Protein AF-0000000086522609 (afdb_homodimer)

Solvent-accessible surface area (backbone atoms only — not comparable to full-atom values): 27792 Å² total; per-residue (Å²): 128,57,36,57,27,40,41,45,50,43,60,48,49,86,50,37,49,62,49,53,52,47,25,54,75,68,48,18,28,37,32,40,28,60,39,90,42,47,69,64,34,52,53,48,51,51,50,52,58,69,66,40,91,60,82,56,58,31,34,28,27,54,30,44,91,66,40,24,46,73,47,37,89,82,22,53,68,57,45,51,52,49,53,52,55,34,54,73,66,56,31,62,34,32,35,39,33,54,47,83,59,63,59,41,68,32,74,91,41,45,67,61,46,48,53,51,47,50,55,30,50,54,51,49,44,49,53,20,59,74,67,70,36,34,37,20,43,38,54,49,66,52,35,66,67,55,52,53,52,53,50,49,49,42,56,74,66,64,58,85,39,69,30,38,25,47,29,58,38,34,40,51,20,31,16,79,60,31,48,68,60,52,50,53,51,50,50,55,39,43,75,72,68,38,53,56,34,34,38,40,39,33,50,84,51,46,46,87,65,37,28,35,66,58,54,29,52,74,70,67,51,40,63,50,41,84,40,50,48,91,25,27,54,64,54,44,50,46,48,50,45,68,75,41,65,86,34,46,35,26,37,51,31,56,48,87,47,40,64,62,29,51,52,52,52,54,60,69,64,100,129,57,38,58,28,40,40,44,52,45,58,49,48,85,50,36,49,63,49,55,52,48,24,54,76,67,46,17,27,37,33,41,27,58,39,89,44,46,69,64,33,51,52,49,51,48,50,52,58,68,66,40,91,60,81,54,58,32,32,27,28,52,32,43,91,65,42,24,46,74,48,37,90,82,22,52,70,58,45,51,50,49,52,52,54,34,53,73,66,55,32,63,34,33,35,38,33,54,46,82,59,65,58,41,68,32,74,91,41,45,66,62,46,48,54,52,46,50,54,29,49,53,50,48,44,49,54,20,61,74,66,70,38,35,38,20,43,38,54,49,67,52,36,68,67,54,52,54,52,52,51,49,50,41,56,74,66,64,58,85,38,67,32,38,23,48,29,57,38,35,40,49,21,32,18,79,59,30,48,67,58,53,51,53,52,50,48,56,40,42,75,70,68,39,53,59,36,35,39,41,38,33,51,83,50,45,48,88,65,39,29,36,65,57,52,28,53,76,69,67,51,40,62,50,41,86,40,51,47,91,25,28,54,65,54,44,52,46,48,51,45,68,76,40,65,86,35,46,35,27,38,52,30,55,49,87,47,40,64,62,27,51,53,52,52,53,60,69,65,102

Organism: NCBI:txid111769

Sequence (540 aa):
MQKFGYKIMKKNLADEAPVVHAAIAQQRPLEVGLYSGDAEIWEFIVATLREAVQPIPINTHFNHYQATLFGLDRQEMELHQQFASAKAIGSAYSIMHAHKYSLSHRPAFRDALGEHLTRQLRLLERFCAEYDHPVHIENTFHSLAFYRWLFELVERLELRYVHCCFDIGHAKIWSPESLPQWLQWLHELEDKGVRLHFHLHANNGLTDQHLTFVESESLGLNSADDYTQAWDYFTALAQLHQQFPDSHKVFEVKPGLAVANMELVMARLAMQKFGYKIMKKNLADEAPVVHAAIAQQRPLEVGLYSGDAEIWEFIVATLREAVQPIPINTHFNHYQATLFGLDRQEMELHQQFASAKAIGSAYSIMHAHKYSLSHRPAFRDALGEHLTRQLRLLERFCAEYDHPVHIENTFHSLAFYRWLFELVERLELRYVHCCFDIGHAKIWSPESLPQWLQWLHELEDKGVRLHFHLHANNGLTDQHLTFVESESLGLNSADDYTQAWDYFTALAQLHQQFPDSHKVFEVKPGLAVANMELVMARLA

pLDDT: mean 96.65, std 3.37, range [71.56, 98.94]

Secondary structure (DSSP, 8-state):
---EEEEE-SS-HHHHHHHHHHHHHHT--EEEE--S--HHHHHHHHHHHHH-SS---EEEE--TTT--GGGGGG-HHHHHHHHHHHHHTT-S-EEEES-SSPPP--GGGHHHHHHHHHHHHHHHHHHHHHHT--EEEEP-SS-HHHHHHHHHHHHHTT-SSEEEEEEHHHHHHH-SS-HHHHHHHHHHHHHTT--EEEEE-B--SSS---B-HHHHHHTT--S--TTTTT--HHHHHHHHHHH-TTSEEEE-S-HHHHHHHHHHHHHHH-/---EEEEE-SS-HHHHHHHHHHHHHHT--EEEE--S--HHHHHHHHHHHHH-SS---EEEE--TTT--STTGGG-HHHHHHHHHHHHHTT-S-EEEES-SSPPP--GGGHHHHHHHHHHHHHHHHHHHHHHT--EEEEP-SS-HHHHHHHHHHHHHTT-SSEEEEEEHHHHHHH-SS-HHHHHHHHHHHHHTT--EEEEE-B--SSS---B-HHHHHHTT--S--TTTTT--HHHHHHHHHHH-TTSEEEE-S-HHHHHHHHHHHHHHH-

Nearest PDB structures (foldseek):
  3kws-assembly1_B  TM=6.298E-01  e=3.267E-07  Parabacteroides distasonis ATCC 8503
  5m7t-assembly1_B  TM=6.037E-01  e=8.904E-04  Homo sapiens
  8tnf-assembly1_D  TM=5.001E-01  e=2.452E-02  Paracoccus onubensis
  8tnf-assembly1_F  TM=4.971E-01  e=4.138E-02  Paracoccus onubensis
  1sfj-assembly1_B  TM=4.576E-01  e=3.684E-02  Staphylococcus aureus subsp. aureus MRSA252

Structure (mmCIF, N/CA/C/O backbone):
data_AF-0000000086522609-model_v1
#
loop_
_entity.id
_entity.type
_entity.pdbx_description
1 polymer 'Xylose isomerase-like TIM barrel domain-containing protein'
#
loop_
_atom_site.group_PDB
_atom_site.id
_atom_site.type_symbol
_atom_site.label_atom_id
_atom_site.label_alt_id
_atom_site.label_comp_id
_atom_site.label_asym_id
_atom_site.label_entity_id
_atom_site.label_seq_id
_atom_site.pdbx_PDB_ins_code
_atom_site.Cartn_x
_atom_site.Cartn_y
_atom_site.Cartn_z
_atom_site.occupancy
_atom_site.B_iso_or_equiv
_atom_site.auth_seq_id
_atom_site.auth_comp_id
_atom_site.auth_asym_id
_atom_site.auth_atom_id
_atom_site.pdbx_PDB_model_num
ATOM 1 N N . MET A 1 1 ? 4.055 32.562 15.078 1 80.06 1 MET A N 1
ATOM 2 C CA . MET A 1 1 ? 4.195 31.172 15.477 1 80.06 1 MET A CA 1
ATOM 3 C C . MET A 1 1 ? 4.73 30.328 14.32 1 80.06 1 MET A C 1
ATOM 5 O O . MET A 1 1 ? 4.391 30.562 13.156 1 80.06 1 MET A O 1
ATOM 9 N N . GLN A 1 2 ? 5.621 29.484 14.633 1 93.81 2 GLN A N 1
ATOM 10 C CA . GLN A 1 2 ? 6.234 28.656 13.602 1 93.81 2 GLN A CA 1
ATOM 11 C C . GLN A 1 2 ? 5.203 27.75 12.938 1 93.81 2 GLN A C 1
ATOM 13 O O . GLN A 1 2 ? 4.32 27.219 13.609 1 93.81 2 GLN A O 1
ATOM 18 N N . LYS A 1 3 ? 5.336 27.703 11.617 1 97.19 3 LYS A N 1
ATOM 19 C CA . LYS A 1 3 ? 4.355 26.906 10.898 1 97.19 3 LYS A CA 1
ATOM 20 C C . LYS A 1 3 ? 4.988 25.625 10.359 1 97.19 3 LYS A C 1
ATOM 22 O O . LYS A 1 3 ? 4.281 24.688 9.984 1 97.19 3 LYS A O 1
ATOM 27 N N . PHE A 1 4 ? 6.273 25.625 10.289 1 98.69 4 PHE A N 1
ATOM 28 C CA . PHE A 1 4 ? 6.973 24.375 9.969 1 98.69 4 PHE A CA 1
ATOM 29 C C . PHE A 1 4 ? 7.227 23.562 11.219 1 98.69 4 PHE A C 1
ATOM 31 O O . PHE A 1 4 ? 7.602 24.094 12.266 1 98.69 4 PHE A O 1
ATOM 38 N N . GLY A 1 5 ? 6.988 22.266 11.148 1 98.81 5 GLY A N 1
ATOM 39 C CA . GLY A 1 5 ? 7.117 21.438 12.336 1 98.81 5 GLY A CA 1
ATOM 40 C C . GLY A 1 5 ? 7.703 20.062 12.039 1 98.81 5 GLY A C 1
ATOM 41 O O . GLY A 1 5 ? 8.258 19.844 10.961 1 98.81 5 GLY A O 1
ATOM 42 N N . TYR A 1 6 ? 7.688 19.203 13.078 1 98.81 6 TYR A N 1
ATOM 43 C CA . TYR A 1 6 ? 8.289 17.875 13.047 1 98.81 6 TYR A CA 1
ATOM 44 C C . TYR A 1 6 ? 7.223 16.797 13.125 1 98.81 6 TYR A C 1
ATOM 46 O O . TYR A 1 6 ? 6.117 17.031 13.617 1 98.81 6 TYR A O 1
ATOM 54 N N . LYS A 1 7 ? 7.598 15.633 12.633 1 98.5 7 LYS A N 1
ATOM 55 C CA . LYS A 1 7 ? 6.785 14.438 12.859 1 98.5 7 LYS A CA 1
ATOM 56 C C . LYS A 1 7 ? 7.613 13.312 13.469 1 98.5 7 LYS A C 1
ATOM 58 O O . LYS A 1 7 ? 8.758 13.086 13.07 1 98.5 7 LYS A O 1
ATOM 63 N N . ILE A 1 8 ? 7.039 12.711 14.445 1 97.19 8 ILE A N 1
ATOM 64 C CA . ILE A 1 8 ? 7.594 11.469 14.977 1 97.19 8 ILE A CA 1
ATOM 65 C C . ILE A 1 8 ? 6.551 10.359 14.883 1 97.19 8 ILE A C 1
ATOM 67 O O . ILE A 1 8 ? 5.355 10.633 14.727 1 97.19 8 ILE A O 1
ATOM 71 N N . MET A 1 9 ? 6.973 9.102 14.938 1 93.06 9 MET A N 1
ATOM 72 C CA . MET A 1 9 ? 6.086 7.969 14.688 1 93.06 9 MET A CA 1
ATOM 73 C C . MET A 1 9 ? 5.809 7.199 15.969 1 93.06 9 MET A C 1
ATOM 75 O O . MET A 1 9 ? 5.027 6.242 15.969 1 93.06 9 MET A O 1
ATOM 79 N N . LYS A 1 10 ? 6.465 7.637 17.109 1 89.06 10 LYS A N 1
ATOM 80 C CA . LYS A 1 10 ? 6.32 6.957 18.391 1 89.06 10 LYS A CA 1
ATOM 81 C C . LYS A 1 10 ? 6.809 5.512 18.297 1 89.06 10 LYS A C 1
ATOM 83 O O . LYS A 1 10 ? 6.117 4.59 18.734 1 89.06 10 LYS A O 1
ATOM 88 N N . LYS A 1 11 ? 7.906 5.316 17.672 1 87.12 11 LYS A N 1
ATOM 89 C CA . LYS A 1 11 ? 8.414 3.963 17.469 1 87.12 11 LYS A CA 1
ATOM 90 C C . LYS A 1 11 ? 9.648 3.701 18.328 1 87.12 11 LYS A C 1
ATOM 92 O O . LYS A 1 11 ? 9.797 2.615 18.891 1 87.12 11 LYS A O 1
ATOM 97 N N . ASN A 1 12 ? 10.516 4.727 18.328 1 88.56 12 ASN A N 1
ATOM 98 C CA . ASN A 1 12 ? 11.812 4.527 18.953 1 88.56 12 ASN A CA 1
ATOM 99 C C . ASN A 1 12 ? 12.219 5.75 19.781 1 88.56 12 ASN A C 1
ATOM 101 O O . ASN A 1 12 ? 12.484 6.816 19.219 1 88.56 12 ASN A O 1
ATOM 105 N N . LEU A 1 13 ? 12.414 5.539 21.031 1 92.94 13 LEU A N 1
ATOM 106 C CA . LEU A 1 13 ? 12.711 6.641 21.953 1 92.94 13 LEU A CA 1
ATOM 107 C C . LEU A 1 13 ? 14.047 7.289 21.594 1 92.94 13 LEU A C 1
ATOM 109 O O . LEU A 1 13 ? 14.141 8.516 21.5 1 92.94 13 LEU A O 1
ATOM 113 N N . ALA A 1 14 ? 15.047 6.52 21.406 1 93.25 14 ALA A N 1
ATOM 114 C CA . ALA A 1 14 ? 16.391 7.039 21.188 1 93.25 14 ALA A CA 1
ATOM 115 C C . ALA A 1 14 ? 16.438 7.941 19.953 1 93.25 14 ALA A C 1
ATOM 117 O O . ALA A 1 14 ? 17.094 8.992 19.969 1 93.25 14 ALA A O 1
ATOM 118 N N . ASP A 1 15 ? 15.711 7.652 18.938 1 93.56 15 ASP A N 1
ATOM 119 C CA . ASP A 1 15 ? 15.734 8.391 17.688 1 93.56 15 ASP A CA 1
ATOM 120 C C . ASP A 1 15 ? 14.812 9.602 17.734 1 93.56 15 ASP A C 1
ATOM 122 O O . ASP A 1 15 ? 15.078 10.617 17.094 1 93.56 15 ASP A O 1
ATOM 126 N N . GLU A 1 16 ? 13.75 9.492 18.531 1 96.56 16 GLU A N 1
ATOM 127 C CA . GLU A 1 16 ? 12.68 10.484 18.391 1 96.56 16 GLU A CA 1
ATOM 128 C C . GLU A 1 16 ? 12.719 11.492 19.531 1 96.56 16 GLU A C 1
ATOM 130 O O . GLU A 1 16 ? 12.195 12.602 19.406 1 96.56 16 GLU A O 1
ATOM 135 N N . ALA A 1 17 ? 13.398 11.18 20.656 1 97 17 ALA A N 1
ATOM 136 C CA . ALA A 1 17 ? 13.469 12.086 21.797 1 97 17 ALA A CA 1
ATOM 137 C C . ALA A 1 17 ? 14.117 13.414 21.406 1 97 17 ALA A C 1
ATOM 139 O O . ALA A 1 17 ? 13.594 14.484 21.719 1 97 17 ALA A O 1
ATOM 140 N N . PRO A 1 18 ? 15.219 13.375 20.641 1 97.88 18 PRO A N 1
ATOM 141 C CA . PRO A 1 18 ? 15.82 14.656 20.25 1 97.88 18 PRO A CA 1
ATOM 142 C C . PRO A 1 18 ? 14.883 15.516 19.406 1 97.88 18 PRO A C 1
ATOM 144 O O . PRO A 1 18 ? 14.945 16.75 19.469 1 97.88 18 PRO A O 1
ATOM 147 N N . VAL A 1 19 ? 14.047 14.891 18.641 1 98.56 19 VAL A N 1
ATOM 148 C CA . VAL A 1 19 ? 13.109 15.609 17.781 1 98.56 19 VAL A CA 1
ATOM 149 C C . VAL A 1 19 ? 12.047 16.297 18.625 1 98.56 19 VAL A C 1
ATOM 151 O O . VAL A 1 19 ? 11.703 17.453 18.375 1 98.56 19 VAL A O 1
ATOM 154 N N . VAL A 1 20 ? 11.57 15.609 19.641 1 98.31 20 VAL A N 1
ATOM 155 C CA . VAL A 1 20 ? 10.586 16.172 20.547 1 98.31 20 VAL A CA 1
ATOM 156 C C . VAL A 1 20 ? 11.18 17.391 21.281 1 98.31 20 VAL A C 1
ATOM 158 O O . VAL A 1 20 ? 10.555 18.438 21.344 1 98.31 20 VAL A O 1
ATOM 161 N N . HIS A 1 21 ? 12.359 17.219 21.734 1 98.25 21 HIS A N 1
ATOM 162 C CA . HIS A 1 21 ? 13.031 18.312 22.422 1 98.25 21 HIS A CA 1
ATOM 163 C C . HIS A 1 21 ? 13.242 19.5 21.5 1 98.25 21 HIS A C 1
ATOM 165 O O . HIS A 1 21 ? 13.07 20.656 21.906 1 98.25 21 HIS A O 1
ATOM 171 N N . ALA A 1 22 ? 13.602 19.219 20.297 1 98.5 22 ALA A N 1
ATOM 172 C CA . ALA A 1 22 ? 13.812 20.281 19.312 1 98.5 22 ALA A CA 1
ATOM 173 C C . ALA A 1 22 ? 12.508 21.031 19.047 1 98.5 22 ALA A C 1
ATOM 175 O O . ALA A 1 22 ? 12.508 22.266 18.953 1 98.5 22 ALA A O 1
ATOM 176 N N . ALA A 1 23 ? 11.43 20.297 18.891 1 98.69 23 ALA A N 1
ATOM 177 C CA . ALA A 1 23 ? 10.133 20.922 18.641 1 98.69 23 ALA A CA 1
ATOM 178 C C . ALA A 1 23 ? 9.773 21.891 19.75 1 98.69 23 ALA A C 1
ATOM 180 O O . ALA A 1 23 ? 9.359 23.031 19.484 1 98.69 23 ALA A O 1
ATOM 181 N N . ILE A 1 24 ? 10 21.484 20.953 1 98.31 24 ILE A N 1
ATOM 182 C CA . ILE A 1 24 ? 9.672 22.297 22.125 1 98.31 24 ILE A CA 1
ATOM 183 C C . ILE A 1 24 ? 10.617 23.484 22.203 1 98.31 24 ILE A C 1
ATOM 185 O O . ILE A 1 24 ? 10.172 24.641 22.344 1 98.31 24 ILE A O 1
ATOM 189 N N . ALA A 1 25 ? 11.891 23.219 22.078 1 97.94 25 ALA A N 1
ATOM 190 C CA . ALA A 1 25 ? 12.891 24.281 22.203 1 97.94 25 ALA A CA 1
ATOM 191 C C . ALA A 1 25 ? 12.695 25.344 21.125 1 97.94 25 ALA A C 1
ATOM 193 O O . ALA A 1 25 ? 12.891 26.531 21.375 1 97.94 25 ALA A O 1
ATOM 194 N N . GLN A 1 26 ? 12.281 24.969 19.984 1 98.06 26 GLN A N 1
ATOM 195 C CA . GLN A 1 26 ? 12.148 25.875 18.844 1 98.06 26 GLN A CA 1
ATOM 196 C C . GLN A 1 26 ? 10.719 26.406 18.734 1 98.06 26 GLN A C 1
ATOM 198 O O . GLN A 1 26 ? 10.422 27.219 17.859 1 98.06 26 GLN A O 1
ATOM 203 N N . GLN A 1 27 ? 9.867 25.906 19.531 1 98 27 GLN A N 1
ATOM 204 C CA . GLN A 1 27 ? 8.453 26.281 19.531 1 98 27 GLN A CA 1
ATOM 205 C C . GLN A 1 27 ? 7.816 26 18.172 1 98 27 GLN A C 1
ATOM 207 O O . GLN A 1 27 ? 7.18 26.875 17.578 1 98 27 GLN A O 1
ATOM 212 N N . ARG A 1 28 ? 7.988 24.781 17.734 1 98.56 28 ARG A N 1
ATOM 213 C CA . ARG A 1 28 ? 7.461 24.328 16.453 1 98.56 28 ARG A CA 1
ATOM 214 C C . ARG A 1 28 ? 6.383 23.266 16.656 1 98.56 28 ARG A C 1
ATOM 216 O O . ARG A 1 28 ? 6.418 22.516 17.625 1 98.56 28 ARG A O 1
ATOM 223 N N . PRO A 1 29 ? 5.445 23.188 15.672 1 98.69 29 PRO A N 1
ATOM 224 C CA . PRO A 1 29 ? 4.434 22.125 15.758 1 98.69 29 PRO A CA 1
ATOM 225 C C . PRO A 1 29 ? 5.047 20.734 15.75 1 98.69 29 PRO A C 1
ATOM 227 O O . PRO A 1 29 ? 6.109 20.516 15.164 1 98.69 29 PRO A O 1
ATOM 230 N N . LEU A 1 30 ? 4.359 19.828 16.438 1 98.69 30 LEU A N 1
ATOM 231 C CA . LEU A 1 30 ? 4.77 18.422 16.5 1 98.69 30 LEU A CA 1
ATOM 232 C C . LEU A 1 30 ? 3.602 17.5 16.156 1 98.69 30 LEU A C 1
ATOM 234 O O . LEU A 1 30 ? 2.535 17.594 16.766 1 98.69 30 LEU A O 1
ATOM 238 N N . GLU A 1 31 ? 3.797 16.719 15.148 1 98.81 31 GLU A N 1
ATOM 239 C CA . GLU A 1 31 ? 2.852 15.641 14.852 1 98.81 31 GLU A CA 1
ATOM 240 C C . GLU A 1 31 ? 3.33 14.312 15.422 1 98.81 31 GLU A C 1
ATOM 242 O O . GLU A 1 31 ? 4.477 13.914 15.211 1 98.81 31 GLU A O 1
ATOM 247 N N . VAL A 1 32 ? 2.436 13.648 16.125 1 97.88 32 VAL A N 1
ATOM 248 C CA . VAL A 1 32 ? 2.77 12.359 16.719 1 97.88 32 VAL A CA 1
ATOM 249 C C . VAL A 1 32 ? 1.959 11.25 16.047 1 97.88 32 VAL A C 1
ATOM 251 O O . VAL A 1 32 ? 0.727 11.266 16.094 1 97.88 32 VAL A O 1
ATOM 254 N N . GLY A 1 33 ? 2.666 10.305 15.414 1 97.25 33 GLY A N 1
ATOM 255 C CA . GLY A 1 33 ? 1.986 9.117 14.922 1 97.25 33 GLY A CA 1
ATOM 256 C C . GLY A 1 33 ? 1.567 8.172 16.031 1 97.25 33 GLY A C 1
ATOM 257 O O . GLY A 1 33 ? 2.369 7.832 16.906 1 97.25 33 GLY A O 1
ATOM 258 N N . LEU A 1 34 ? 0.344 7.723 15.961 1 95.81 34 LEU A N 1
ATOM 259 C CA . LEU A 1 34 ? -0.168 6.84 17 1 95.81 34 LEU A CA 1
ATOM 260 C C . LEU A 1 34 ? 0.048 5.375 16.625 1 95.81 34 LEU A C 1
ATOM 262 O O . LEU A 1 34 ? -0.852 4.547 16.781 1 95.81 34 LEU A O 1
ATOM 266 N N . TYR A 1 35 ? 1.14 5.082 16.062 1 91.88 35 TYR A N 1
ATOM 267 C CA . TYR A 1 35 ? 1.491 3.725 15.672 1 91.88 35 TYR A CA 1
ATOM 268 C C . TYR A 1 35 ? 1.901 2.893 16.875 1 91.88 35 TYR A C 1
ATOM 270 O O . TYR A 1 35 ? 1.967 3.402 18 1 91.88 35 TYR A O 1
ATOM 278 N N . SER A 1 36 ? 1.962 1.616 16.578 1 81.12 36 SER A N 1
ATOM 279 C CA . SER A 1 36 ? 2.324 0.718 17.672 1 81.12 36 SER A CA 1
ATOM 280 C C . SER A 1 36 ? 3.799 0.86 18.031 1 81.12 36 SER A C 1
ATOM 282 O O . SER A 1 36 ? 4.668 0.788 17.172 1 81.12 36 SER A O 1
ATOM 284 N N . GLY A 1 37 ? 4.012 1.488 19.109 1 71.56 37 GLY A N 1
ATOM 285 C CA . GLY A 1 37 ? 5.375 1.631 19.594 1 71.56 37 GLY A CA 1
ATOM 286 C C . GLY A 1 37 ? 5.547 1.206 21.031 1 71.56 37 GLY A C 1
ATOM 287 O O . GLY A 1 37 ? 4.656 0.581 21.625 1 71.56 37 GLY A O 1
ATOM 288 N N . ASP A 1 38 ? 6.672 1.502 21.453 1 75.06 38 ASP A N 1
ATOM 289 C CA . ASP A 1 38 ? 7.043 1.159 22.812 1 75.06 38 ASP A CA 1
ATOM 290 C C . ASP A 1 38 ? 6.293 2.031 23.828 1 75.06 38 ASP A C 1
ATOM 292 O O . ASP A 1 38 ? 6.062 3.217 23.578 1 75.06 38 ASP A O 1
ATOM 296 N N . ALA A 1 39 ? 5.824 1.431 24.797 1 84.31 39 ALA A N 1
ATOM 297 C CA . ALA A 1 39 ? 5.168 2.162 25.875 1 84.31 39 ALA A CA 1
ATOM 298 C C . ALA A 1 39 ? 6.07 3.268 26.422 1 84.31 39 ALA A C 1
ATOM 300 O O . ALA A 1 39 ? 5.59 4.34 26.781 1 84.31 39 ALA A O 1
ATOM 301 N N . GLU A 1 40 ? 7.293 3.051 26.312 1 91.62 40 GLU A N 1
ATOM 302 C CA . GLU A 1 40 ? 8.266 3.99 26.859 1 91.62 40 GLU A CA 1
ATOM 303 C C . GLU A 1 40 ? 8.258 5.309 26.094 1 91.62 40 GLU A C 1
ATOM 305 O O . GLU A 1 40 ? 8.32 6.383 26.703 1 91.62 40 GLU A O 1
ATOM 310 N N . ILE A 1 41 ? 8.164 5.246 24.859 1 92.88 41 ILE A N 1
ATOM 311 C CA . ILE A 1 41 ? 8.203 6.465 24.062 1 92.88 41 ILE A CA 1
ATOM 312 C C . ILE A 1 41 ? 6.918 7.262 24.266 1 92.88 41 ILE A C 1
ATOM 314 O O . ILE A 1 41 ? 6.941 8.492 24.312 1 92.88 41 ILE A O 1
ATOM 318 N N . TRP A 1 42 ? 5.844 6.609 24.422 1 94.19 42 TRP A N 1
ATOM 319 C CA . TRP A 1 42 ? 4.586 7.305 24.688 1 94.19 42 TRP A CA 1
ATOM 320 C C . TRP A 1 42 ? 4.637 8.062 26 1 94.19 42 TRP A C 1
ATOM 322 O O . TRP A 1 42 ? 4.277 9.234 26.078 1 94.19 42 TRP A O 1
ATOM 332 N N . GLU A 1 43 ? 5.078 7.387 26.984 1 94.94 43 GLU A N 1
ATOM 333 C CA . GLU A 1 43 ? 5.207 8.016 28.297 1 94.94 43 GLU A CA 1
ATOM 334 C C . GLU A 1 43 ? 6.148 9.219 28.234 1 94.94 43 GLU A C 1
ATOM 336 O O . GLU A 1 43 ? 5.875 10.258 28.844 1 94.94 43 GLU A O 1
ATOM 341 N N . PHE A 1 44 ? 7.215 9.016 27.516 1 96.69 44 PHE A N 1
ATOM 342 C CA . PHE A 1 44 ? 8.18 10.102 27.344 1 96.69 44 PHE A CA 1
ATOM 343 C C . PHE A 1 44 ? 7.523 11.305 26.672 1 96.69 44 PHE A C 1
ATOM 345 O O . PHE A 1 44 ? 7.695 12.438 27.125 1 96.69 44 PHE A O 1
ATOM 352 N N . ILE A 1 45 ? 6.762 11.062 25.641 1 95.94 45 ILE A N 1
ATOM 353 C CA . ILE A 1 45 ? 6.117 12.125 24.891 1 95.94 45 ILE A CA 1
ATOM 354 C C . ILE A 1 45 ? 5.125 12.867 25.781 1 95.94 45 ILE A C 1
ATOM 356 O O . ILE A 1 45 ? 5.16 14.102 25.875 1 95.94 45 ILE A O 1
ATOM 360 N N . VAL A 1 46 ? 4.305 12.156 26.469 1 95.56 46 VAL A N 1
ATOM 361 C CA . VAL A 1 46 ? 3.279 12.734 27.328 1 95.56 46 VAL A CA 1
ATOM 362 C C . VAL A 1 46 ? 3.938 13.578 28.422 1 95.56 46 VAL A C 1
ATOM 364 O O . VAL A 1 46 ? 3.568 14.742 28.625 1 95.56 46 VAL A O 1
ATOM 367 N N . ALA A 1 47 ? 4.906 13.055 29.031 1 96.62 47 ALA A N 1
ATOM 368 C CA . ALA A 1 47 ? 5.582 13.742 30.141 1 96.62 47 ALA A CA 1
ATOM 369 C C . ALA A 1 47 ? 6.301 14.992 29.641 1 96.62 47 ALA A C 1
ATOM 371 O O . ALA A 1 47 ? 6.215 16.062 30.25 1 96.62 47 ALA A O 1
ATOM 372 N N . THR A 1 48 ? 7.02 14.812 28.562 1 97.19 48 THR A N 1
ATOM 373 C CA . THR A 1 48 ? 7.82 15.906 28.047 1 97.19 48 THR A CA 1
ATOM 374 C C . THR A 1 48 ? 6.93 17.062 27.609 1 97.19 48 THR A C 1
ATOM 376 O O . THR A 1 48 ? 7.25 18.234 27.859 1 97.19 48 THR A O 1
ATOM 379 N N . LEU A 1 49 ? 5.84 16.75 26.969 1 96.81 49 LEU A N 1
ATOM 380 C CA . LEU A 1 49 ? 4.91 17.797 26.531 1 96.81 49 LEU A CA 1
ATOM 381 C C . LEU A 1 49 ? 4.262 18.469 27.734 1 96.81 49 LEU A C 1
ATOM 383 O O . LEU A 1 49 ? 4.062 19.688 27.734 1 96.81 49 LEU A O 1
ATOM 387 N N . ARG A 1 50 ? 3.967 17.75 28.734 1 95.25 50 ARG A N 1
ATOM 388 C CA . ARG A 1 50 ? 3.355 18.281 29.938 1 95.25 50 ARG A CA 1
ATOM 389 C C . ARG A 1 50 ? 4.32 19.203 30.688 1 95.25 50 ARG A C 1
ATOM 391 O O . ARG A 1 50 ? 3.906 20.203 31.266 1 95.25 50 ARG A O 1
ATOM 398 N N . GLU A 1 51 ? 5.523 18.875 30.625 1 95.69 51 GLU A N 1
ATOM 399 C CA . GLU A 1 51 ? 6.535 19.578 31.406 1 95.69 51 GLU A CA 1
ATOM 400 C C . GLU A 1 51 ? 7.078 20.781 30.641 1 95.69 51 GLU A C 1
ATOM 402 O O . GLU A 1 51 ? 7.801 21.609 31.203 1 95.69 51 GLU A O 1
ATOM 407 N N . ALA A 1 52 ? 6.723 20.781 29.391 1 95.88 52 ALA A N 1
ATOM 408 C CA . ALA A 1 52 ? 7.215 21.906 28.594 1 95.88 52 ALA A CA 1
ATOM 409 C C . ALA A 1 52 ? 6.77 23.234 29.188 1 95.88 52 ALA A C 1
ATOM 411 O O . ALA A 1 52 ? 5.602 23.406 29.547 1 95.88 52 ALA A O 1
ATOM 412 N N . VAL A 1 53 ? 7.645 24.156 29.297 1 94.5 53 VAL A N 1
ATOM 413 C CA . VAL A 1 53 ? 7.359 25.469 29.875 1 94.5 53 VAL A CA 1
ATOM 414 C C . VAL A 1 53 ? 6.309 26.188 29.031 1 94.5 53 VAL A C 1
ATOM 416 O O . VAL A 1 53 ? 5.359 26.75 29.562 1 94.5 53 VAL A O 1
ATOM 419 N N . GLN A 1 54 ? 6.496 26.141 27.781 1 95.38 54 GLN A N 1
ATOM 420 C CA . GLN A 1 54 ? 5.543 26.688 26.828 1 95.38 54 GLN A CA 1
ATOM 421 C C . GLN A 1 54 ? 4.977 25.594 25.922 1 95.38 54 GLN A C 1
ATOM 423 O O . GLN A 1 54 ? 5.73 24.844 25.297 1 95.38 54 GLN A O 1
ATOM 428 N N . PRO A 1 55 ? 3.68 25.609 25.859 1 95.69 55 PRO A N 1
ATOM 429 C CA . PRO A 1 55 ? 3.086 24.594 25 1 95.69 55 PRO A CA 1
ATOM 430 C C . PRO A 1 55 ? 3.354 24.828 23.516 1 95.69 55 PRO A C 1
ATOM 432 O O . PRO A 1 55 ? 3.543 25.969 23.094 1 95.69 55 PRO A O 1
ATOM 435 N N . ILE A 1 56 ? 3.379 23.766 22.781 1 97.94 56 ILE A N 1
ATOM 436 C CA . ILE A 1 56 ? 3.512 23.828 21.328 1 97.94 56 ILE A CA 1
ATOM 437 C C . ILE A 1 56 ? 2.277 23.219 20.672 1 97.94 56 ILE A C 1
ATOM 439 O O . ILE A 1 56 ? 1.55 22.438 21.297 1 97.94 56 ILE A O 1
ATOM 443 N N . PRO A 1 57 ? 1.984 23.594 19.375 1 98.19 57 PRO A N 1
ATOM 444 C CA . PRO A 1 57 ? 0.875 22.938 18.688 1 98.19 57 PRO A CA 1
ATOM 445 C C . PRO A 1 57 ? 1.119 21.453 18.469 1 98.19 57 PRO A C 1
ATOM 447 O O . PRO A 1 57 ? 2.213 21.047 18.047 1 98.19 57 PRO A O 1
ATOM 450 N N . ILE A 1 58 ? 0.096 20.672 18.781 1 98.56 58 ILE A N 1
ATOM 451 C CA . ILE A 1 58 ? 0.208 19.219 18.641 1 98.56 58 ILE A CA 1
ATOM 452 C C . ILE A 1 58 ? -0.912 18.703 17.75 1 98.56 58 ILE A C 1
ATOM 454 O O . ILE A 1 58 ? -2.068 19.109 17.875 1 98.56 58 ILE A O 1
ATOM 458 N N . ASN A 1 59 ? -0.577 17.906 16.781 1 98.75 59 ASN A N 1
ATOM 459 C CA . ASN A 1 59 ? -1.546 17.047 16.094 1 98.75 59 ASN A CA 1
ATOM 460 C C . ASN A 1 59 ? -1.083 15.602 16.047 1 98.75 59 ASN A C 1
ATOM 462 O O . ASN A 1 59 ? 0.059 15.297 16.391 1 98.75 59 ASN A O 1
ATOM 466 N N . THR A 1 60 ? -1.994 14.695 15.688 1 98.5 60 THR A N 1
ATOM 467 C CA . THR A 1 60 ? -1.635 13.281 15.641 1 98.5 60 THR A CA 1
ATOM 468 C C . THR A 1 60 ? -1.926 12.695 14.266 1 98.5 60 THR A C 1
ATOM 470 O O . THR A 1 60 ? -2.686 13.273 13.484 1 98.5 60 THR A O 1
ATOM 473 N N . HIS A 1 61 ? -1.274 11.688 13.938 1 98.62 61 HIS A N 1
ATOM 474 C CA . HIS A 1 61 ? -1.563 10.828 12.797 1 98.62 61 HIS A CA 1
ATOM 475 C C . HIS A 1 61 ? -2.072 9.461 13.258 1 98.62 61 HIS A C 1
ATOM 477 O O . HIS A 1 61 ? -1.354 8.719 13.922 1 98.62 61 HIS A O 1
ATOM 483 N N . PHE A 1 62 ? -3.291 9.195 12.914 1 97.62 62 PHE A N 1
ATOM 484 C CA . PHE A 1 62 ? -3.842 7.898 13.297 1 97.62 62 PHE A CA 1
ATOM 485 C C . PHE A 1 62 ? -3.043 6.766 12.672 1 97.62 62 PHE A C 1
ATOM 487 O O . PHE A 1 62 ? -2.396 6.953 11.641 1 97.62 62 PHE A O 1
ATOM 494 N N . ASN A 1 63 ? -3.049 5.648 13.375 1 96.19 63 ASN A N 1
ATOM 495 C CA . ASN A 1 63 ? -2.447 4.438 12.828 1 96.19 63 ASN A CA 1
ATOM 496 C C . ASN A 1 63 ? -3.271 3.873 11.672 1 96.19 63 ASN A C 1
ATOM 498 O O . ASN A 1 63 ? -4.277 3.201 11.898 1 96.19 63 ASN A O 1
ATOM 502 N N . HIS A 1 64 ? -2.777 4.031 10.438 1 93.75 64 HIS A N 1
ATOM 503 C CA . HIS A 1 64 ? -3.572 3.66 9.273 1 93.75 64 HIS A CA 1
ATOM 504 C C . HIS A 1 64 ? -3.553 2.15 9.047 1 93.75 64 HIS A C 1
ATOM 506 O O . HIS A 1 64 ? -4.289 1.633 8.211 1 93.75 64 HIS A O 1
ATOM 512 N N . TYR A 1 65 ? -2.783 1.43 9.852 1 90.81 65 TYR A N 1
ATOM 513 C CA . TYR A 1 65 ? -2.822 -0.027 9.789 1 90.81 65 TYR A CA 1
ATOM 514 C C . TYR A 1 65 ? -3.967 -0.579 10.625 1 90.81 65 TYR A C 1
ATOM 516 O O . TYR A 1 65 ? -4.328 -1.751 10.5 1 90.81 65 TYR A O 1
ATOM 524 N N . GLN A 1 66 ? -4.523 0.313 11.398 1 90.5 66 GLN A N 1
ATOM 525 C CA . GLN A 1 66 ? -5.566 -0.139 12.312 1 90.5 66 GLN A CA 1
ATOM 526 C C . GLN A 1 66 ? -6.902 0.521 11.992 1 90.5 66 GLN A C 1
ATOM 528 O O . GLN A 1 66 ? -7.961 -0.075 12.195 1 90.5 66 GLN A O 1
ATOM 533 N N . ALA A 1 67 ? -6.785 1.724 11.523 1 91.94 67 ALA A N 1
ATOM 534 C CA . ALA A 1 67 ? -8.023 2.457 11.281 1 91.94 67 ALA A CA 1
ATOM 535 C C . ALA A 1 67 ? -7.879 3.408 10.094 1 91.94 67 ALA A C 1
ATOM 537 O O . ALA A 1 67 ? -6.961 4.234 10.062 1 91.94 67 ALA A O 1
ATOM 538 N N . THR A 1 68 ? -8.766 3.221 9.148 1 96.75 68 THR A N 1
ATOM 539 C CA . THR A 1 68 ? -8.859 4.094 7.984 1 96.75 68 THR A CA 1
ATOM 540 C C . THR A 1 68 ? -10.312 4.48 7.715 1 96.75 68 THR A C 1
ATOM 542 O O . THR A 1 68 ? -11.227 3.893 8.289 1 96.75 68 THR A O 1
ATOM 545 N N . LEU A 1 69 ? -10.484 5.426 6.918 1 97.88 69 LEU A N 1
ATOM 546 C CA . LEU A 1 69 ? -11.828 5.898 6.586 1 97.88 69 LEU A CA 1
ATOM 547 C C . LEU A 1 69 ? -12.68 4.766 6.02 1 97.88 69 LEU A C 1
ATOM 549 O O . LEU A 1 69 ? -13.82 4.57 6.441 1 97.88 69 LEU A O 1
ATOM 553 N N . PHE A 1 70 ? -12.148 3.992 5.141 1 97 70 PHE A N 1
ATOM 554 C CA . PHE A 1 70 ? -12.898 2.975 4.41 1 97 70 PHE A CA 1
ATOM 555 C C . PHE A 1 70 ? -13.398 1.889 5.355 1 97 70 PHE A C 1
ATOM 557 O O . PHE A 1 70 ? -14.438 1.276 5.109 1 97 70 PHE A O 1
ATOM 564 N N . GLY A 1 71 ? -12.703 1.683 6.457 1 95.12 71 GLY A N 1
ATOM 565 C CA . GLY A 1 71 ? -13.039 0.549 7.305 1 95.12 71 GLY A CA 1
ATOM 566 C C . GLY A 1 71 ? -13.586 0.957 8.656 1 95.12 71 GLY A C 1
ATOM 567 O O . GLY A 1 71 ? -13.539 0.176 9.609 1 95.12 71 GLY A O 1
ATOM 568 N N . LEU A 1 72 ? -14.094 2.107 8.852 1 95.44 72 LEU A N 1
ATOM 569 C CA . LEU A 1 72 ? -14.445 2.668 10.156 1 95.44 72 LEU A CA 1
ATOM 570 C C . LEU A 1 72 ? -15.531 1.838 10.828 1 95.44 72 LEU A C 1
ATOM 572 O O . LEU A 1 72 ? -15.5 1.648 12.047 1 95.44 72 LEU A O 1
ATOM 576 N N . ASP A 1 73 ? -16.438 1.329 10.07 1 93.81 73 ASP A N 1
ATOM 577 C CA . ASP A 1 73 ? -17.578 0.615 10.648 1 93.81 73 ASP A CA 1
ATOM 578 C C . ASP A 1 73 ? -17.125 -0.692 11.297 1 93.81 73 ASP A C 1
ATOM 580 O O . ASP A 1 73 ? -17.828 -1.234 12.156 1 93.81 73 ASP A O 1
ATOM 584 N N . ARG A 1 74 ? -15.977 -1.162 10.914 1 93.56 74 ARG A N 1
ATOM 585 C CA . ARG A 1 74 ? -15.477 -2.416 11.469 1 93.56 74 ARG A CA 1
ATOM 586 C C . ARG A 1 74 ? -14.328 -2.166 12.445 1 93.56 74 ARG A C 1
ATOM 588 O O . ARG A 1 74 ? -13.734 -3.111 12.969 1 93.56 74 ARG A O 1
ATOM 595 N N . GLN A 1 75 ? -13.992 -0.866 12.641 1 94.94 75 GLN A N 1
ATOM 596 C CA . GLN A 1 75 ? -12.82 -0.52 13.43 1 94.94 75 GLN A CA 1
ATOM 597 C C . GLN A 1 75 ? -13.164 0.475 14.531 1 94.94 75 GLN A C 1
ATOM 599 O O . GLN A 1 75 ? -12.367 1.362 14.852 1 94.94 75 GLN A O 1
ATOM 604 N N . GLU A 1 76 ? -14.305 0.451 15.102 1 94.19 76 GLU A N 1
ATOM 605 C CA . GLU A 1 76 ? -14.797 1.474 16.031 1 94.19 76 GLU A CA 1
ATOM 606 C C . GLU A 1 76 ? -13.984 1.482 17.312 1 94.19 76 GLU A C 1
ATOM 608 O O . GLU A 1 76 ? -13.656 2.547 17.844 1 94.19 76 GLU A O 1
ATOM 613 N N . MET A 1 77 ? -13.68 0.338 17.797 1 94.56 77 MET A N 1
ATOM 614 C CA . MET A 1 77 ? -12.906 0.255 19.031 1 94.56 77 MET A CA 1
ATOM 615 C C . MET A 1 77 ? -11.539 0.908 18.859 1 94.56 77 MET A C 1
ATOM 617 O O . MET A 1 77 ? -11.117 1.701 19.703 1 94.56 77 MET A O 1
ATOM 621 N N . GLU A 1 78 ? -10.906 0.565 17.75 1 94.56 78 GLU A N 1
ATOM 622 C CA . GLU A 1 78 ? -9.602 1.154 17.453 1 94.56 78 GLU A CA 1
ATOM 623 C C . GLU A 1 78 ? -9.711 2.668 17.297 1 94.56 78 GLU A C 1
ATOM 625 O O . GLU A 1 78 ? -8.812 3.406 17.703 1 94.56 78 GLU A O 1
ATOM 630 N N . LEU A 1 79 ? -10.773 3.088 16.75 1 95 79 LEU A N 1
ATOM 631 C CA . LEU A 1 79 ? -10.984 4.516 16.531 1 95 79 LEU A CA 1
ATOM 632 C C . LEU A 1 79 ? -11.148 5.254 17.859 1 95 79 LEU A C 1
ATOM 634 O O . LEU A 1 79 ? -10.539 6.305 18.062 1 95 79 LEU A O 1
ATOM 638 N N . HIS A 1 80 ? -11.906 4.668 18.766 1 96.31 80 HIS A N 1
ATOM 639 C CA . HIS A 1 80 ? -12.07 5.273 20.078 1 96.31 80 HIS A CA 1
ATOM 640 C C . HIS A 1 80 ? -10.734 5.41 20.797 1 96.31 80 HIS A C 1
ATOM 642 O O . HIS A 1 80 ? -10.438 6.453 21.375 1 96.31 80 HIS A O 1
ATOM 648 N N . GLN A 1 81 ? -9.992 4.422 20.656 1 95.62 81 GLN A N 1
ATOM 649 C CA . GLN A 1 81 ? -8.695 4.434 21.312 1 95.62 81 GLN A CA 1
ATOM 650 C C . GLN A 1 81 ? -7.793 5.52 20.719 1 95.62 81 GLN A C 1
ATOM 652 O O . GLN A 1 81 ? -7.098 6.219 21.469 1 95.62 81 GLN A O 1
ATOM 657 N N . GLN A 1 82 ? -7.828 5.68 19.484 1 96.5 82 GLN A N 1
ATOM 658 C CA . GLN A 1 82 ? -6.957 6.656 18.828 1 96.5 82 GLN A CA 1
ATOM 659 C C . GLN A 1 82 ? -7.43 8.078 19.109 1 96.5 82 GLN A C 1
ATOM 661 O O . GLN A 1 82 ? -6.613 8.969 19.344 1 96.5 82 GLN A O 1
ATOM 666 N N . PHE A 1 83 ? -8.719 8.273 19.156 1 97.81 83 PHE A N 1
ATOM 667 C CA . PHE A 1 83 ? -9.242 9.578 19.531 1 97.81 83 PHE A CA 1
ATOM 668 C C . PHE A 1 83 ? -8.875 9.914 20.969 1 97.81 83 PHE A C 1
ATOM 670 O O . PHE A 1 83 ? -8.461 11.039 21.266 1 97.81 83 PHE A O 1
ATOM 677 N N . ALA A 1 84 ? -9.008 8.945 21.797 1 96.94 84 ALA A N 1
ATOM 678 C CA . ALA A 1 84 ? -8.672 9.156 23.203 1 96.94 84 ALA A CA 1
ATOM 679 C C . ALA A 1 84 ? -7.195 9.492 23.375 1 96.94 84 ALA A C 1
ATOM 681 O O . ALA A 1 84 ? -6.84 10.391 24.141 1 96.94 84 ALA A O 1
ATOM 682 N N . SER A 1 85 ? -6.355 8.773 22.672 1 95.88 85 SER A N 1
ATOM 683 C CA . SER A 1 85 ? -4.918 9.039 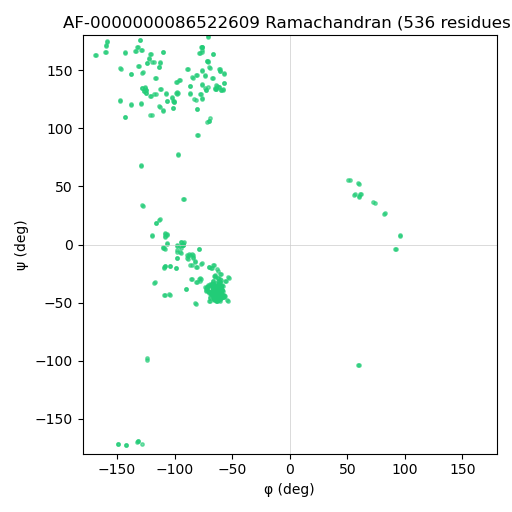22.734 1 95.88 85 SER A CA 1
ATOM 684 C C . SER A 1 85 ? -4.594 10.438 22.219 1 95.88 85 SER A C 1
ATOM 686 O O . SER A 1 85 ? -3.75 11.133 22.797 1 95.88 85 SER A O 1
ATOM 688 N N . ALA A 1 86 ? -5.25 10.812 21.141 1 97.81 86 ALA A N 1
ATOM 689 C CA . ALA A 1 86 ? -5.051 12.156 20.594 1 97.81 86 ALA A CA 1
ATOM 690 C C . ALA A 1 86 ? -5.418 13.227 21.609 1 97.81 86 ALA A C 1
ATOM 692 O O . ALA A 1 86 ? -4.648 14.164 21.844 1 97.81 86 ALA A O 1
ATOM 693 N N . LYS A 1 87 ? -6.504 13.047 22.266 1 97 87 LYS A N 1
ATOM 694 C CA . LYS A 1 87 ? -6.969 14 23.25 1 97 87 LYS A CA 1
ATOM 695 C C . LYS A 1 87 ? -6.031 14.039 24.453 1 97 87 LYS A C 1
ATOM 697 O O . LYS A 1 87 ? -5.785 15.109 25.031 1 97 87 LYS A O 1
ATOM 702 N N . ALA A 1 88 ? -5.496 12.969 24.766 1 94.62 88 ALA A N 1
ATOM 703 C CA . ALA A 1 88 ? -4.652 12.844 25.953 1 94.62 88 ALA A CA 1
ATOM 704 C C . ALA A 1 88 ? -3.395 13.695 25.812 1 94.62 88 ALA A C 1
ATOM 706 O O . ALA A 1 88 ? -2.854 14.172 26.828 1 94.62 88 ALA A O 1
ATOM 707 N N . ILE A 1 89 ? -2.975 13.938 24.594 1 96.31 89 ILE A N 1
ATOM 708 C CA . ILE A 1 89 ? -1.728 14.688 24.453 1 96.31 89 ILE A CA 1
ATOM 709 C C . ILE A 1 89 ? -2.025 16.094 23.953 1 96.31 89 ILE A C 1
ATOM 711 O O . ILE A 1 89 ? -1.115 16.812 23.531 1 96.31 89 ILE A O 1
ATOM 715 N N . GLY A 1 90 ? -3.287 16.375 23.891 1 96.94 90 GLY A N 1
ATOM 716 C CA . GLY A 1 90 ? -3.664 17.734 23.531 1 96.94 90 GLY A CA 1
ATOM 717 C C . GLY A 1 90 ? -3.652 18 22.047 1 96.94 90 GLY A C 1
ATOM 718 O O . GLY A 1 90 ? -3.473 19.125 21.609 1 96.94 90 GLY A O 1
ATOM 719 N N . SER A 1 91 ? -3.848 16.969 21.281 1 98.38 91 SER A N 1
ATOM 720 C CA . SER A 1 91 ? -3.893 17.109 19.828 1 98.38 91 SER A CA 1
ATOM 721 C C . SER A 1 91 ? -5.082 17.953 19.375 1 98.38 91 SER A C 1
ATOM 723 O O . SER A 1 91 ? -6.199 17.766 19.859 1 98.38 91 SER A O 1
ATOM 725 N N . ALA A 1 92 ? -4.832 18.844 18.5 1 98.62 92 ALA A N 1
ATOM 726 C CA . ALA A 1 92 ? -5.891 19.703 17.984 1 98.62 92 ALA A CA 1
ATOM 727 C C . ALA A 1 92 ? -6.699 19 16.906 1 98.62 92 ALA A C 1
ATOM 729 O O . ALA A 1 92 ? -7.891 19.266 16.734 1 98.62 92 ALA A O 1
ATOM 730 N N . TYR A 1 93 ? -6.133 18.172 16.156 1 98.88 93 TYR A N 1
ATOM 731 C CA . TYR A 1 93 ? -6.723 17.359 15.086 1 98.88 93 TYR A CA 1
ATOM 732 C C . TYR A 1 93 ? -5.852 16.156 14.773 1 98.88 93 TYR A C 1
ATOM 734 O O . TYR A 1 93 ? -4.758 16 15.32 1 98.88 93 TYR A O 1
ATOM 742 N N . SER A 1 94 ? -6.379 15.25 13.938 1 98.88 94 SER A N 1
ATOM 743 C CA . SER A 1 94 ? -5.629 14.062 13.555 1 98.88 94 SER A CA 1
ATOM 744 C C . SER A 1 94 ? -5.66 13.852 12.039 1 98.88 94 SER A C 1
ATOM 746 O O . SER A 1 94 ? -6.582 14.312 11.367 1 98.88 94 SER A O 1
ATOM 748 N N . ILE A 1 95 ? -4.621 13.188 11.57 1 98.88 95 ILE A N 1
ATOM 749 C CA . ILE A 1 95 ? -4.52 12.82 10.164 1 98.88 95 ILE A CA 1
ATOM 750 C C . ILE A 1 95 ? -4.965 11.367 9.977 1 98.88 95 ILE A C 1
ATOM 752 O O . ILE A 1 95 ? -4.625 10.5 10.781 1 98.88 95 ILE A O 1
ATOM 756 N N . MET A 1 96 ? -5.695 11.164 8.883 1 98.44 96 MET A N 1
ATOM 757 C CA . MET A 1 96 ? -6.176 9.82 8.57 1 98.44 96 MET A CA 1
ATOM 758 C C . MET A 1 96 ? -6.035 9.523 7.086 1 98.44 96 MET A C 1
ATOM 760 O O . MET A 1 96 ? -6.18 10.414 6.25 1 98.44 96 MET A O 1
ATOM 764 N N . HIS A 1 97 ? -5.766 8.242 6.762 1 98.38 97 HIS A N 1
ATOM 765 C CA . HIS A 1 97 ? -5.785 7.797 5.371 1 98.38 97 HIS A CA 1
ATOM 766 C C . HIS A 1 97 ? -7.18 7.34 4.957 1 98.38 97 HIS A C 1
ATOM 768 O O . HIS A 1 97 ? -7.941 6.832 5.781 1 98.38 97 HIS A O 1
ATOM 774 N N . ALA A 1 98 ? -7.438 7.492 3.684 1 97.56 98 ALA A N 1
ATOM 775 C CA . ALA A 1 98 ? -8.688 6.938 3.166 1 97.56 98 ALA A CA 1
ATOM 776 C C . ALA A 1 98 ? -8.711 5.418 3.305 1 97.56 98 ALA A C 1
ATOM 778 O O . ALA A 1 98 ? -9.75 4.836 3.633 1 97.56 98 ALA A O 1
ATOM 779 N N . HIS A 1 99 ? -7.598 4.848 2.994 1 96.38 99 HIS A N 1
ATOM 780 C CA . HIS A 1 99 ? -7.445 3.402 3.105 1 96.38 99 HIS A CA 1
ATOM 781 C C . HIS A 1 99 ? -5.973 3.008 3.17 1 96.38 99 HIS A C 1
ATOM 783 O O . HIS A 1 99 ? -5.09 3.84 2.939 1 96.38 99 HIS A O 1
ATOM 789 N N . LYS A 1 100 ? -5.746 1.763 3.562 1 93.25 100 LYS A N 1
ATOM 790 C CA . LYS A 1 100 ? -4.387 1.258 3.721 1 93.25 100 LYS A CA 1
ATOM 791 C C . LYS A 1 100 ? -3.689 1.119 2.371 1 93.25 100 LYS A C 1
ATOM 793 O O . LYS A 1 100 ? -2.469 1.27 2.275 1 93.25 100 LYS A O 1
ATOM 798 N N . TYR A 1 101 ? -4.465 0.765 1.35 1 94.12 101 TYR A N 1
ATOM 799 C CA . TYR A 1 101 ? -3.996 0.652 -0.027 1 94.12 101 TYR A CA 1
ATOM 800 C C . TYR A 1 101 ? -4.918 1.402 -0.98 1 94.12 101 TYR A C 1
ATOM 802 O O . TYR A 1 101 ? -5.898 2.016 -0.552 1 94.12 101 TYR A O 1
ATOM 810 N N . SER A 1 102 ? -4.512 1.392 -2.17 1 94.69 102 SER A N 1
ATOM 811 C CA . SER A 1 102 ? -5.324 2.059 -3.182 1 94.69 102 SER A CA 1
ATOM 812 C C . SER A 1 102 ? -6.723 1.45 -3.26 1 94.69 102 SER A C 1
ATOM 814 O O . SER A 1 102 ? -6.871 0.226 -3.268 1 94.69 102 SER A O 1
ATOM 816 N N . LEU A 1 103 ? -7.707 2.32 -3.277 1 95.81 103 LEU A N 1
ATOM 817 C CA . LEU A 1 103 ? -9.078 1.924 -3.584 1 95.81 103 LEU A CA 1
ATOM 818 C C . LEU A 1 103 ? -9.258 1.699 -5.082 1 95.81 103 LEU A C 1
ATOM 820 O O . LEU A 1 103 ? -8.375 2.043 -5.875 1 95.81 103 LEU A O 1
ATOM 824 N N . SER A 1 104 ? -10.391 1.151 -5.395 1 93.88 104 SER A N 1
ATOM 825 C CA . SER A 1 104 ? -10.656 0.773 -6.777 1 93.88 104 SER A CA 1
ATOM 826 C C . SER A 1 104 ? -10.516 1.971 -7.715 1 93.88 104 SER A C 1
ATOM 828 O O . SER A 1 104 ? -11 3.062 -7.406 1 93.88 104 SER A O 1
ATOM 830 N N . HIS A 1 105 ? -9.922 1.676 -8.82 1 85.56 105 HIS A N 1
ATOM 831 C CA . HIS A 1 105 ? -9.758 2.668 -9.875 1 85.56 105 HIS A CA 1
ATOM 832 C C . HIS A 1 105 ? -10.836 2.52 -10.945 1 85.56 105 HIS A C 1
ATOM 834 O O . HIS A 1 105 ? -10.883 3.303 -11.891 1 85.56 105 HIS A O 1
ATOM 840 N N . ARG A 1 106 ? -11.641 1.558 -10.734 1 91.94 106 ARG A N 1
ATOM 841 C CA . ARG A 1 106 ? -12.586 1.226 -11.797 1 91.94 106 ARG A CA 1
ATOM 842 C C . ARG A 1 106 ? -13.797 2.152 -11.766 1 91.94 106 ARG A C 1
ATOM 844 O O . ARG A 1 106 ? -14.523 2.195 -10.773 1 91.94 106 ARG A O 1
ATOM 851 N N . PRO A 1 107 ? -14.047 2.797 -12.914 1 91.56 107 PRO A N 1
ATOM 852 C CA . PRO A 1 107 ? -15.195 3.707 -12.953 1 91.56 107 PRO A CA 1
ATOM 853 C C . PRO A 1 107 ? -16.516 3.002 -12.664 1 91.56 107 PRO A C 1
ATOM 855 O O . PRO A 1 107 ? -17.406 3.586 -12.039 1 91.56 107 PRO A O 1
ATOM 858 N N . ALA A 1 108 ? -16.609 1.756 -13.008 1 94.69 108 ALA A N 1
ATOM 859 C CA . ALA A 1 108 ? -17.859 1.005 -12.859 1 94.69 108 ALA A CA 1
ATOM 860 C C . ALA A 1 108 ? -18.219 0.821 -11.391 1 94.69 108 ALA A C 1
ATOM 862 O O . ALA A 1 108 ? -19.359 0.54 -11.055 1 94.69 108 ALA A O 1
ATOM 863 N N . PHE A 1 109 ? -17.234 1.018 -10.523 1 95.19 109 PHE A N 1
ATOM 864 C CA . PHE A 1 109 ? -17.484 0.782 -9.102 1 95.19 109 PHE A CA 1
ATOM 865 C C . PHE A 1 109 ? -17.578 2.1 -8.344 1 95.19 109 PHE A C 1
ATOM 867 O O . PHE A 1 109 ? -17.672 2.109 -7.117 1 95.19 109 PHE A O 1
ATOM 874 N N . ARG A 1 110 ? -17.609 3.201 -9.031 1 94.38 110 ARG A N 1
ATOM 875 C CA . ARG A 1 110 ? -17.578 4.52 -8.414 1 94.38 110 ARG A CA 1
ATOM 876 C C . ARG A 1 110 ? -18.828 4.762 -7.574 1 94.38 110 ARG A C 1
ATOM 878 O O . ARG A 1 110 ? -18.75 5.336 -6.484 1 94.38 110 ARG A O 1
ATOM 885 N N . ASP A 1 111 ? -19.969 4.344 -8.094 1 96.19 111 ASP A N 1
ATOM 886 C CA . ASP A 1 111 ? -21.203 4.547 -7.352 1 96.19 111 ASP A CA 1
ATOM 887 C C . ASP A 1 111 ? -21.203 3.758 -6.043 1 96.19 111 ASP A C 1
ATOM 889 O O . ASP A 1 111 ? -21.547 4.293 -4.988 1 96.19 111 ASP A O 1
ATOM 893 N N . ALA A 1 112 ? -20.781 2.496 -6.148 1 96.69 112 ALA A N 1
ATOM 894 C CA . ALA A 1 112 ? -20.703 1.663 -4.949 1 96.69 112 ALA A CA 1
ATOM 895 C C . ALA A 1 112 ? -19.688 2.213 -3.963 1 96.69 112 ALA A C 1
ATOM 897 O O . ALA A 1 112 ? -19.906 2.207 -2.75 1 96.69 112 ALA A O 1
ATOM 898 N N . LEU A 1 113 ? -18.609 2.688 -4.477 1 97.31 113 LEU A N 1
ATOM 899 C CA . LEU A 1 113 ? -17.578 3.295 -3.643 1 97.31 113 LEU A CA 1
ATOM 900 C C . LEU A 1 113 ? -18.094 4.551 -2.955 1 97.31 113 LEU A C 1
ATOM 902 O O . LEU A 1 113 ? -17.859 4.754 -1.761 1 97.31 113 LEU A O 1
ATOM 906 N N . GLY A 1 114 ? -18.812 5.348 -3.752 1 97.75 114 GLY A N 1
ATOM 907 C CA . GLY A 1 114 ? -19.406 6.559 -3.203 1 97.75 114 GLY A CA 1
ATOM 908 C C . GLY A 1 114 ? -20.391 6.281 -2.086 1 97.75 114 GLY A C 1
ATOM 909 O O . GLY A 1 114 ? -20.391 6.973 -1.066 1 97.75 114 GLY A O 1
ATOM 910 N N . GLU A 1 115 ? -21.188 5.285 -2.254 1 98.19 115 GLU A N 1
ATOM 911 C CA . GLU A 1 115 ? -22.141 4.906 -1.225 1 98.19 115 GLU A CA 1
ATOM 912 C C . GLU A 1 115 ? -21.438 4.457 0.052 1 98.19 115 GLU A C 1
ATOM 914 O O . GLU A 1 115 ? -21.812 4.871 1.152 1 98.19 115 GLU A O 1
ATOM 919 N N . HIS A 1 116 ? -20.469 3.672 -0.138 1 98.06 116 HIS A N 1
ATOM 920 C CA . HIS A 1 116 ? -19.719 3.182 1.019 1 98.06 116 HIS A CA 1
ATOM 921 C C . HIS A 1 116 ? -19.031 4.32 1.748 1 98.06 116 HIS A C 1
ATOM 923 O O . HIS A 1 116 ? -19.141 4.449 2.969 1 98.06 116 HIS A O 1
ATOM 929 N N . LEU A 1 117 ? -18.359 5.176 1.011 1 98.25 117 LEU A N 1
ATOM 930 C CA . LEU A 1 117 ? -17.609 6.273 1.618 1 98.25 117 LEU A CA 1
ATOM 931 C C . LEU A 1 117 ? -18.562 7.273 2.273 1 98.25 117 LEU A C 1
ATOM 933 O O . LEU A 1 117 ? -18.219 7.879 3.293 1 98.25 117 LEU A O 1
ATOM 937 N N . THR A 1 118 ? -19.734 7.414 1.717 1 98.69 118 THR A N 1
ATOM 938 C CA . THR A 1 118 ? -20.734 8.266 2.346 1 98.69 118 THR A CA 1
ATOM 939 C C . THR A 1 118 ? -21.062 7.77 3.75 1 98.69 118 THR A C 1
ATOM 941 O O . THR A 1 118 ? -21.078 8.547 4.703 1 98.69 118 THR A O 1
ATOM 944 N N . ARG A 1 119 ? -21.25 6.496 3.861 1 98.44 119 ARG A N 1
ATOM 945 C CA . ARG A 1 119 ? -21.547 5.91 5.164 1 98.44 119 ARG A CA 1
ATOM 946 C C . ARG A 1 119 ? -20.375 6.082 6.125 1 98.44 119 ARG A C 1
ATOM 948 O O . ARG A 1 119 ? -20.578 6.438 7.289 1 98.44 119 ARG A O 1
ATOM 955 N N . GLN A 1 120 ? -19.219 5.855 5.641 1 98.44 120 GLN A N 1
ATOM 956 C CA . GLN A 1 120 ? -18.016 5.957 6.473 1 98.44 120 GLN A CA 1
ATOM 957 C C . GLN A 1 120 ? -17.766 7.398 6.902 1 98.44 120 GLN A C 1
ATOM 959 O O . GLN A 1 120 ? -17.391 7.656 8.047 1 98.44 120 GLN A O 1
ATOM 964 N N . LEU A 1 121 ? -17.984 8.336 6.004 1 98.75 121 LEU A N 1
ATOM 965 C CA . LEU A 1 121 ? -17.797 9.75 6.305 1 98.75 121 LEU A CA 1
ATOM 966 C C . LEU A 1 121 ? -18.781 10.211 7.379 1 98.75 121 LEU A C 1
ATOM 968 O O . LEU A 1 121 ? -18.406 10.969 8.273 1 98.75 121 LEU A O 1
ATOM 972 N N . ARG A 1 122 ? -19.969 9.75 7.332 1 98.62 122 ARG A N 1
ATOM 973 C CA . ARG A 1 122 ? -20.953 10.094 8.359 1 98.62 122 ARG A CA 1
ATOM 974 C C . ARG A 1 122 ? -20.547 9.539 9.719 1 98.62 122 ARG A C 1
ATOM 976 O O . ARG A 1 122 ? -20.688 10.211 10.734 1 98.62 122 ARG A O 1
ATOM 983 N N . LEU A 1 123 ? -20.078 8.344 9.641 1 98.19 123 LEU A N 1
ATOM 984 C CA . LEU A 1 123 ? -19.594 7.738 10.875 1 98.19 123 LEU A CA 1
ATOM 985 C C . LEU A 1 123 ? -18.406 8.516 11.438 1 98.19 123 LEU A C 1
ATOM 987 O O . LEU A 1 123 ? -18.328 8.773 12.641 1 98.19 123 LEU A O 1
ATOM 991 N N . LEU A 1 124 ? -17.5 8.898 10.57 1 98.5 124 LEU A N 1
ATOM 992 C CA . LEU A 1 124 ? -16.344 9.688 10.992 1 98.5 124 LEU A CA 1
ATOM 993 C C . LEU A 1 124 ? -16.781 11.008 11.617 1 98.5 124 LEU A C 1
ATOM 995 O O . LEU A 1 124 ? -16.266 11.398 12.664 1 98.5 124 LEU A O 1
ATOM 999 N N . GLU A 1 125 ? -17.719 11.625 11 1 98.56 125 GLU A N 1
ATOM 1000 C CA . GLU A 1 125 ? -18.25 12.883 11.516 1 98.56 125 GLU A CA 1
ATOM 1001 C C . GLU A 1 125 ? -18.812 12.711 12.93 1 98.56 125 GLU A C 1
ATOM 1003 O O . GLU A 1 125 ? -18.594 13.57 13.789 1 98.56 125 GLU A O 1
ATOM 1008 N N . ARG A 1 126 ? -19.438 11.656 13.164 1 98.19 126 ARG A N 1
ATOM 1009 C CA . ARG A 1 126 ? -20 11.383 14.484 1 98.19 126 ARG A CA 1
ATOM 1010 C C . ARG A 1 126 ? -18.891 11.227 15.531 1 98.19 126 ARG A C 1
ATOM 1012 O O . ARG A 1 126 ? -19 11.773 16.625 1 98.19 126 ARG A O 1
ATOM 1019 N N . PHE A 1 127 ? -17.906 10.461 15.172 1 97.94 127 PHE A N 1
ATOM 1020 C CA . PHE A 1 127 ? -16.781 10.289 16.078 1 97.94 127 PHE A CA 1
ATOM 1021 C C . PHE A 1 127 ? -16.109 11.633 16.375 1 97.94 127 PHE A C 1
ATOM 1023 O O . PHE A 1 127 ? -15.836 11.953 17.531 1 97.94 127 PHE A O 1
ATOM 1030 N N . CYS A 1 128 ? -15.93 12.375 15.328 1 98.69 128 CYS A N 1
ATOM 1031 C CA . CYS A 1 128 ? -15.289 13.68 15.477 1 98.69 128 CYS A CA 1
ATOM 1032 C C . CYS A 1 128 ? -16.109 14.586 16.391 1 98.69 128 CYS A C 1
ATOM 1034 O O . CYS A 1 128 ? -15.562 15.281 17.234 1 98.69 128 CYS A O 1
ATOM 1036 N N . ALA A 1 129 ? -17.375 14.594 16.203 1 98.5 129 ALA A N 1
ATOM 1037 C CA . ALA A 1 129 ? -18.266 15.406 17.031 1 98.5 129 ALA A CA 1
ATOM 1038 C C . ALA A 1 129 ? -18.234 14.961 18.484 1 98.5 129 ALA A C 1
ATOM 1040 O O . ALA A 1 129 ? -18.156 15.789 19.406 1 98.5 129 ALA A O 1
ATOM 1041 N N . GLU A 1 130 ? -18.266 13.688 18.672 1 98.12 130 GLU A N 1
ATOM 1042 C CA . GLU A 1 130 ? -18.25 13.133 20.016 1 98.12 130 GLU A CA 1
ATOM 1043 C C . GLU A 1 130 ? -17 13.57 20.781 1 98.12 130 GLU A C 1
ATOM 1045 O O . GLU A 1 130 ? -17.078 13.914 21.953 1 98.12 130 GLU A O 1
ATOM 1050 N N . TYR A 1 131 ? -15.906 13.609 20.109 1 98.31 131 TYR A N 1
ATOM 1051 C CA . TYR A 1 131 ? -14.641 13.938 20.766 1 98.31 131 TYR A CA 1
ATOM 1052 C C . TYR A 1 131 ? -14.289 15.406 20.562 1 98.31 131 TYR A C 1
ATOM 1054 O O . TYR A 1 131 ? -13.289 15.891 21.094 1 98.31 131 TYR A O 1
ATOM 1062 N N . ASP A 1 132 ? -15.102 16.109 19.766 1 98.5 132 ASP A N 1
ATOM 1063 C CA . ASP A 1 132 ? -14.781 17.469 19.344 1 98.5 132 ASP A CA 1
ATOM 1064 C C . ASP A 1 132 ? -13.359 17.547 18.781 1 98.5 132 ASP A C 1
ATOM 1066 O O . ASP A 1 132 ? -12.555 18.359 19.25 1 98.5 132 ASP A O 1
ATOM 1070 N N . HIS A 1 133 ? -13.148 16.734 17.828 1 98.81 133 HIS A N 1
ATOM 1071 C CA . HIS A 1 133 ? -11.805 16.547 17.297 1 98.81 133 HIS A CA 1
ATOM 1072 C C . HIS A 1 133 ? -11.828 16.344 15.789 1 98.81 133 HIS A C 1
ATOM 1074 O O . HIS A 1 133 ? -12.227 15.281 15.297 1 98.81 133 HIS A O 1
ATOM 1080 N N . PRO A 1 134 ? -11.336 17.328 15.016 1 98.88 134 PRO A N 1
ATOM 1081 C CA . PRO A 1 134 ? -11.344 17.203 13.555 1 98.88 134 PRO A CA 1
ATOM 1082 C C . PRO A 1 134 ? -10.328 16.188 13.039 1 98.88 134 PRO A C 1
ATOM 1084 O O . PRO A 1 134 ? -9.352 15.875 13.727 1 98.88 134 PRO A O 1
ATOM 1087 N N . VAL A 1 135 ? -10.625 15.734 11.844 1 98.88 135 VAL A N 1
ATOM 1088 C CA . VAL A 1 135 ? -9.727 14.812 11.164 1 98.88 135 VAL A CA 1
ATOM 1089 C C . VAL A 1 135 ? -9.422 15.32 9.758 1 98.88 135 VAL A C 1
ATOM 1091 O O . VAL A 1 135 ? -10.312 15.812 9.062 1 98.88 135 VAL A O 1
ATOM 1094 N N . HIS A 1 136 ? -8.18 15.273 9.383 1 98.94 136 HIS A N 1
ATOM 1095 C CA . HIS A 1 136 ? -7.723 15.617 8.039 1 98.94 136 HIS A CA 1
ATOM 1096 C C . HIS A 1 136 ? -7.426 14.359 7.223 1 98.94 136 HIS A C 1
ATOM 1098 O O . HIS A 1 136 ? -6.645 13.508 7.652 1 98.94 136 HIS A O 1
ATOM 1104 N N . ILE A 1 137 ? -8.023 14.242 6.027 1 98.88 137 ILE A N 1
ATOM 1105 C CA . ILE A 1 137 ? -7.758 13.117 5.141 1 98.88 137 ILE A CA 1
ATOM 1106 C C . ILE A 1 137 ? -6.539 13.414 4.27 1 98.88 137 ILE A C 1
ATOM 1108 O O . ILE A 1 137 ? -6.492 14.453 3.602 1 98.88 137 ILE A O 1
ATOM 1112 N N . GLU A 1 138 ? -5.629 12.516 4.242 1 98.88 138 GLU A N 1
ATOM 1113 C CA . GLU A 1 138 ? -4.363 12.672 3.537 1 98.88 138 GLU A CA 1
ATOM 1114 C C . GLU A 1 138 ? -4.422 12.055 2.145 1 98.88 138 GLU A C 1
ATOM 1116 O O . GLU A 1 138 ? -4.949 10.953 1.974 1 98.88 138 GLU A O 1
ATOM 1121 N N . ASN A 1 139 ? -3.771 12.758 1.159 1 98.69 139 ASN A N 1
ATOM 1122 C CA . ASN A 1 139 ? -3.633 12.117 -0.146 1 98.69 139 ASN A CA 1
ATOM 1123 C C . ASN A 1 139 ? -2.551 11.039 -0.132 1 98.69 139 ASN A C 1
ATOM 1125 O O . ASN A 1 139 ? -1.41 11.305 0.25 1 98.69 139 ASN A O 1
ATOM 1129 N N . THR A 1 140 ? -2.916 9.93 -0.525 1 97.12 140 THR A N 1
ATOM 1130 C CA . THR A 1 140 ? -1.994 8.812 -0.666 1 97.12 140 THR A CA 1
ATOM 1131 C C . THR A 1 140 ? -2.033 8.258 -2.086 1 97.12 140 THR A C 1
ATOM 1133 O O . THR A 1 140 ? -1.559 8.898 -3.025 1 97.12 140 THR A O 1
ATOM 1136 N N . PHE A 1 141 ? -2.641 7.293 -2.545 1 95.88 141 PHE A N 1
ATOM 1137 C CA . PHE A 1 141 ? -2.496 6.398 -3.688 1 95.88 141 PHE A CA 1
ATOM 1138 C C . PHE A 1 141 ? -3.314 6.898 -4.871 1 95.88 141 PHE A C 1
ATOM 1140 O O . PHE A 1 141 ? -3.33 6.266 -5.93 1 95.88 141 PHE A O 1
ATOM 1147 N N . HIS A 1 142 ? -4 7.973 -4.738 1 95.62 142 HIS A N 1
ATOM 1148 C CA . HIS A 1 142 ? -4.973 8.344 -5.762 1 95.62 142 HIS A CA 1
ATOM 1149 C C . HIS A 1 142 ? -4.645 9.711 -6.363 1 95.62 142 HIS A C 1
ATOM 1151 O O . HIS A 1 142 ? -3.916 10.5 -5.762 1 95.62 142 HIS A O 1
ATOM 1157 N N . SER A 1 143 ? -5.246 9.922 -7.453 1 95.81 143 SER A N 1
ATOM 1158 C CA . SER A 1 143 ? -5.051 11.164 -8.203 1 95.81 143 SER A CA 1
ATOM 1159 C C . SER A 1 143 ? -5.805 12.32 -7.559 1 95.81 143 SER A C 1
ATOM 1161 O O . SER A 1 143 ? -6.621 12.117 -6.656 1 95.81 143 SER A O 1
ATOM 1163 N N . LEU A 1 144 ? -5.484 13.492 -8.078 1 98.06 144 LEU A N 1
ATOM 1164 C CA . LEU A 1 144 ? -6.199 14.695 -7.668 1 98.06 144 LEU A CA 1
ATOM 1165 C C . LEU A 1 144 ? -7.695 14.562 -7.93 1 98.06 144 LEU A C 1
ATOM 1167 O O . LEU A 1 144 ? -8.516 15.008 -7.129 1 98.06 144 LEU A O 1
ATOM 1171 N N . ALA A 1 145 ? -8.086 13.898 -9.023 1 96.44 145 ALA A N 1
ATOM 1172 C CA . ALA A 1 145 ? -9.492 13.734 -9.383 1 96.44 145 ALA A CA 1
ATOM 1173 C C . ALA A 1 145 ? -10.242 12.945 -8.305 1 96.44 145 ALA A C 1
ATOM 1175 O O . ALA A 1 145 ? -11.391 13.258 -7.992 1 96.44 145 ALA A O 1
ATOM 1176 N N . PHE A 1 146 ? -9.594 11.969 -7.809 1 96.88 146 PHE A N 1
ATOM 1177 C CA . PHE A 1 146 ? -10.211 11.18 -6.742 1 96.88 146 PHE A CA 1
ATOM 1178 C C . PHE A 1 146 ? -10.477 12.047 -5.52 1 96.88 146 PHE A C 1
ATOM 1180 O O . PHE A 1 146 ? -11.578 12.016 -4.961 1 96.88 146 PHE A O 1
ATOM 1187 N N . TYR A 1 147 ? -9.547 12.828 -5.082 1 98.25 147 TYR A N 1
ATOM 1188 C CA . TYR A 1 147 ? -9.695 13.625 -3.873 1 98.25 147 TYR A CA 1
ATOM 1189 C C . TYR A 1 147 ? -10.672 14.773 -4.098 1 98.25 147 TYR A C 1
ATOM 1191 O O . TYR A 1 147 ? -11.406 15.156 -3.186 1 98.25 147 TYR A O 1
ATOM 1199 N N . ARG A 1 148 ? -10.641 15.367 -5.316 1 98.31 148 ARG A N 1
ATOM 1200 C CA . ARG A 1 148 ? -11.68 16.328 -5.645 1 98.31 148 ARG A CA 1
ATOM 1201 C C . ARG A 1 148 ? -13.07 15.734 -5.445 1 98.31 148 ARG A C 1
ATOM 1203 O O . ARG A 1 148 ? -13.93 16.344 -4.805 1 98.31 148 ARG A O 1
ATOM 1210 N N . TRP A 1 149 ? -13.211 14.555 -5.988 1 97.81 149 TRP A N 1
ATOM 1211 C CA . TRP A 1 149 ? -14.477 13.844 -5.879 1 97.81 149 TRP A CA 1
ATOM 1212 C C . TRP A 1 149 ? -14.812 13.547 -4.422 1 97.81 149 TRP A C 1
ATOM 1214 O O . TRP A 1 149 ? -15.953 13.75 -3.984 1 97.81 149 TRP A O 1
ATOM 1224 N N . LEU A 1 150 ? -13.898 13.086 -3.643 1 98.12 150 LEU A N 1
ATOM 1225 C CA . LEU A 1 150 ? -14.086 12.758 -2.234 1 98.12 150 LEU A CA 1
ATOM 1226 C C . LEU A 1 150 ? -14.523 13.992 -1.445 1 98.12 150 LEU A C 1
ATOM 1228 O O . LEU A 1 150 ? -15.445 13.914 -0.631 1 98.12 150 LEU A O 1
ATOM 1232 N N . PHE A 1 151 ? -13.906 15.125 -1.702 1 98.75 151 PHE A N 1
ATOM 1233 C CA . PHE A 1 151 ? -14.227 16.312 -0.923 1 98.75 151 PHE A CA 1
ATOM 1234 C C . PHE A 1 151 ? -15.5 16.969 -1.435 1 98.75 151 PHE A C 1
ATOM 1236 O O . PHE A 1 151 ? -16.125 17.766 -0.73 1 98.75 151 PHE A O 1
ATOM 1243 N N . GLU A 1 152 ? -15.883 16.656 -2.648 1 98.25 152 GLU A N 1
ATOM 1244 C CA . GLU A 1 152 ? -17.234 17 -3.064 1 98.25 152 GLU A CA 1
ATOM 1245 C C . GLU A 1 152 ? -18.281 16.25 -2.24 1 98.25 152 GLU A C 1
ATOM 1247 O O . GLU A 1 152 ? -19.328 16.812 -1.914 1 98.25 152 GLU A O 1
ATOM 1252 N N . LEU A 1 153 ? -17.969 15.031 -1.959 1 98.19 153 LEU A N 1
ATOM 1253 C CA . LEU A 1 153 ? -18.844 14.273 -1.073 1 98.19 153 LEU A CA 1
ATOM 1254 C C . LEU A 1 153 ? -18.906 14.906 0.312 1 98.19 153 LEU A C 1
ATOM 1256 O O . LEU A 1 153 ? -19.984 15.047 0.896 1 98.19 153 LEU A O 1
ATOM 1260 N N . VAL A 1 154 ? -17.75 15.297 0.823 1 98.75 154 VAL A N 1
ATOM 1261 C CA . VAL A 1 154 ? -17.672 15.938 2.131 1 98.75 154 VAL A CA 1
ATOM 1262 C C . VAL A 1 154 ? -18.531 17.188 2.156 1 98.75 154 VAL A C 1
ATOM 1264 O O . VAL A 1 154 ? -19.281 17.422 3.113 1 98.75 154 VAL A O 1
ATOM 1267 N N . GLU A 1 155 ? -18.438 17.953 1.103 1 98.5 155 GLU A N 1
ATOM 1268 C CA . GLU A 1 155 ? -19.219 19.172 0.972 1 98.5 155 GLU A CA 1
ATOM 1269 C C . GLU A 1 155 ? -20.719 18.891 0.904 1 98.5 155 GLU A C 1
ATOM 1271 O O . GLU A 1 155 ? -21.516 19.516 1.609 1 98.5 155 GLU A O 1
ATOM 1276 N N . ARG A 1 156 ? -21.062 17.922 0.119 1 98.25 156 ARG A N 1
ATOM 1277 C CA . ARG A 1 156 ? -22.469 17.578 -0.068 1 98.25 156 ARG A CA 1
ATOM 1278 C C . ARG A 1 156 ? -23.094 17.094 1.239 1 98.25 156 ARG A C 1
ATOM 1280 O O . ARG A 1 156 ? -24.266 17.344 1.502 1 98.25 156 ARG A O 1
ATOM 1287 N N . LEU A 1 157 ? -22.297 16.469 1.989 1 98.56 157 LEU A N 1
ATOM 1288 C CA . LEU A 1 157 ? -22.766 15.914 3.254 1 98.56 157 LEU A CA 1
ATOM 1289 C C . LEU A 1 157 ? -22.734 16.969 4.355 1 98.56 157 LEU A C 1
ATOM 1291 O O . LEU A 1 157 ? -23.141 16.703 5.488 1 98.56 157 LEU A O 1
ATOM 1295 N N . GLU A 1 158 ? -22.156 18.125 4.102 1 98.31 158 GLU A N 1
ATOM 1296 C CA . GLU A 1 158 ? -22.062 19.25 5.023 1 98.31 158 GLU A CA 1
ATOM 1297 C C . GLU A 1 158 ? -21.312 18.859 6.297 1 98.31 158 GLU A C 1
ATOM 1299 O O . GLU A 1 158 ? -21.75 19.188 7.402 1 98.31 158 GLU A O 1
ATOM 1304 N N . LEU A 1 159 ? -20.312 18.156 6.074 1 98.69 159 LEU A N 1
ATOM 1305 C CA . LEU A 1 159 ? -19.516 17.734 7.219 1 98.69 159 LEU A CA 1
ATOM 1306 C C . LEU A 1 159 ? -18.703 18.891 7.766 1 98.69 159 LEU A C 1
ATOM 1308 O O . LEU A 1 159 ? -18.188 19.719 7 1 98.69 159 LEU A O 1
ATOM 1312 N N . ARG A 1 160 ? -18.547 18.875 9.094 1 98 160 ARG A N 1
ATOM 1313 C CA . ARG A 1 160 ? -17.938 20.031 9.734 1 98 160 ARG A CA 1
ATOM 1314 C C . ARG A 1 160 ? -16.531 19.703 10.242 1 98 160 ARG A C 1
ATOM 1316 O O . ARG A 1 160 ? -15.688 20.578 10.383 1 98 160 ARG A O 1
ATOM 1323 N N . TYR A 1 161 ? -16.281 18.406 10.398 1 98.75 161 TYR A N 1
ATOM 1324 C CA . TYR A 1 161 ? -15.078 18.047 11.125 1 98.75 161 TYR A CA 1
ATOM 1325 C C . TYR A 1 161 ? -14.039 17.438 10.188 1 98.75 161 TYR A C 1
ATOM 1327 O O . TYR A 1 161 ? -12.922 17.141 10.602 1 98.75 161 TYR A O 1
ATOM 1335 N N . VAL A 1 162 ? -14.367 17.266 8.914 1 98.81 162 VAL A N 1
ATOM 1336 C CA . VAL A 1 162 ? -13.477 16.578 7.977 1 98.81 162 VAL A CA 1
ATOM 1337 C C . VAL A 1 162 ? -12.734 17.609 7.129 1 98.81 162 VAL A C 1
ATOM 1339 O O . VAL A 1 162 ? -13.352 18.438 6.469 1 98.81 162 VAL A O 1
ATOM 1342 N N . HIS A 1 163 ? -11.43 17.5 7.188 1 98.88 163 HIS A N 1
ATOM 1343 C CA . HIS A 1 163 ? -10.562 18.453 6.508 1 98.88 163 HIS A CA 1
ATOM 1344 C C . HIS A 1 163 ? -9.477 17.734 5.707 1 98.88 163 HIS A C 1
ATOM 1346 O O . HIS A 1 163 ? -9.602 16.547 5.406 1 98.88 163 HIS A O 1
ATOM 1352 N N . CYS A 1 164 ? -8.422 18.5 5.188 1 98.94 164 CYS A N 1
ATOM 1353 C CA . CYS A 1 164 ? -7.527 17.906 4.195 1 98.94 164 CYS A CA 1
ATOM 1354 C C . CYS A 1 164 ? -6.07 18.031 4.633 1 98.94 164 CYS A C 1
ATOM 1356 O O . CYS A 1 164 ? -5.641 19.094 5.086 1 98.94 164 CYS A O 1
ATOM 1358 N N . CYS A 1 165 ? -5.34 16.969 4.551 1 98.94 165 CYS A N 1
ATOM 1359 C CA . CYS A 1 165 ? -3.883 16.953 4.629 1 98.94 165 CYS A CA 1
ATOM 1360 C C . CYS A 1 165 ? -3.264 16.688 3.26 1 98.94 165 CYS A C 1
ATOM 1362 O O . CYS A 1 165 ? -3.592 15.688 2.607 1 98.94 165 CYS A O 1
ATOM 1364 N N . PHE A 1 166 ? -2.439 17.562 2.832 1 98.94 166 PHE A N 1
ATOM 1365 C CA . PHE A 1 166 ? -1.738 17.375 1.568 1 98.94 166 PHE A CA 1
ATOM 1366 C C . PHE A 1 166 ? -0.314 16.891 1.808 1 98.94 166 PHE A C 1
ATOM 1368 O O . PHE A 1 166 ? 0.466 17.547 2.496 1 98.94 166 PHE A O 1
ATOM 1375 N N . ASP A 1 167 ? 0.02 15.789 1.265 1 98.94 167 ASP A N 1
ATOM 1376 C CA . ASP A 1 167 ? 1.37 15.234 1.273 1 98.94 167 ASP A CA 1
ATOM 1377 C C . ASP A 1 167 ? 2.068 15.469 -0.066 1 98.94 167 ASP A C 1
ATOM 1379 O O . ASP A 1 167 ? 1.707 14.859 -1.073 1 98.94 167 ASP A O 1
ATOM 1383 N N . ILE A 1 168 ? 3.074 16.172 -0.022 1 98.81 168 ILE A N 1
ATOM 1384 C CA . ILE A 1 168 ? 3.721 16.672 -1.23 1 98.81 168 ILE A CA 1
ATOM 1385 C C . ILE A 1 168 ? 4.406 15.516 -1.964 1 98.81 168 ILE A C 1
ATOM 1387 O O . ILE A 1 168 ? 4.426 15.484 -3.197 1 98.81 168 ILE A O 1
ATOM 1391 N N . GLY A 1 169 ? 5.039 14.609 -1.279 1 98.38 169 GLY A N 1
ATOM 1392 C CA . GLY A 1 169 ? 5.73 13.492 -1.898 1 98.38 169 GLY A CA 1
ATOM 1393 C C . GLY A 1 169 ? 4.785 12.461 -2.484 1 98.38 169 GLY A C 1
ATOM 1394 O O . GLY A 1 169 ? 5.051 11.906 -3.553 1 98.38 169 GLY A O 1
ATOM 1395 N N . HIS A 1 170 ? 3.66 12.203 -1.786 1 98.44 170 HIS A N 1
ATOM 1396 C CA . HIS A 1 170 ? 2.646 11.289 -2.293 1 98.44 170 HIS A CA 1
ATOM 1397 C C . HIS A 1 170 ? 2.088 11.766 -3.629 1 98.44 170 HIS A C 1
ATOM 1399 O O . HIS A 1 170 ? 1.951 10.977 -4.566 1 98.44 170 HIS A O 1
ATOM 1405 N N . ALA A 1 171 ? 1.808 13.023 -3.682 1 98.31 171 ALA A N 1
ATOM 1406 C CA . ALA A 1 171 ? 1.245 13.602 -4.898 1 98.31 171 ALA A CA 1
ATOM 1407 C C . ALA A 1 171 ? 2.186 13.406 -6.086 1 98.31 171 ALA A C 1
ATOM 1409 O O . ALA A 1 171 ? 1.738 13.164 -7.207 1 98.31 171 ALA A O 1
ATOM 1410 N N . LYS A 1 172 ? 3.479 13.484 -5.832 1 97.75 172 LYS A N 1
ATOM 1411 C CA . LYS A 1 172 ? 4.477 13.336 -6.887 1 97.75 172 LYS A CA 1
ATOM 1412 C C . LYS A 1 172 ? 4.488 11.914 -7.438 1 97.75 172 LYS A C 1
ATOM 1414 O O . LYS A 1 172 ? 4.625 11.711 -8.648 1 97.75 172 LYS A O 1
ATOM 1419 N N . ILE A 1 173 ? 4.293 10.969 -6.598 1 97.44 173 ILE A N 1
ATOM 1420 C CA . ILE A 1 173 ? 4.445 9.57 -6.965 1 97.44 173 ILE A CA 1
ATOM 1421 C C . ILE A 1 173 ? 3.113 9.023 -7.473 1 97.44 173 ILE A C 1
ATOM 1423 O O . ILE A 1 173 ? 3.072 8.297 -8.469 1 97.44 173 ILE A O 1
ATOM 1427 N N . TRP A 1 174 ? 1.98 9.43 -6.848 1 96.56 174 TRP A N 1
ATOM 1428 C CA . TRP A 1 174 ? 0.759 8.648 -7.016 1 96.56 174 TRP A CA 1
ATOM 1429 C C . TRP A 1 174 ? -0.313 9.461 -7.734 1 96.56 174 TRP A C 1
ATOM 1431 O O . TRP A 1 174 ? -1.498 9.133 -7.672 1 96.56 174 TRP A O 1
ATOM 1441 N N . SER A 1 175 ? 0.125 10.555 -8.422 1 95.81 175 SER A N 1
ATOM 1442 C CA . SER A 1 175 ? -0.799 11.312 -9.266 1 95.81 175 SER A CA 1
ATOM 1443 C C . SER A 1 175 ? -0.091 11.891 -10.484 1 95.81 175 SER A C 1
ATOM 1445 O O . SER A 1 175 ? 1.115 12.141 -10.445 1 95.81 175 SER A O 1
ATOM 1447 N N . PRO A 1 176 ? -0.824 12.055 -11.539 1 94.69 176 PRO A N 1
ATOM 1448 C CA . PRO A 1 176 ? -0.215 12.648 -12.734 1 94.69 176 PRO A CA 1
ATOM 1449 C C . PRO A 1 176 ? -0.17 14.172 -12.68 1 94.69 176 PRO A C 1
ATOM 1451 O O . PRO A 1 176 ? 0.531 14.797 -13.477 1 94.69 176 PRO A O 1
ATOM 1454 N N . GLU A 1 177 ? -0.899 14.789 -11.781 1 97.44 177 GLU A N 1
ATOM 1455 C CA . GLU A 1 177 ? -1.04 16.234 -11.734 1 97.44 177 GLU A CA 1
ATOM 1456 C C . GLU A 1 177 ? 0.211 16.906 -11.156 1 97.44 177 GLU A C 1
ATOM 1458 O O . GLU A 1 177 ? 0.883 16.328 -10.305 1 97.44 177 GLU A O 1
ATOM 1463 N N . SER A 1 178 ? 0.452 18.078 -11.617 1 98 178 SER A N 1
ATOM 1464 C CA . SER A 1 178 ? 1.594 18.844 -11.148 1 98 178 SER A CA 1
ATOM 1465 C C . SER A 1 178 ? 1.309 19.484 -9.789 1 98 178 SER A C 1
ATOM 1467 O O . SER A 1 178 ? 0.155 19.547 -9.359 1 98 178 SER A O 1
ATOM 1469 N N . LEU A 1 179 ? 2.367 19.922 -9.141 1 98.62 179 LEU A N 1
ATOM 1470 C CA . LEU A 1 179 ? 2.221 20.562 -7.844 1 98.62 179 LEU A CA 1
ATOM 1471 C C . LEU A 1 179 ? 1.361 21.828 -7.957 1 98.62 179 LEU A C 1
ATOM 1473 O O . LEU A 1 179 ? 0.459 22.031 -7.148 1 98.62 179 LEU A O 1
ATOM 1477 N N . PRO A 1 180 ? 1.544 22.672 -8.977 1 98.5 180 PRO A N 1
ATOM 1478 C CA . PRO A 1 180 ? 0.668 23.844 -9.094 1 98.5 180 PRO A CA 1
ATOM 1479 C C . PRO A 1 180 ? -0.805 23.469 -9.234 1 98.5 180 PRO A C 1
ATOM 1481 O O . PRO A 1 180 ? -1.679 24.156 -8.711 1 98.5 180 PRO A O 1
ATOM 1484 N N . GLN A 1 181 ? -1.09 22.391 -9.93 1 98.62 181 GLN A N 1
ATOM 1485 C CA . GLN A 1 181 ? -2.471 21.938 -10.055 1 98.62 181 GLN A CA 1
ATOM 1486 C C . GLN A 1 181 ? -3.035 21.516 -8.703 1 98.62 181 GLN A C 1
ATOM 1488 O O . GLN A 1 181 ? -4.184 21.828 -8.375 1 98.62 181 GLN A O 1
ATOM 1493 N N . TRP A 1 182 ? -2.275 20.812 -7.91 1 98.75 182 TRP A N 1
ATOM 1494 C CA . TRP A 1 182 ? -2.682 20.438 -6.562 1 98.75 182 TRP A CA 1
ATOM 1495 C C . TRP A 1 182 ? -2.922 21.672 -5.699 1 98.75 182 TRP A C 1
ATOM 1497 O O . TRP A 1 182 ? -3.926 21.766 -4.992 1 98.75 182 TRP A O 1
ATOM 1507 N N . LEU A 1 183 ? -1.994 22.656 -5.797 1 98.75 183 LEU A N 1
ATOM 1508 C CA . LEU A 1 183 ? -2.105 23.859 -4.977 1 98.75 183 LEU A CA 1
ATOM 1509 C C . LEU A 1 183 ? -3.352 24.656 -5.348 1 98.75 183 LEU A C 1
ATOM 1511 O O . LEU A 1 183 ? -3.994 25.25 -4.477 1 98.75 183 LEU A O 1
ATOM 1515 N N . GLN A 1 184 ? -3.656 24.672 -6.598 1 98.75 184 GLN A N 1
ATOM 1516 C CA . GLN A 1 184 ? -4.887 25.344 -7.02 1 98.75 184 GLN A CA 1
ATOM 1517 C C . GLN A 1 184 ? -6.105 24.703 -6.352 1 98.75 184 GLN A C 1
ATOM 1519 O O . GLN A 1 184 ? -6.988 25.422 -5.863 1 98.75 184 GLN A O 1
ATOM 1524 N N . TRP A 1 185 ? -6.137 23.406 -6.32 1 98.88 185 TRP A N 1
ATOM 1525 C CA . TRP A 1 185 ? -7.25 22.719 -5.684 1 98.88 185 TRP A CA 1
ATOM 1526 C C . TRP A 1 185 ? -7.277 22.984 -4.184 1 98.88 185 TRP A C 1
ATOM 1528 O O . TRP A 1 185 ? -8.352 23.156 -3.598 1 98.88 185 TRP A O 1
ATOM 1538 N N . LEU A 1 186 ? -6.129 23.062 -3.564 1 98.88 186 LEU A N 1
ATOM 1539 C CA . LEU A 1 186 ? -6.055 23.328 -2.133 1 98.88 186 LEU A CA 1
ATOM 1540 C C . LEU A 1 186 ? -6.578 24.734 -1.817 1 98.88 186 LEU A C 1
ATOM 1542 O O . LEU A 1 186 ? -7.199 24.953 -0.775 1 98.88 186 LEU A O 1
ATOM 1546 N N . HIS A 1 187 ? -6.344 25.672 -2.713 1 98.81 187 HIS A N 1
ATOM 1547 C CA . HIS A 1 187 ? -6.934 27 -2.564 1 98.81 187 HIS A CA 1
ATOM 1548 C C . HIS A 1 187 ? -8.453 26.922 -2.609 1 98.81 187 HIS A C 1
ATOM 1550 O O . HIS A 1 187 ? -9.133 27.594 -1.823 1 98.81 187 HIS A O 1
ATOM 1556 N N . GLU A 1 188 ? -8.93 26.125 -3.504 1 98.75 188 GLU A N 1
ATOM 1557 C CA . GLU A 1 188 ? -10.375 25.953 -3.602 1 98.75 188 GLU A CA 1
ATOM 1558 C C . GLU A 1 188 ? -10.953 25.391 -2.309 1 98.75 188 GLU A C 1
ATOM 1560 O O . GLU A 1 188 ? -12.023 25.812 -1.862 1 98.75 188 GLU A O 1
ATOM 1565 N N . LEU A 1 189 ? -10.258 24.469 -1.721 1 98.75 189 LEU A N 1
ATOM 1566 C CA . LEU A 1 189 ? -10.703 23.875 -0.463 1 98.75 189 LEU A CA 1
ATOM 1567 C C . LEU A 1 189 ? -10.695 24.922 0.656 1 98.75 189 LEU A C 1
ATOM 1569 O O . LEU A 1 189 ? -11.656 25.016 1.427 1 98.75 189 LEU A O 1
ATOM 1573 N N . GLU A 1 190 ? -9.633 25.641 0.683 1 98.31 190 GLU A N 1
ATOM 1574 C CA . GLU A 1 190 ? -9.523 26.672 1.717 1 98.31 190 GLU A CA 1
ATOM 1575 C C . GLU A 1 190 ? -10.648 27.703 1.591 1 98.31 190 GLU A C 1
ATOM 1577 O O . GLU A 1 190 ? -11.211 28.141 2.598 1 98.31 190 GLU A O 1
ATOM 1582 N N . ASP A 1 191 ? -10.938 28.078 0.411 1 97.81 191 ASP A N 1
ATOM 1583 C CA . ASP A 1 191 ? -12 29.047 0.144 1 97.81 191 ASP A CA 1
ATOM 1584 C C . ASP A 1 191 ? -13.344 28.531 0.644 1 97.81 191 ASP A C 1
ATOM 1586 O O . ASP A 1 191 ? -14.234 29.312 0.963 1 97.81 191 ASP A O 1
ATOM 1590 N N . LYS A 1 192 ? -13.445 27.25 0.721 1 97.81 192 LYS A N 1
ATOM 1591 C CA . LYS A 1 192 ? -14.695 26.641 1.162 1 97.81 192 LYS A CA 1
ATOM 1592 C C . LYS A 1 192 ? -14.672 26.359 2.664 1 97.81 192 LYS A C 1
ATOM 1594 O O . LYS A 1 192 ? -15.57 25.703 3.189 1 97.81 192 LYS A O 1
ATOM 1599 N N . GLY A 1 193 ? -13.625 26.734 3.262 1 97.75 193 GLY A N 1
ATOM 1600 C CA . GLY A 1 193 ? -13.555 26.641 4.711 1 97.75 193 GLY A CA 1
ATOM 1601 C C . GLY A 1 193 ? -12.875 25.375 5.188 1 97.75 193 GLY A C 1
ATOM 1602 O O . GLY A 1 193 ? -12.867 25.078 6.387 1 97.75 193 GLY A O 1
ATOM 1603 N N . VAL A 1 194 ? -12.305 24.594 4.305 1 98.69 194 VAL A N 1
ATOM 1604 C CA . VAL A 1 194 ? -11.57 23.391 4.676 1 98.69 194 VAL A CA 1
ATOM 1605 C C . VAL A 1 194 ? -10.195 23.766 5.207 1 98.69 194 VAL A C 1
ATOM 1607 O O . VAL A 1 194 ? -9.469 24.531 4.574 1 98.69 194 VAL A O 1
ATOM 1610 N N . ARG A 1 195 ? -9.867 23.234 6.367 1 98.69 195 ARG A N 1
ATOM 1611 C CA . ARG A 1 195 ? -8.547 23.469 6.938 1 98.69 195 ARG A CA 1
ATOM 1612 C C . ARG A 1 195 ? -7.508 22.547 6.316 1 98.69 195 ARG A C 1
ATOM 1614 O O . ARG A 1 195 ? -7.797 21.391 6.016 1 98.69 195 ARG A O 1
ATOM 1621 N N . LEU A 1 196 ? -6.297 23.141 6.211 1 98.81 196 LEU A N 1
ATOM 1622 C CA . LEU A 1 196 ? -5.25 22.406 5.512 1 98.81 196 LEU A CA 1
ATOM 1623 C C . LEU A 1 196 ? -4.09 22.078 6.449 1 98.81 196 LEU A C 1
ATOM 1625 O O . LEU A 1 196 ? -3.758 22.875 7.328 1 98.81 196 LEU A O 1
ATOM 1629 N N . HIS A 1 197 ? -3.506 20.922 6.285 1 98.94 197 HIS A N 1
ATOM 1630 C CA . HIS A 1 197 ? -2.242 20.453 6.844 1 98.94 197 HIS A CA 1
ATOM 1631 C C . HIS A 1 197 ? -1.327 19.906 5.754 1 98.94 197 HIS A C 1
ATOM 1633 O O . HIS A 1 197 ? -1.801 19.344 4.77 1 98.94 197 HIS A O 1
ATOM 1639 N N . PHE A 1 198 ? -0.016 20.062 5.945 1 98.94 198 PHE A N 1
ATOM 1640 C CA . PHE A 1 198 ? 0.908 19.625 4.906 1 98.94 198 PHE A CA 1
ATOM 1641 C C . PHE A 1 198 ? 1.928 18.641 5.469 1 98.94 198 PHE A C 1
ATOM 1643 O O . PHE A 1 198 ? 2.498 18.875 6.535 1 98.94 198 PHE A O 1
ATOM 1650 N N . HIS A 1 199 ? 2.139 17.547 4.766 1 98.94 199 HIS A N 1
ATOM 1651 C CA . HIS A 1 199 ? 3.293 16.672 4.949 1 98.94 199 HIS A CA 1
ATOM 1652 C C . HIS A 1 199 ? 4.371 16.953 3.908 1 98.94 199 HIS A C 1
ATOM 1654 O O . HIS A 1 199 ? 4.098 16.922 2.707 1 98.94 199 HIS A O 1
ATOM 1660 N N . LEU A 1 200 ? 5.578 17.109 4.418 1 98.88 200 LEU A N 1
ATOM 1661 C CA . LEU A 1 200 ? 6.672 17.5 3.535 1 98.88 200 LEU A CA 1
ATOM 1662 C C . LEU A 1 200 ? 7.789 16.469 3.553 1 98.88 200 LEU A C 1
ATOM 1664 O O . LEU A 1 200 ? 8.25 16.062 4.625 1 98.88 200 LEU A O 1
ATOM 1668 N N . HIS A 1 201 ? 8.203 16 2.428 1 98.75 201 HIS A N 1
ATOM 1669 C CA . HIS A 1 201 ? 9.344 15.125 2.193 1 98.75 201 HIS A CA 1
ATOM 1670 C C . HIS A 1 201 ? 9.672 15.031 0.706 1 98.75 201 HIS A C 1
ATOM 1672 O O . HIS A 1 201 ? 8.883 15.469 -0.135 1 98.75 201 HIS A O 1
ATOM 1678 N N . ALA A 1 202 ? 10.812 14.578 0.42 1 98.31 202 ALA A N 1
ATOM 1679 C CA . ALA A 1 202 ? 11.258 14.484 -0.969 1 98.31 202 ALA A CA 1
ATOM 1680 C C . ALA A 1 202 ? 11.336 13.031 -1.421 1 98.31 202 ALA A C 1
ATOM 1682 O O . ALA A 1 202 ? 11.18 12.109 -0.613 1 98.31 202 ALA A O 1
ATOM 1683 N N . ASN A 1 203 ? 11.445 12.836 -2.729 1 97.38 203 ASN A N 1
ATOM 1684 C CA . ASN A 1 203 ? 11.711 11.539 -3.342 1 97.38 203 ASN A CA 1
ATOM 1685 C C . ASN A 1 203 ? 12.281 11.695 -4.75 1 97.38 203 ASN A C 1
ATOM 1687 O O . ASN A 1 203 ? 12.383 12.805 -5.266 1 97.38 203 ASN A O 1
ATOM 1691 N N . ASN A 1 204 ? 12.641 10.664 -5.363 1 95.44 204 ASN A N 1
ATOM 1692 C CA . ASN A 1 204 ? 13.32 10.711 -6.656 1 95.44 204 ASN A CA 1
ATOM 1693 C C . ASN A 1 204 ? 12.328 10.617 -7.812 1 95.44 204 ASN A C 1
ATOM 1695 O O . ASN A 1 204 ? 12.727 10.508 -8.969 1 95.44 204 ASN A O 1
ATOM 1699 N N . GLY A 1 205 ? 11.039 10.539 -7.461 1 96.81 205 GLY A N 1
ATOM 1700 C CA . GLY A 1 205 ? 10.016 10.469 -8.492 1 96.81 205 GLY A CA 1
ATOM 1701 C C . GLY A 1 205 ? 9.648 9.047 -8.867 1 96.81 205 GLY A C 1
ATOM 1702 O O . GLY A 1 205 ? 8.711 8.82 -9.641 1 96.81 205 GLY A O 1
ATOM 1703 N N . LEU A 1 206 ? 10.297 8.062 -8.328 1 97.25 206 LEU A N 1
ATOM 1704 C CA . LEU A 1 206 ? 10.055 6.672 -8.695 1 97.25 206 LEU A CA 1
ATOM 1705 C C . LEU A 1 206 ? 9.242 5.957 -7.617 1 97.25 206 LEU A C 1
ATOM 1707 O O . LEU A 1 206 ? 8.344 5.168 -7.926 1 97.25 206 LEU A O 1
ATOM 1711 N N . THR A 1 207 ? 9.562 6.164 -6.391 1 96.44 207 THR A N 1
ATOM 1712 C CA . THR A 1 207 ? 8.867 5.566 -5.254 1 96.44 207 THR A CA 1
ATOM 1713 C C . THR A 1 207 ? 8.789 6.551 -4.09 1 96.44 207 THR A C 1
ATOM 1715 O O . THR A 1 207 ? 9.445 7.594 -4.105 1 96.44 207 THR A O 1
ATOM 1718 N N . ASP A 1 208 ? 7.992 6.312 -3.148 1 96.62 208 ASP A N 1
ATOM 1719 C CA . ASP A 1 208 ? 7.809 7.133 -1.957 1 96.62 208 ASP A CA 1
ATOM 1720 C C . ASP A 1 208 ? 8.914 6.871 -0.934 1 96.62 208 ASP A C 1
ATOM 1722 O O . ASP A 1 208 ? 8.75 6.039 -0.038 1 96.62 208 ASP A O 1
ATOM 1726 N N . GLN A 1 209 ? 9.984 7.664 -0.929 1 96.31 209 GLN A N 1
ATOM 1727 C CA . GLN A 1 209 ? 11.18 7.379 -0.141 1 96.31 209 GLN A CA 1
ATOM 1728 C C . GLN A 1 209 ? 11.18 8.172 1.163 1 96.31 209 GLN A C 1
ATOM 1730 O O . GLN A 1 209 ? 11.961 7.875 2.072 1 96.31 209 GLN A O 1
ATOM 1735 N N . HIS A 1 210 ? 10.391 9.25 1.219 1 98.12 210 HIS A N 1
ATOM 1736 C CA . HIS A 1 210 ? 10.367 10.133 2.377 1 98.12 210 HIS A CA 1
ATOM 1737 C C . HIS A 1 210 ? 11.758 10.664 2.688 1 98.12 210 HIS A C 1
ATOM 1739 O O . HIS A 1 210 ? 12.148 10.75 3.855 1 98.12 210 HIS A O 1
ATOM 1745 N N . LEU A 1 211 ? 12.453 11.039 1.699 1 98.38 211 LEU A N 1
ATOM 1746 C CA . LEU A 1 211 ? 13.773 11.633 1.888 1 98.38 211 LEU A CA 1
ATOM 1747 C C . LEU A 1 211 ? 13.664 12.984 2.578 1 98.38 211 LEU A C 1
ATOM 1749 O O . LEU A 1 211 ? 12.75 13.758 2.301 1 98.38 211 LEU A O 1
ATOM 1753 N N . THR A 1 212 ? 14.664 13.219 3.449 1 98.56 212 THR A N 1
ATOM 1754 C CA . THR A 1 212 ? 14.852 14.594 3.904 1 98.56 212 THR A CA 1
ATOM 1755 C C . THR A 1 212 ? 15.312 15.484 2.756 1 98.56 212 THR A C 1
ATOM 1757 O O . THR A 1 212 ? 15.766 14.992 1.723 1 98.56 212 THR A O 1
ATOM 1760 N N . PHE A 1 213 ? 15.195 16.734 2.988 1 98.31 213 PHE A N 1
ATOM 1761 C CA . PHE A 1 213 ? 15.711 17.656 1.986 1 98.31 213 PHE A CA 1
ATOM 1762 C C . PHE A 1 213 ? 17.234 17.75 2.064 1 98.31 213 PHE A C 1
ATOM 1764 O O . PHE A 1 213 ? 17.875 18.203 1.117 1 98.31 213 PHE A O 1
ATOM 1771 N N . VAL A 1 214 ? 17.797 17.297 3.186 1 97.81 214 VAL A N 1
ATOM 1772 C CA . VAL A 1 214 ? 19.25 17.109 3.275 1 97.81 214 VAL A CA 1
ATOM 1773 C C . VAL A 1 214 ? 19.688 16 2.32 1 97.81 214 VAL A C 1
ATOM 1775 O O . VAL A 1 214 ? 20.594 16.203 1.511 1 97.81 214 VAL A O 1
ATOM 1778 N N . GLU A 1 215 ? 18.984 14.922 2.35 1 98.06 215 GLU A N 1
ATOM 1779 C CA . GLU A 1 215 ? 19.297 13.797 1.479 1 98.06 215 GLU A CA 1
ATOM 1780 C C . GLU A 1 215 ? 19.062 14.148 0.012 1 98.06 215 GLU A C 1
ATOM 1782 O O . GLU A 1 215 ? 19.891 13.82 -0.849 1 98.06 215 GLU A O 1
ATOM 1787 N N . SER A 1 216 ? 17.953 14.797 -0.24 1 97.12 216 SER A N 1
ATOM 1788 C CA . SER A 1 216 ? 17.625 15.125 -1.623 1 97.12 216 SER A CA 1
ATOM 1789 C C . SER A 1 216 ? 18.656 16.078 -2.225 1 97.12 216 SER A C 1
ATOM 1791 O O . SER A 1 216 ? 19 15.961 -3.404 1 97.12 216 SER A O 1
ATOM 1793 N N . GLU A 1 217 ? 19.109 16.953 -1.438 1 95.06 217 GLU A N 1
ATOM 1794 C CA . GLU A 1 217 ? 20.156 17.859 -1.91 1 95.06 217 GLU A CA 1
ATOM 1795 C C . GLU A 1 217 ? 21.453 17.109 -2.213 1 95.06 217 GLU A C 1
ATOM 1797 O O . GLU A 1 217 ? 22.062 17.297 -3.266 1 95.06 217 GLU A O 1
ATOM 1802 N N . SER A 1 218 ? 21.812 16.281 -1.336 1 96.12 218 SER A N 1
ATOM 1803 C CA . SER A 1 218 ? 23.047 15.5 -1.5 1 96.12 218 SER A CA 1
ATOM 1804 C C . SER A 1 218 ? 22.953 14.602 -2.727 1 96.12 218 SER A C 1
ATOM 1806 O O . SER A 1 218 ? 23.969 14.344 -3.383 1 96.12 218 SER A O 1
ATOM 1808 N N . LEU A 1 219 ? 21.766 14.195 -3.086 1 96.06 219 LEU A N 1
ATOM 1809 C CA . LEU A 1 219 ? 21.578 13.258 -4.18 1 96.06 219 LEU A CA 1
ATOM 1810 C C . LEU A 1 219 ? 21.281 13.992 -5.488 1 96.06 219 LEU A C 1
ATOM 1812 O O . LEU A 1 219 ? 21.109 13.359 -6.531 1 96.06 219 LEU A O 1
ATOM 1816 N N . GLY A 1 220 ? 21.219 15.305 -5.391 1 95.88 220 GLY A N 1
ATOM 1817 C CA . GLY A 1 220 ? 20.953 16.094 -6.582 1 95.88 220 GLY A CA 1
ATOM 1818 C C . GLY A 1 220 ? 19.531 15.992 -7.074 1 95.88 220 GLY A C 1
ATOM 1819 O O . GLY A 1 220 ? 19.266 16.047 -8.281 1 95.88 220 GLY A O 1
ATOM 1820 N N . LEU A 1 221 ? 18.562 15.914 -6.148 1 96.12 221 LEU A N 1
ATOM 1821 C CA . LEU A 1 221 ? 17.172 15.648 -6.504 1 96.12 221 LEU A CA 1
ATOM 1822 C C . LEU A 1 221 ? 16.312 16.906 -6.312 1 96.12 221 LEU A C 1
ATOM 1824 O O . LEU A 1 221 ? 15.086 16.844 -6.434 1 96.12 221 LEU A O 1
ATOM 1828 N N . ASN A 1 222 ? 16.859 18.031 -6.066 1 94.44 222 ASN A N 1
ATOM 1829 C CA . ASN A 1 222 ? 16.094 19.219 -5.676 1 94.44 222 ASN A CA 1
ATOM 1830 C C . ASN A 1 222 ? 15.641 20.016 -6.895 1 94.44 222 ASN A C 1
ATOM 1832 O O . ASN A 1 222 ? 14.781 20.891 -6.781 1 94.44 222 ASN A O 1
ATOM 1836 N N . SER A 1 223 ? 16.109 19.703 -8.055 1 94.88 223 SER A N 1
ATOM 1837 C CA . SER A 1 223 ? 15.852 20.5 -9.242 1 94.88 223 SER A CA 1
ATOM 1838 C C . SER A 1 223 ? 14.398 20.375 -9.688 1 94.88 223 SER A C 1
ATOM 1840 O O . SER A 1 223 ? 13.727 19.391 -9.367 1 94.88 223 SER A O 1
ATOM 1842 N N . ALA A 1 224 ? 14.008 21.406 -10.43 1 96.62 224 ALA A N 1
ATOM 1843 C CA . ALA A 1 224 ? 12.672 21.375 -11.023 1 96.62 224 ALA A CA 1
ATOM 1844 C C . ALA A 1 224 ? 12.477 20.141 -11.891 1 96.62 224 ALA A C 1
ATOM 1846 O O . ALA A 1 224 ? 13.43 19.656 -12.5 1 96.62 224 ALA A O 1
ATOM 1847 N N . ASP A 1 225 ? 11.211 19.625 -11.914 1 96.12 225 ASP A N 1
ATOM 1848 C CA . ASP A 1 225 ? 10.867 18.469 -12.734 1 96.12 225 ASP A CA 1
ATOM 1849 C C . ASP A 1 225 ? 9.414 18.516 -13.195 1 96.12 225 ASP A C 1
ATOM 1851 O O . ASP A 1 225 ? 8.766 19.562 -13.094 1 96.12 225 ASP A O 1
ATOM 1855 N N . ASP A 1 226 ? 8.961 17.469 -13.789 1 96.19 226 ASP A N 1
ATOM 1856 C CA . ASP A 1 226 ? 7.613 17.422 -14.352 1 96.19 226 ASP A CA 1
ATOM 1857 C C . ASP A 1 226 ? 6.566 17.75 -13.289 1 96.19 226 ASP A C 1
ATOM 1859 O O . ASP A 1 226 ? 5.512 18.297 -13.602 1 96.19 226 ASP A O 1
ATOM 1863 N N . TYR A 1 227 ? 6.844 17.406 -12.055 1 97.62 227 TYR A N 1
ATOM 1864 C CA . TYR A 1 227 ? 5.91 17.578 -10.953 1 97.62 227 TYR A CA 1
ATOM 1865 C C . TYR A 1 227 ? 5.945 19 -10.422 1 97.62 227 TYR A C 1
ATOM 1867 O O . TYR A 1 227 ? 4.91 19.672 -10.359 1 97.62 227 TYR A O 1
ATOM 1875 N N . THR A 1 228 ? 7.105 19.547 -10.125 1 97.88 228 THR A N 1
ATOM 1876 C CA . THR A 1 228 ? 7.223 20.859 -9.5 1 97.88 228 THR A CA 1
ATOM 1877 C C . THR A 1 228 ? 7.246 21.953 -10.555 1 97.88 228 THR A C 1
ATOM 1879 O O . THR A 1 228 ? 7.211 23.141 -10.227 1 97.88 228 THR A O 1
ATOM 1882 N N . GLN A 1 229 ? 7.336 21.547 -11.82 1 96.56 229 GLN A N 1
ATOM 1883 C CA . GLN A 1 229 ? 7.348 22.469 -12.953 1 96.56 229 GLN A CA 1
ATOM 1884 C C . GLN A 1 229 ? 8.523 23.438 -12.859 1 96.56 229 GLN A C 1
ATOM 1886 O O . GLN A 1 229 ? 9.688 23.016 -12.875 1 96.56 229 GLN A O 1
ATOM 1891 N N . ALA A 1 230 ? 8.305 24.672 -12.484 1 95.81 230 ALA A N 1
ATOM 1892 C CA . ALA A 1 230 ? 9.367 25.672 -12.523 1 95.81 230 ALA A CA 1
ATOM 1893 C C . ALA A 1 230 ? 10.094 25.75 -11.18 1 95.81 230 ALA A C 1
ATOM 1895 O O . ALA A 1 230 ? 11.109 26.438 -11.055 1 95.81 230 ALA A O 1
ATOM 1896 N N . TRP A 1 231 ? 9.656 24.953 -10.242 1 97.69 231 TRP A N 1
ATOM 1897 C CA . TRP A 1 231 ? 10.164 25.125 -8.883 1 97.69 231 TRP A CA 1
ATOM 1898 C C . TRP A 1 231 ? 11.109 24 -8.508 1 97.69 231 TRP A C 1
ATOM 1900 O O . TRP A 1 231 ? 10.789 22.812 -8.711 1 97.69 231 TRP A O 1
ATOM 1910 N N . ASP A 1 232 ? 12.234 24.328 -8.016 1 96.88 232 ASP A N 1
ATOM 1911 C CA . ASP A 1 232 ? 12.914 23.312 -7.223 1 96.88 232 ASP A CA 1
ATOM 1912 C C . ASP A 1 232 ? 12.195 23.094 -5.895 1 96.88 232 ASP A C 1
ATOM 1914 O O . ASP A 1 232 ? 11.195 23.75 -5.602 1 96.88 232 ASP A O 1
ATOM 1918 N N . TYR A 1 233 ? 12.664 22.188 -5.062 1 97.12 233 TYR A N 1
ATOM 1919 C CA . TYR A 1 233 ? 11.953 21.844 -3.838 1 97.12 233 TYR A CA 1
ATOM 1920 C C . TYR A 1 233 ? 11.883 23.031 -2.893 1 97.12 233 TYR A C 1
ATOM 1922 O O . TYR A 1 233 ? 10.859 23.25 -2.23 1 97.12 233 TYR A O 1
ATOM 1930 N N . PHE A 1 234 ? 12.938 23.797 -2.842 1 97.69 234 PHE A N 1
ATOM 1931 C CA . PHE A 1 234 ? 12.953 24.891 -1.886 1 97.69 234 PHE A CA 1
ATOM 1932 C C . PHE A 1 234 ? 12.023 26.016 -2.338 1 97.69 234 PHE A C 1
ATOM 1934 O O . PHE A 1 234 ? 11.328 26.609 -1.521 1 97.69 234 PHE A O 1
ATOM 1941 N N . THR A 1 235 ? 12.039 26.266 -3.6 1 97.88 235 THR A N 1
ATOM 1942 C CA . THR A 1 235 ? 11.062 27.219 -4.129 1 97.88 235 THR A CA 1
ATOM 1943 C C . THR A 1 235 ? 9.641 26.719 -3.912 1 97.88 235 THR A C 1
ATOM 1945 O O . THR A 1 235 ? 8.75 27.5 -3.568 1 97.88 235 THR A O 1
ATOM 1948 N N . ALA A 1 236 ? 9.43 25.438 -4.113 1 98.19 236 ALA A N 1
ATOM 1949 C CA . ALA A 1 236 ? 8.117 24.844 -3.885 1 98.19 236 ALA A CA 1
ATOM 1950 C C . ALA A 1 236 ? 7.676 25.016 -2.436 1 98.19 236 ALA A C 1
ATOM 1952 O O . ALA A 1 236 ? 6.531 25.391 -2.17 1 98.19 236 ALA A O 1
ATOM 1953 N N . LEU A 1 237 ? 8.57 24.766 -1.508 1 98.19 237 LEU A N 1
ATOM 1954 C CA . LEU A 1 237 ? 8.266 24.922 -0.091 1 98.19 237 LEU A CA 1
ATOM 1955 C C . LEU A 1 237 ? 7.953 26.375 0.241 1 98.19 237 LEU A C 1
ATOM 1957 O O . LEU A 1 237 ? 7.051 26.656 1.03 1 98.19 237 LEU A O 1
ATOM 1961 N N . ALA A 1 238 ? 8.719 27.25 -0.35 1 97.81 238 ALA A N 1
ATOM 1962 C CA . ALA A 1 238 ? 8.461 28.672 -0.161 1 97.81 238 ALA A CA 1
ATOM 1963 C C . ALA A 1 238 ? 7.07 29.062 -0.67 1 97.81 238 ALA A C 1
ATOM 1965 O O . ALA A 1 238 ? 6.352 29.828 -0.023 1 97.81 238 ALA A O 1
ATOM 1966 N N . GLN A 1 239 ? 6.734 28.5 -1.792 1 97.56 239 GLN A N 1
ATOM 1967 C CA . GLN A 1 239 ? 5.422 28.766 -2.371 1 97.56 239 GLN A CA 1
ATOM 1968 C C . GLN A 1 239 ? 4.309 28.234 -1.476 1 97.56 239 GLN A C 1
ATOM 1970 O O . GLN A 1 239 ? 3.293 28.891 -1.271 1 97.56 239 GLN A O 1
ATOM 1975 N N . LEU A 1 240 ? 4.465 27.062 -0.939 1 97.69 240 LEU A N 1
ATOM 1976 C CA . LEU A 1 240 ? 3.486 26.484 -0.022 1 97.69 240 LEU A CA 1
ATOM 1977 C C . LEU A 1 240 ? 3.287 27.375 1.193 1 97.69 240 LEU A C 1
ATOM 1979 O O . LEU A 1 240 ? 2.152 27.625 1.607 1 97.69 240 LEU A O 1
ATOM 1983 N N . HIS A 1 241 ? 4.387 27.844 1.691 1 97.25 241 HIS A N 1
ATOM 1984 C CA . HIS A 1 241 ? 4.332 28.688 2.881 1 97.25 241 HIS A CA 1
ATOM 1985 C C . HIS A 1 241 ? 3.67 30.031 2.576 1 97.25 241 HIS A C 1
ATOM 1987 O O . HIS A 1 241 ? 2.881 30.531 3.381 1 97.25 241 HIS A O 1
ATOM 1993 N N . GLN A 1 242 ? 3.998 30.578 1.479 1 97.44 242 GLN A N 1
ATOM 1994 C CA . GLN A 1 242 ? 3.438 31.875 1.085 1 97.44 242 GLN A CA 1
ATOM 1995 C C . GLN A 1 242 ? 1.945 31.75 0.79 1 97.44 242 GLN A C 1
ATOM 1997 O O . GLN A 1 242 ? 1.16 32.625 1.181 1 97.44 242 GLN A O 1
ATOM 2002 N N . GLN A 1 243 ? 1.569 30.734 0.151 1 98.12 243 GLN A N 1
ATOM 2003 C CA . GLN A 1 243 ? 0.192 30.578 -0.304 1 98.12 243 GLN A CA 1
ATOM 2004 C C . GLN A 1 243 ? -0.717 30.125 0.84 1 98.12 243 GLN A C 1
ATOM 2006 O O . GLN A 1 243 ? -1.911 30.438 0.844 1 98.12 243 GLN A O 1
ATOM 2011 N N . PHE A 1 244 ? -0.141 29.406 1.752 1 98.38 244 PHE A N 1
ATOM 2012 C CA . PHE A 1 244 ? -0.922 28.875 2.869 1 98.38 244 PHE A CA 1
ATOM 2013 C C . PHE A 1 244 ? -0.248 29.203 4.195 1 98.38 244 PHE A C 1
ATOM 2015 O O . PHE A 1 244 ? 0.114 28.297 4.953 1 98.38 244 PHE A O 1
ATOM 2022 N N . PRO A 1 245 ? -0.18 30.422 4.605 1 97.12 245 PRO A N 1
ATOM 2023 C CA . PRO A 1 245 ? 0.64 30.859 5.738 1 97.12 245 PRO A CA 1
ATOM 2024 C C . PRO A 1 245 ? 0.109 30.359 7.078 1 97.12 245 PRO A C 1
ATOM 2026 O O . PRO A 1 245 ? 0.871 30.25 8.039 1 97.12 245 PRO A O 1
ATOM 2029 N N . ASP A 1 246 ? -1.127 29.984 7.129 1 96.62 246 ASP A N 1
ATOM 2030 C CA . ASP A 1 246 ? -1.714 29.672 8.422 1 96.62 246 ASP A CA 1
ATOM 2031 C C . ASP A 1 246 ? -1.693 28.156 8.672 1 96.62 246 ASP A C 1
ATOM 2033 O O . ASP A 1 246 ? -1.949 27.703 9.789 1 96.62 246 ASP A O 1
ATOM 2037 N N . SER A 1 247 ? -1.402 27.391 7.668 1 98.31 247 SER A N 1
ATOM 2038 C CA . SER A 1 247 ? -1.421 25.938 7.789 1 98.31 247 SER A CA 1
ATOM 2039 C C . SER A 1 247 ? -0.101 25.422 8.344 1 98.31 247 SER A C 1
ATOM 2041 O O . SER A 1 247 ? 0.962 25.969 8.055 1 98.31 247 SER A O 1
ATOM 2043 N N . HIS A 1 248 ? -0.225 24.406 9.125 1 98.69 248 HIS A N 1
ATOM 2044 C CA . HIS A 1 248 ? 0.987 23.734 9.594 1 98.69 248 HIS A CA 1
ATOM 2045 C C . HIS A 1 248 ? 1.593 22.859 8.5 1 98.69 248 HIS A C 1
ATOM 2047 O O . HIS A 1 248 ? 0.867 22.203 7.766 1 98.69 248 HIS A O 1
ATOM 2053 N N . LYS A 1 249 ? 2.877 22.938 8.406 1 98.69 249 LYS A N 1
ATOM 2054 C CA . LYS A 1 249 ? 3.674 22.141 7.477 1 98.69 249 LYS A CA 1
ATOM 2055 C C . LYS A 1 249 ? 4.68 21.266 8.219 1 98.69 249 LYS A C 1
ATOM 2057 O O . LYS A 1 249 ? 5.688 21.766 8.727 1 98.69 249 LYS A O 1
ATOM 2062 N N . VAL A 1 250 ? 4.453 19.969 8.172 1 98.75 250 VAL A N 1
ATOM 2063 C CA . VAL A 1 250 ? 5.254 19.078 9.008 1 98.75 250 VAL A CA 1
ATOM 2064 C C . VAL A 1 250 ? 6.145 18.203 8.125 1 98.75 250 VAL A C 1
ATOM 2066 O O . VAL A 1 250 ? 5.68 17.641 7.141 1 98.75 250 VAL A O 1
ATOM 2069 N N . PHE A 1 251 ? 7.445 18.125 8.547 1 98.88 251 PHE A N 1
ATOM 2070 C CA . PHE A 1 251 ? 8.391 17.281 7.832 1 98.88 251 PHE A CA 1
ATOM 2071 C C . PHE A 1 251 ? 8.234 15.828 8.266 1 98.88 251 PHE A C 1
ATOM 2073 O O . PHE A 1 251 ? 8.5 15.484 9.422 1 98.88 251 PHE A O 1
ATOM 2080 N N . GLU A 1 252 ? 7.836 14.984 7.281 1 98.56 252 GLU A N 1
ATOM 2081 C CA . GLU A 1 252 ? 7.727 13.547 7.5 1 98.56 252 GLU A CA 1
ATOM 2082 C C . GLU A 1 252 ? 8.977 12.82 7.016 1 98.56 252 GLU A C 1
ATOM 2084 O O . GLU A 1 252 ? 8.953 12.148 5.98 1 98.56 252 GLU A O 1
ATOM 2089 N N . VAL A 1 253 ? 9.961 12.945 7.848 1 98.44 253 VAL A N 1
ATOM 2090 C CA . VAL A 1 253 ? 11.273 12.445 7.473 1 98.44 253 VAL A CA 1
ATOM 2091 C C . VAL A 1 253 ? 11.852 11.609 8.609 1 98.44 253 VAL A C 1
ATOM 2093 O O . VAL A 1 253 ? 11.305 11.594 9.719 1 98.44 253 VAL A O 1
ATOM 2096 N N . LYS A 1 254 ? 12.945 10.922 8.367 1 95.75 254 LYS A N 1
ATOM 2097 C CA . LYS A 1 254 ? 13.602 10.109 9.391 1 95.75 254 LYS A CA 1
ATOM 2098 C C . LYS A 1 254 ? 14.07 10.961 10.562 1 95.75 254 LYS A C 1
ATOM 2100 O O . LYS A 1 254 ? 14.68 12.016 10.359 1 95.75 254 LYS A O 1
ATOM 2105 N N . PRO A 1 255 ? 13.805 10.438 11.719 1 96.62 255 PRO A N 1
ATOM 2106 C CA . PRO A 1 255 ? 14.102 11.258 12.898 1 96.62 255 PRO A CA 1
ATOM 2107 C C . PRO A 1 255 ? 15.578 11.617 13.008 1 96.62 255 PRO A C 1
ATOM 2109 O O . PRO A 1 255 ? 15.914 12.711 13.477 1 96.62 255 PRO A O 1
ATOM 2112 N N . GLY A 1 256 ? 16.438 10.789 12.57 1 96 256 GLY A N 1
ATOM 2113 C CA . GLY A 1 256 ? 17.875 11.023 12.703 1 96 256 GLY A CA 1
ATOM 2114 C C . GLY A 1 256 ? 18.344 12.266 11.977 1 96 256 GLY A C 1
ATOM 2115 O O . GLY A 1 256 ? 19.359 12.859 12.352 1 96 256 GLY A O 1
ATOM 2116 N N . LEU A 1 257 ? 17.562 12.695 10.977 1 97.5 257 LEU A N 1
ATOM 2117 C CA . LEU A 1 257 ? 17.984 13.859 10.195 1 97.5 257 LEU A CA 1
ATOM 2118 C C . LEU A 1 257 ? 16.953 14.977 10.297 1 97.5 257 LEU A C 1
ATOM 2120 O O . LEU A 1 257 ? 17.047 15.992 9.602 1 97.5 257 LEU A O 1
ATOM 2124 N N . ALA A 1 258 ? 16 14.781 11.156 1 98.5 258 ALA A N 1
ATOM 2125 C CA . ALA A 1 258 ? 14.867 15.695 11.203 1 98.5 258 ALA A CA 1
ATOM 2126 C C . ALA A 1 258 ? 15.305 17.094 11.594 1 98.5 258 ALA A C 1
ATOM 2128 O O . ALA A 1 258 ? 14.867 18.078 10.992 1 98.5 258 ALA A O 1
ATOM 2129 N N . VAL A 1 259 ? 16.141 17.203 12.562 1 98.62 259 VAL A N 1
ATOM 2130 C CA . VAL A 1 259 ? 16.578 18.5 13.047 1 98.62 259 VAL A CA 1
ATOM 2131 C C . VAL A 1 259 ? 17.453 19.188 12 1 98.62 259 VAL A C 1
ATOM 2133 O O . VAL A 1 259 ? 17.25 20.359 11.68 1 98.62 259 VAL A O 1
ATOM 2136 N N . ALA A 1 260 ? 18.391 18.422 11.438 1 98.44 260 ALA A N 1
ATOM 2137 C CA . ALA A 1 260 ? 19.234 18.953 10.375 1 98.44 260 ALA A CA 1
ATOM 2138 C C . ALA A 1 260 ? 18.406 19.375 9.172 1 98.44 260 ALA A C 1
ATOM 2140 O O . ALA A 1 260 ? 18.719 20.375 8.516 1 98.44 260 ALA A O 1
ATOM 2141 N N . ASN A 1 261 ? 17.422 18.625 8.891 1 98.75 261 ASN A N 1
ATOM 2142 C CA . ASN A 1 261 ? 16.5 18.938 7.801 1 98.75 261 ASN A CA 1
ATOM 2143 C C . ASN A 1 261 ? 15.797 20.281 8.031 1 98.75 261 ASN A C 1
ATOM 2145 O O . ASN A 1 261 ? 15.719 21.109 7.121 1 98.75 261 ASN A O 1
ATOM 2149 N N . MET A 1 262 ? 15.289 20.484 9.227 1 98.69 262 MET A N 1
ATOM 2150 C CA . MET A 1 262 ? 14.633 21.734 9.602 1 98.69 262 MET A CA 1
ATOM 2151 C C . MET A 1 262 ? 15.586 22.922 9.43 1 98.69 262 MET A C 1
ATOM 2153 O O . MET A 1 262 ? 15.227 23.922 8.812 1 98.69 262 MET A O 1
ATOM 2157 N N . GLU A 1 263 ? 16.75 22.734 9.875 1 98.31 263 GLU A N 1
ATOM 2158 C CA . GLU A 1 263 ? 17.75 23.797 9.797 1 98.31 263 GLU A CA 1
ATOM 2159 C C . GLU A 1 263 ? 18.047 24.172 8.344 1 98.31 263 GLU A C 1
ATOM 2161 O O . GLU A 1 263 ? 18.078 25.344 7.992 1 98.31 263 GLU A O 1
ATOM 2166 N N . LEU A 1 264 ? 18.25 23.172 7.578 1 98.19 264 LEU A N 1
ATOM 2167 C CA . LEU A 1 264 ? 18.562 23.406 6.172 1 98.19 264 LEU A CA 1
ATOM 2168 C C . LEU A 1 264 ? 17.422 24.141 5.484 1 98.19 264 LEU A C 1
ATOM 2170 O O . LEU A 1 264 ? 17.641 25.141 4.789 1 98.19 264 LEU A O 1
ATOM 2174 N N . VAL A 1 265 ? 16.203 23.656 5.668 1 98.25 265 VAL A N 1
ATOM 2175 C CA . VAL A 1 265 ? 15.062 24.234 4.965 1 98.25 265 VAL A CA 1
ATOM 2176 C C . VAL A 1 265 ? 14.836 25.672 5.414 1 98.25 265 VAL A C 1
ATOM 2178 O O . VAL A 1 265 ? 14.609 26.562 4.59 1 98.25 265 VAL A O 1
ATOM 2181 N N . MET A 1 266 ? 14.977 25.922 6.711 1 97.81 266 MET A N 1
ATOM 2182 C CA . MET A 1 266 ? 14.781 27.281 7.199 1 97.81 266 MET A CA 1
ATOM 2183 C C . MET A 1 266 ? 15.844 28.219 6.629 1 97.81 266 MET A C 1
ATOM 2185 O O . MET A 1 266 ? 15.547 29.375 6.289 1 97.81 266 MET A O 1
ATOM 2189 N N . ALA A 1 267 ? 16.984 27.703 6.508 1 97.44 267 ALA A N 1
ATOM 2190 C CA . ALA A 1 267 ? 18.062 28.516 5.957 1 97.44 267 ALA A CA 1
ATOM 2191 C C . ALA A 1 267 ? 17.812 28.844 4.488 1 97.44 267 ALA A C 1
ATOM 2193 O O . ALA A 1 267 ? 18.156 29.938 4.023 1 97.44 267 ALA A O 1
ATOM 2194 N N . ARG A 1 268 ? 17.219 27.938 3.775 1 95.25 268 ARG A N 1
ATOM 2195 C CA . ARG A 1 268 ? 16.969 28.109 2.35 1 95.25 268 ARG A CA 1
ATOM 2196 C C . ARG A 1 268 ? 15.773 29.016 2.111 1 95.25 268 ARG A C 1
ATOM 2198 O O . ARG A 1 268 ? 15.664 29.656 1.06 1 95.25 268 ARG A O 1
ATOM 2205 N N . LEU A 1 269 ? 14.867 29.016 3.049 1 94.81 269 LEU A N 1
ATOM 2206 C CA . LEU A 1 269 ? 13.656 29.797 2.891 1 94.81 269 LEU A CA 1
ATOM 2207 C C . LEU A 1 269 ? 13.875 31.234 3.371 1 94.81 269 LEU A C 1
ATOM 2209 O O . LEU A 1 269 ? 13.047 32.125 3.107 1 94.81 269 LEU A O 1
ATOM 2213 N N . ALA A 1 270 ? 14.852 31.641 4.137 1 86.25 270 ALA A N 1
ATOM 2214 C CA . ALA A 1 270 ? 15.188 32.969 4.609 1 86.25 270 ALA A CA 1
ATOM 2215 C C . ALA A 1 270 ? 15.695 33.844 3.467 1 86.25 270 ALA A C 1
ATOM 2217 O O . ALA A 1 270 ? 16.297 33.344 2.516 1 86.25 270 ALA A O 1
ATOM 2218 N N . MET B 1 1 ? -2.301 -34.438 -12.133 1 79.88 1 MET B N 1
ATOM 2219 C CA . MET B 1 1 ? -1.868 -33.75 -10.922 1 79.88 1 MET B CA 1
ATOM 2220 C C . MET B 1 1 ? -2.715 -32.5 -10.664 1 79.88 1 MET B C 1
ATOM 2222 O O . MET B 1 1 ? -3.125 -31.828 -11.609 1 79.88 1 MET B O 1
ATOM 2226 N N . GLN B 1 2 ? -3.068 -32.312 -9.461 1 93.81 2 GLN B N 1
ATOM 2227 C CA . GLN B 1 2 ? -3.928 -31.188 -9.117 1 93.81 2 GLN B CA 1
ATOM 2228 C C . GLN B 1 2 ? -3.236 -29.859 -9.406 1 93.81 2 GLN B C 1
ATOM 2230 O O . GLN B 1 2 ? -2.031 -29.719 -9.188 1 93.81 2 GLN B O 1
ATOM 2235 N N . LYS B 1 3 ? -4.055 -28.984 -9.984 1 97.19 3 LYS B N 1
ATOM 2236 C CA . LYS B 1 3 ? -3.463 -27.703 -10.352 1 97.19 3 LYS B CA 1
ATOM 2237 C C . LYS B 1 3 ? -3.953 -26.594 -9.438 1 97.19 3 LYS B C 1
ATOM 2239 O O . LYS B 1 3 ? -3.355 -25.516 -9.383 1 97.19 3 LYS B O 1
ATOM 2244 N N . PHE B 1 4 ? -5.031 -26.859 -8.773 1 98.69 4 PHE B N 1
ATOM 2245 C CA . PHE B 1 4 ? -5.473 -25.922 -7.738 1 98.69 4 PHE B CA 1
ATOM 2246 C C . PHE B 1 4 ? -4.805 -26.234 -6.402 1 98.69 4 PHE B C 1
ATOM 2248 O O . PHE B 1 4 ? -4.668 -27.406 -6.031 1 98.69 4 PHE B O 1
ATOM 2255 N N . GLY B 1 5 ? -4.352 -25.234 -5.715 1 98.81 5 GLY B N 1
ATOM 2256 C CA . GLY B 1 5 ? -3.619 -25.453 -4.48 1 98.81 5 GLY B CA 1
ATOM 2257 C C . GLY B 1 5 ? -3.92 -24.438 -3.406 1 98.81 5 GLY B C 1
ATOM 2258 O O . GLY B 1 5 ? -4.898 -23.688 -3.508 1 98.81 5 GLY B O 1
ATOM 2259 N N . TYR B 1 6 ? -3.137 -24.516 -2.309 1 98.81 6 TYR B N 1
ATOM 2260 C CA . TYR B 1 6 ? -3.322 -23.703 -1.113 1 98.81 6 TYR B CA 1
ATOM 2261 C C . TYR B 1 6 ? -2.16 -22.734 -0.929 1 98.81 6 TYR B C 1
ATOM 2263 O O . TYR B 1 6 ? -1.061 -22.969 -1.434 1 98.81 6 TYR B O 1
ATOM 2271 N N . LYS B 1 7 ? -2.445 -21.672 -0.212 1 98.5 7 LYS B N 1
ATOM 2272 C CA . LYS B 1 7 ? -1.385 -20.781 0.256 1 98.5 7 LYS B CA 1
ATOM 2273 C C . LYS B 1 7 ? -1.453 -20.594 1.77 1 98.5 7 LYS B C 1
ATOM 2275 O O . LYS B 1 7 ? -2.539 -20.438 2.332 1 98.5 7 LYS B O 1
ATOM 2280 N N . ILE B 1 8 ? -0.318 -20.672 2.369 1 97.19 8 ILE B N 1
ATOM 2281 C CA . ILE B 1 8 ? -0.184 -20.281 3.768 1 97.19 8 ILE B CA 1
ATOM 2282 C C . ILE B 1 8 ? 0.872 -19.188 3.895 1 97.19 8 ILE B C 1
ATOM 2284 O O . ILE B 1 8 ? 1.695 -19 2.996 1 97.19 8 ILE B O 1
ATOM 2288 N N . MET B 1 9 ? 0.855 -18.422 4.984 1 93.06 9 MET B N 1
ATOM 2289 C CA . MET B 1 9 ? 1.707 -17.25 5.129 1 93.06 9 MET B CA 1
ATOM 2290 C C . MET B 1 9 ? 2.812 -17.5 6.148 1 93.06 9 MET B C 1
ATOM 2292 O O . MET B 1 9 ? 3.674 -16.656 6.359 1 93.06 9 MET B O 1
ATOM 2296 N N . LYS B 1 10 ? 2.779 -18.734 6.812 1 89 10 LYS B N 1
ATOM 2297 C CA . LYS B 1 10 ? 3.754 -19.094 7.844 1 89 10 LYS B CA 1
ATOM 2298 C C . LYS B 1 10 ? 3.66 -18.125 9.031 1 89 10 LYS B C 1
ATOM 2300 O O . LYS B 1 10 ? 4.676 -17.609 9.5 1 89 10 LYS B O 1
ATOM 2305 N N . LYS B 1 11 ? 2.475 -17.828 9.43 1 87.31 11 LYS B N 1
ATOM 2306 C CA . LYS B 1 11 ? 2.281 -16.859 10.5 1 87.31 11 LYS B CA 1
ATOM 2307 C C . LYS B 1 11 ? 1.814 -17.531 11.789 1 87.31 11 LYS B C 1
ATOM 2309 O O . LYS B 1 11 ? 2.258 -17.188 12.883 1 87.31 11 LYS B O 1
ATOM 2314 N N . ASN B 1 12 ? 0.872 -18.453 11.578 1 88.56 12 ASN B N 1
ATOM 2315 C CA . ASN B 1 12 ? 0.217 -19.047 12.742 1 88.56 12 ASN B CA 1
ATOM 2316 C C . ASN B 1 12 ? 0.04 -20.562 12.57 1 88.56 12 ASN B C 1
ATOM 2318 O O . ASN B 1 12 ? -0.726 -21 11.719 1 88.56 12 ASN B O 1
ATOM 2322 N N . LEU B 1 13 ? 0.606 -21.297 13.461 1 92.81 13 LEU B N 1
ATOM 2323 C CA . LEU B 1 13 ? 0.6 -22.75 13.359 1 92.81 13 LEU B CA 1
ATOM 2324 C C . LEU B 1 13 ? -0.82 -23.297 13.461 1 92.81 13 LEU B C 1
ATOM 2326 O O . LEU B 1 13 ? -1.237 -24.109 12.641 1 92.81 13 LEU B O 1
ATOM 2330 N N . ALA B 1 14 ? -1.556 -22.859 14.406 1 93.19 14 ALA B N 1
ATOM 2331 C CA . ALA B 1 14 ? -2.885 -23.391 14.672 1 93.19 14 ALA B CA 1
ATOM 2332 C C . ALA B 1 14 ? -3.799 -23.219 13.461 1 93.19 14 ALA B C 1
ATOM 2334 O O . ALA B 1 14 ? -4.562 -24.125 13.125 1 93.19 14 ALA B O 1
ATOM 2335 N N . ASP B 1 15 ? -3.686 -22.172 12.742 1 93.44 15 ASP B N 1
ATOM 2336 C CA . ASP B 1 15 ? -4.562 -21.859 11.617 1 93.44 15 ASP B CA 1
ATOM 2337 C C . ASP B 1 15 ? -4.074 -22.531 10.336 1 93.44 15 ASP B C 1
ATOM 2339 O O . ASP B 1 15 ? -4.875 -22.875 9.461 1 93.44 15 ASP B O 1
ATOM 2343 N N . GLU B 1 16 ? -2.756 -22.734 10.242 1 96.5 16 GLU B N 1
ATOM 2344 C CA . GLU B 1 16 ? -2.201 -23.078 8.938 1 96.5 16 GLU B CA 1
ATOM 2345 C C . GLU B 1 16 ? -1.858 -24.578 8.867 1 96.5 16 GLU B C 1
ATOM 2347 O O . GLU B 1 16 ? -1.767 -25.141 7.777 1 96.5 16 GLU B O 1
ATOM 2352 N N . ALA B 1 17 ? -1.726 -25.25 10.016 1 97 17 ALA B N 1
ATOM 2353 C CA . ALA B 1 17 ? -1.382 -26.672 10.031 1 97 17 ALA B CA 1
ATOM 2354 C C . ALA B 1 17 ? -2.432 -27.5 9.289 1 97 17 ALA B C 1
ATOM 2356 O O . ALA B 1 17 ? -2.096 -28.344 8.461 1 97 17 ALA B O 1
ATOM 2357 N N . PRO B 1 18 ? -3.727 -27.234 9.539 1 97.81 18 PRO B N 1
ATOM 2358 C CA . PRO B 1 18 ? -4.727 -28.016 8.805 1 97.81 18 PRO B CA 1
ATOM 2359 C C . PRO B 1 18 ? -4.629 -27.844 7.293 1 97.81 18 PRO B C 1
ATOM 2361 O O . PRO B 1 18 ? -4.941 -28.766 6.539 1 97.81 18 PRO B O 1
ATOM 2364 N N . VAL B 1 19 ? -4.223 -26.688 6.859 1 98.56 19 VAL B N 1
ATOM 2365 C CA . VAL B 1 19 ? -4.109 -26.391 5.434 1 98.56 19 VAL B CA 1
ATOM 2366 C C . VAL B 1 19 ? -2.951 -27.188 4.836 1 98.56 19 VAL B C 1
ATOM 2368 O O . VAL B 1 19 ? -3.082 -27.766 3.754 1 98.56 19 VAL B O 1
ATOM 2371 N N . VAL B 1 20 ? -1.866 -27.281 5.547 1 98.31 20 VAL B N 1
ATOM 2372 C CA . VAL B 1 20 ? -0.712 -28.047 5.102 1 98.31 20 VAL B CA 1
ATOM 2373 C C . VAL B 1 20 ? -1.088 -29.531 4.996 1 98.31 20 VAL B C 1
ATOM 2375 O O . VAL B 1 20 ? -0.796 -30.172 3.99 1 98.31 20 VAL B O 1
ATOM 2378 N N . HIS B 1 21 ? -1.742 -30 5.984 1 98.25 21 HIS B N 1
ATOM 2379 C CA . HIS B 1 21 ? -2.174 -31.391 5.973 1 98.25 21 HIS B CA 1
ATOM 2380 C C . HIS B 1 21 ? -3.129 -31.656 4.816 1 98.25 21 HIS B C 1
ATOM 2382 O O . HIS B 1 21 ? -3.039 -32.688 4.164 1 98.25 21 HIS B O 1
ATOM 2388 N N . ALA B 1 22 ? -4.004 -30.734 4.59 1 98.5 22 ALA B N 1
ATOM 2389 C CA . ALA B 1 22 ? -4.953 -30.891 3.49 1 98.5 22 ALA B CA 1
ATOM 2390 C C . ALA B 1 22 ? -4.234 -30.938 2.145 1 98.5 22 ALA B C 1
ATOM 2392 O O . ALA B 1 22 ? -4.574 -31.734 1.274 1 98.5 22 ALA B O 1
ATOM 2393 N N . ALA B 1 23 ? -3.275 -30.047 1.968 1 98.69 23 ALA B N 1
ATOM 2394 C CA . ALA B 1 23 ? -2.512 -30.016 0.723 1 98.69 23 ALA B CA 1
ATOM 2395 C C . ALA B 1 23 ? -1.853 -31.375 0.45 1 98.69 23 ALA B C 1
ATOM 2397 O O . ALA B 1 23 ? -1.928 -31.891 -0.666 1 98.69 23 ALA B O 1
ATOM 2398 N N . ILE B 1 24 ? -1.279 -31.938 1.468 1 98.31 24 ILE B N 1
ATOM 2399 C CA . ILE B 1 24 ? -0.577 -33.219 1.339 1 98.31 24 ILE B CA 1
ATOM 2400 C C . ILE B 1 24 ? -1.583 -34.312 1.092 1 98.31 24 ILE B C 1
ATOM 2402 O O . ILE B 1 24 ? -1.42 -35.125 0.163 1 98.31 24 ILE B O 1
ATOM 2406 N N . ALA B 1 25 ? -2.613 -34.344 1.896 1 97.88 25 ALA B N 1
ATOM 2407 C CA . ALA B 1 25 ? -3.609 -35.406 1.798 1 97.88 25 ALA B CA 1
ATOM 2408 C C . ALA B 1 25 ? -4.285 -35.406 0.429 1 97.88 25 ALA B C 1
ATOM 2410 O O . ALA B 1 25 ? -4.59 -36.469 -0.123 1 97.88 25 ALA B O 1
ATOM 2411 N N . GLN B 1 26 ? -4.484 -34.281 -0.123 1 98 26 GLN B N 1
ATOM 2412 C CA . GLN B 1 26 ? -5.207 -34.125 -1.383 1 98 26 GLN B CA 1
ATOM 2413 C C . GLN B 1 26 ? -4.242 -34.094 -2.566 1 98 26 GLN B C 1
ATOM 2415 O O . GLN B 1 26 ? -4.672 -34 -3.719 1 98 26 GLN B O 1
ATOM 2420 N N . GLN B 1 27 ? -2.994 -34.062 -2.289 1 98 27 GLN B N 1
ATOM 2421 C CA . GLN B 1 27 ? -1.956 -34 -3.312 1 98 27 GLN B CA 1
ATOM 2422 C C . GLN B 1 27 ? -2.107 -32.75 -4.16 1 98 27 GLN B C 1
ATOM 2424 O O . GLN B 1 27 ? -2.127 -32.812 -5.391 1 98 27 GLN B O 1
ATOM 2429 N N . ARG B 1 28 ? -2.188 -31.625 -3.477 1 98.56 28 ARG B N 1
ATOM 2430 C CA . ARG B 1 28 ? -2.346 -30.328 -4.109 1 98.56 28 ARG B CA 1
ATOM 2431 C C . ARG B 1 28 ? -1.112 -29.453 -3.887 1 98.56 28 ARG B C 1
ATOM 2433 O O . ARG B 1 28 ? -0.432 -29.578 -2.867 1 98.56 28 ARG B O 1
ATOM 2440 N N . PRO B 1 29 ? -0.868 -28.516 -4.848 1 98.69 29 PRO B N 1
ATOM 2441 C CA . PRO B 1 29 ? 0.241 -27.594 -4.648 1 98.69 29 PRO B CA 1
ATOM 2442 C C . PRO B 1 29 ? 0.08 -26.734 -3.387 1 98.69 29 PRO B C 1
ATOM 2444 O O . PRO B 1 29 ? -1.046 -26.453 -2.971 1 98.69 29 PRO B O 1
ATOM 2447 N N . LEU B 1 30 ? 1.232 -26.391 -2.803 1 98.69 30 LEU B N 1
ATOM 2448 C CA . LEU B 1 30 ? 1.264 -25.547 -1.621 1 98.69 30 LEU B CA 1
ATOM 2449 C C . LEU B 1 30 ? 2.24 -24.391 -1.812 1 98.69 30 LEU B C 1
ATOM 2451 O O . LEU B 1 30 ? 3.408 -24.609 -2.143 1 98.69 30 LEU B O 1
ATOM 2455 N N . GLU B 1 31 ? 1.723 -23.203 -1.685 1 98.81 31 GLU B N 1
ATOM 2456 C CA . GLU B 1 31 ? 2.58 -22.031 -1.633 1 98.81 31 GLU B CA 1
ATOM 2457 C C . GLU B 1 31 ? 2.818 -21.578 -0.193 1 98.81 31 GLU B C 1
ATOM 2459 O O . GLU B 1 31 ? 1.87 -21.438 0.582 1 98.81 31 GLU B O 1
ATOM 2464 N N . VAL B 1 32 ? 4.074 -21.359 0.125 1 97.94 32 VAL B N 1
ATOM 2465 C CA . VAL B 1 32 ? 4.434 -20.922 1.471 1 97.94 32 VAL B CA 1
ATOM 2466 C C . VAL B 1 32 ? 4.988 -19.5 1.423 1 97.94 32 VAL B C 1
ATOM 2468 O O . VAL B 1 32 ? 5.996 -19.234 0.76 1 97.94 32 VAL B O 1
ATOM 2471 N N . GLY B 1 33 ? 4.312 -18.578 2.115 1 97.25 33 GLY B N 1
ATOM 2472 C CA . GLY B 1 33 ? 4.875 -17.25 2.285 1 97.25 33 GLY B CA 1
ATOM 2473 C C . GLY B 1 33 ? 6.039 -17.219 3.26 1 97.25 33 GLY B C 1
ATOM 2474 O O . GLY B 1 33 ? 5.941 -17.75 4.367 1 97.25 33 GLY B O 1
ATOM 2475 N N . LEU B 1 34 ? 7.09 -16.562 2.854 1 95.81 34 LEU B N 1
ATOM 2476 C CA . LEU B 1 34 ? 8.273 -16.516 3.697 1 95.81 34 LEU B CA 1
ATOM 2477 C C . LEU B 1 34 ? 8.25 -15.281 4.594 1 95.81 34 LEU B C 1
ATOM 2479 O O . LEU B 1 34 ? 9.258 -14.586 4.742 1 95.81 34 LEU B O 1
ATOM 2483 N N . TYR B 1 35 ? 7.137 -14.953 5.09 1 91.94 35 TYR B N 1
ATOM 2484 C CA . TYR B 1 35 ? 6.961 -13.805 5.98 1 91.94 35 TYR B CA 1
ATOM 2485 C C . TYR B 1 35 ? 7.484 -14.117 7.379 1 91.94 35 TYR B C 1
ATOM 2487 O O . TYR B 1 35 ? 7.891 -15.25 7.66 1 91.94 35 TYR B O 1
ATOM 2495 N N . SER B 1 36 ? 7.609 -13.016 8.102 1 81.75 36 SER B N 1
ATOM 2496 C CA . SER B 1 36 ? 8.102 -13.195 9.461 1 81.75 36 SER B CA 1
ATOM 2497 C C . SER B 1 36 ? 7.074 -13.906 10.328 1 81.75 36 SER B C 1
ATOM 2499 O O . SER B 1 36 ? 5.902 -13.531 10.344 1 81.75 36 SER B O 1
ATOM 2501 N N . GLY B 1 37 ? 7.367 -15.102 10.641 1 72.06 37 GLY B N 1
ATOM 2502 C CA . GLY B 1 37 ? 6.48 -15.867 11.508 1 72.06 37 GLY B CA 1
ATOM 2503 C C . GLY B 1 37 ? 7.207 -16.578 12.633 1 72.06 37 GLY B C 1
ATOM 2504 O O . GLY B 1 37 ? 8.367 -16.266 12.914 1 72.06 37 GLY B O 1
ATOM 2505 N N . ASP B 1 38 ? 6.441 -17.344 13.195 1 75.44 38 ASP B N 1
ATOM 2506 C CA . ASP B 1 38 ? 6.953 -18.109 14.336 1 75.44 38 ASP B CA 1
ATOM 2507 C C . ASP B 1 38 ? 7.895 -19.219 13.875 1 75.44 38 ASP B C 1
ATOM 2509 O O . ASP B 1 38 ? 7.668 -19.844 12.844 1 75.44 38 ASP B O 1
ATOM 2513 N N . ALA B 1 39 ? 8.93 -19.312 14.531 1 84.19 39 ALA B N 1
ATOM 2514 C CA . ALA B 1 39 ? 9.8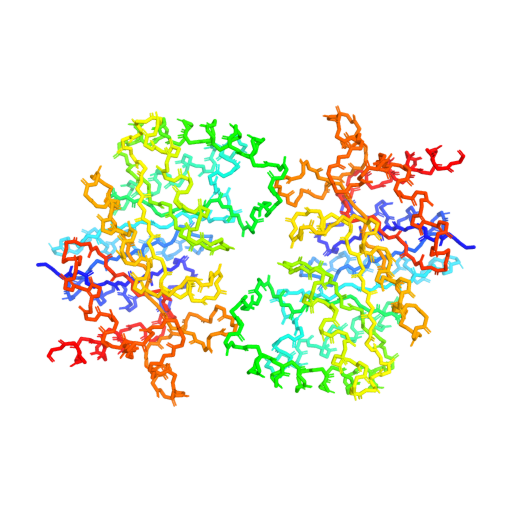75 -20.391 14.258 1 84.19 39 ALA B CA 1
ATOM 2515 C C . ALA B 1 39 ? 9.172 -21.75 14.289 1 84.19 39 ALA B C 1
ATOM 2517 O O . ALA B 1 39 ? 9.508 -22.641 13.508 1 84.19 39 ALA B O 1
ATOM 2518 N N . GLU B 1 40 ? 8.18 -21.828 15.039 1 91.56 40 GLU B N 1
ATOM 2519 C CA . GLU B 1 40 ? 7.473 -23.094 15.227 1 91.56 40 GLU B CA 1
ATOM 2520 C C . GLU B 1 40 ? 6.75 -23.516 13.945 1 91.56 40 GLU B C 1
ATOM 2522 O O . GLU B 1 40 ? 6.777 -24.688 13.57 1 91.56 40 GLU B O 1
ATOM 2527 N N . ILE B 1 41 ? 6.172 -22.609 13.305 1 92.81 41 ILE B N 1
ATOM 2528 C CA . ILE B 1 41 ? 5.418 -22.953 12.109 1 92.81 41 ILE B CA 1
ATOM 2529 C C . ILE B 1 41 ? 6.379 -23.344 10.984 1 92.81 41 ILE B C 1
ATOM 2531 O O . ILE B 1 41 ? 6.086 -24.25 10.195 1 92.81 41 ILE B O 1
ATOM 2535 N N . TRP B 1 42 ? 7.477 -22.734 10.93 1 94.12 42 TRP B N 1
ATOM 2536 C CA . TRP B 1 42 ? 8.461 -23.094 9.914 1 94.12 42 TRP B CA 1
ATOM 2537 C C . TRP B 1 42 ? 8.961 -24.516 10.117 1 94.12 42 TRP B C 1
ATOM 2539 O O . TRP B 1 42 ? 9.008 -25.312 9.172 1 94.12 42 TRP B O 1
ATOM 2549 N N . GLU B 1 43 ? 9.297 -24.797 11.312 1 94.94 43 GLU B N 1
ATOM 2550 C CA . GLU B 1 43 ? 9.75 -26.156 11.625 1 94.94 43 GLU B CA 1
ATOM 2551 C C . GLU B 1 43 ? 8.68 -27.188 11.305 1 94.94 43 GLU B C 1
ATOM 2553 O O . GLU B 1 43 ? 8.977 -28.266 10.773 1 94.94 43 GLU B O 1
ATOM 2558 N N . PHE B 1 44 ? 7.484 -26.828 11.641 1 96.69 44 PHE B N 1
ATOM 2559 C CA . PHE B 1 44 ? 6.359 -27.703 11.352 1 96.69 44 PHE B CA 1
ATOM 2560 C C . PHE B 1 44 ? 6.238 -27.953 9.852 1 96.69 44 PHE B C 1
ATOM 2562 O O . PHE B 1 44 ? 6.078 -29.094 9.414 1 96.69 44 PHE B O 1
ATOM 2569 N N . ILE B 1 45 ? 6.352 -26.906 9.07 1 96 45 ILE B N 1
ATOM 2570 C CA . ILE B 1 45 ? 6.211 -27 7.625 1 96 45 ILE B CA 1
ATOM 2571 C C . ILE B 1 45 ? 7.32 -27.891 7.051 1 96 45 ILE B C 1
ATOM 2573 O O . ILE B 1 45 ? 7.051 -28.828 6.297 1 96 45 ILE B O 1
ATOM 2577 N N . VAL B 1 46 ? 8.523 -27.656 7.441 1 95.62 46 VAL B N 1
ATOM 2578 C CA . VAL B 1 46 ? 9.68 -28.391 6.945 1 95.62 46 VAL B CA 1
ATOM 2579 C C . VAL B 1 46 ? 9.539 -29.859 7.297 1 95.62 46 VAL B C 1
ATOM 2581 O O . VAL B 1 46 ? 9.672 -30.734 6.426 1 95.62 46 VAL B O 1
ATOM 2584 N N . ALA B 1 47 ? 9.203 -30.141 8.484 1 96.62 47 ALA B N 1
ATOM 2585 C CA . ALA B 1 47 ? 9.086 -31.516 8.945 1 96.62 47 ALA B CA 1
ATOM 2586 C C . ALA B 1 47 ? 7.941 -32.25 8.242 1 96.62 47 ALA B C 1
ATOM 2588 O O . ALA B 1 47 ? 8.094 -33.375 7.805 1 96.62 47 ALA B O 1
ATOM 2589 N N . THR B 1 48 ? 6.832 -31.562 8.211 1 97.19 48 THR B N 1
ATOM 2590 C CA . THR B 1 48 ? 5.637 -32.188 7.641 1 97.19 48 THR B CA 1
ATOM 2591 C C . THR B 1 48 ? 5.844 -32.5 6.16 1 97.19 48 THR B C 1
ATOM 2593 O O . THR B 1 48 ? 5.445 -33.562 5.684 1 97.19 48 THR B O 1
ATOM 2596 N N . LEU B 1 49 ? 6.453 -31.594 5.453 1 96.81 49 LEU B N 1
ATOM 2597 C CA . LEU B 1 49 ? 6.723 -31.812 4.035 1 96.81 49 LEU B CA 1
ATOM 2598 C C . LEU B 1 49 ? 7.73 -32.938 3.846 1 96.81 49 LEU B C 1
ATOM 2600 O O . LEU B 1 49 ? 7.602 -33.75 2.922 1 96.81 49 LEU B O 1
ATOM 2604 N N . ARG B 1 50 ? 8.68 -33.031 4.68 1 95.19 50 ARG B N 1
ATOM 2605 C CA . ARG B 1 50 ? 9.703 -34.062 4.613 1 95.19 50 ARG B CA 1
ATOM 2606 C C . ARG B 1 50 ? 9.109 -35.438 4.902 1 95.19 50 ARG B C 1
ATOM 2608 O O . ARG B 1 50 ? 9.523 -36.438 4.309 1 95.19 50 ARG B O 1
ATOM 2615 N N . GLU B 1 51 ? 8.18 -35.438 5.73 1 95.69 51 GLU B N 1
ATOM 2616 C CA . GLU B 1 51 ? 7.621 -36.719 6.203 1 95.69 51 GLU B CA 1
ATOM 2617 C C . GLU B 1 51 ? 6.484 -37.188 5.301 1 95.69 51 GLU B C 1
ATOM 2619 O O . GLU B 1 51 ? 6.008 -38.312 5.434 1 95.69 51 GLU B O 1
ATOM 2624 N N . ALA B 1 52 ? 6.098 -36.281 4.48 1 95.88 52 ALA B N 1
ATOM 2625 C CA . ALA B 1 52 ? 5 -36.656 3.592 1 95.88 52 ALA B CA 1
ATOM 2626 C C . ALA B 1 52 ? 5.367 -37.875 2.766 1 95.88 52 ALA B C 1
ATOM 2628 O O . ALA B 1 52 ? 6.461 -37.969 2.199 1 95.88 52 ALA B O 1
ATOM 2629 N N . VAL B 1 53 ? 4.504 -38.812 2.691 1 94.5 53 VAL B N 1
ATOM 2630 C CA . VAL B 1 53 ? 4.73 -40.062 1.956 1 94.5 53 VAL B CA 1
ATOM 2631 C C . VAL B 1 53 ? 4.953 -39.75 0.477 1 94.5 53 VAL B C 1
ATOM 2633 O O . VAL B 1 53 ? 5.875 -40.281 -0.144 1 94.5 53 VAL B O 1
ATOM 2636 N N . GLN B 1 54 ? 4.133 -38.938 -0.045 1 95.38 54 GLN B N 1
ATOM 2637 C CA . GLN B 1 54 ? 4.254 -38.438 -1.417 1 95.38 54 GLN B CA 1
ATOM 2638 C C . GLN B 1 54 ? 4.484 -36.938 -1.453 1 95.38 54 GLN B C 1
A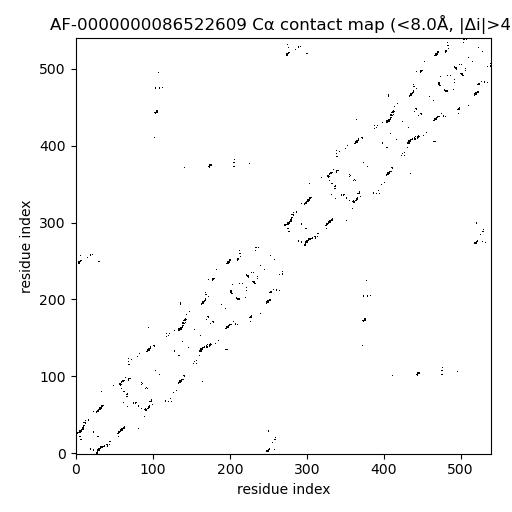TOM 2640 O O . GLN B 1 54 ? 3.719 -36.188 -0.859 1 95.38 54 GLN B O 1
ATOM 2645 N N . PRO B 1 55 ? 5.48 -36.594 -2.195 1 95.62 55 PRO B N 1
ATOM 2646 C CA . PRO B 1 55 ? 5.742 -35.156 -2.268 1 95.62 55 PRO B CA 1
ATOM 2647 C C . PRO B 1 55 ? 4.668 -34.406 -3.045 1 95.62 55 PRO B C 1
ATOM 2649 O O . PRO B 1 55 ? 4.02 -34.969 -3.924 1 95.62 55 PRO B O 1
ATOM 2652 N N . ILE B 1 56 ? 4.512 -33.156 -2.703 1 97.94 56 ILE B N 1
ATOM 2653 C CA . ILE B 1 56 ? 3.605 -32.281 -3.422 1 97.94 56 ILE B CA 1
ATOM 2654 C C . ILE B 1 56 ? 4.391 -31.109 -4.016 1 97.94 56 ILE B C 1
ATOM 2656 O O . ILE B 1 56 ? 5.5 -30.812 -3.57 1 97.94 56 ILE B O 1
ATOM 2660 N N . PRO B 1 57 ? 3.84 -30.453 -5.09 1 98.12 57 PRO B N 1
ATOM 2661 C CA . PRO B 1 57 ? 4.516 -29.266 -5.605 1 98.12 57 PRO B CA 1
ATOM 2662 C C . PRO B 1 57 ? 4.551 -28.125 -4.598 1 98.12 57 PRO B C 1
ATOM 2664 O O . PRO B 1 57 ? 3.541 -27.828 -3.951 1 98.12 57 PRO B O 1
ATOM 2667 N N . ILE B 1 58 ? 5.738 -27.531 -4.469 1 98.56 58 ILE B N 1
ATOM 2668 C CA . ILE B 1 58 ? 5.918 -26.453 -3.51 1 98.56 58 ILE B CA 1
ATOM 2669 C C . ILE B 1 58 ? 6.461 -25.219 -4.227 1 98.56 58 ILE B C 1
ATOM 2671 O O . ILE B 1 58 ? 7.371 -25.312 -5.055 1 98.56 58 ILE B O 1
ATOM 2675 N N . ASN B 1 59 ? 5.855 -24.094 -4.008 1 98.75 59 ASN B N 1
ATOM 2676 C CA . ASN B 1 59 ? 6.469 -22.812 -4.32 1 98.75 59 ASN B CA 1
ATOM 2677 C C . ASN B 1 59 ? 6.41 -21.859 -3.127 1 98.75 59 ASN B C 1
ATOM 2679 O O . ASN B 1 59 ? 5.75 -22.156 -2.129 1 98.75 59 ASN B O 1
ATOM 2683 N N . THR B 1 60 ? 7.16 -20.766 -3.191 1 98.5 60 THR B N 1
ATOM 2684 C CA . THR B 1 60 ? 7.184 -19.812 -2.078 1 98.5 60 THR B CA 1
ATOM 2685 C C . THR B 1 60 ? 6.816 -18.422 -2.551 1 98.5 60 THR B C 1
ATOM 2687 O O . THR B 1 60 ? 6.871 -18.125 -3.748 1 98.5 60 THR B O 1
ATOM 2690 N N . HIS B 1 61 ? 6.355 -17.641 -1.703 1 98.62 61 HIS B N 1
ATOM 2691 C CA . HIS B 1 61 ? 6.18 -16.203 -1.87 1 98.62 61 HIS B CA 1
ATOM 2692 C C . HIS B 1 61 ? 7.164 -15.422 -1.005 1 98.62 61 HIS B C 1
ATOM 2694 O O . HIS B 1 61 ? 7.121 -15.508 0.224 1 98.62 61 HIS B O 1
ATOM 2700 N N . PHE B 1 62 ? 8.031 -14.727 -1.661 1 97.69 62 PHE B N 1
ATOM 2701 C CA . PHE B 1 62 ? 8.992 -13.93 -0.901 1 97.69 62 PHE B CA 1
ATOM 2702 C C . PHE B 1 62 ? 8.281 -12.898 -0.035 1 97.69 62 PHE B C 1
ATOM 2704 O O . PHE B 1 62 ? 7.156 -12.5 -0.34 1 97.69 62 PHE B O 1
ATOM 2711 N N . ASN B 1 63 ? 8.93 -12.578 1.069 1 96.25 63 ASN B N 1
ATOM 2712 C CA . ASN B 1 63 ? 8.438 -11.508 1.924 1 96.25 63 ASN B CA 1
ATOM 2713 C C . ASN B 1 63 ? 8.609 -10.141 1.263 1 96.25 63 ASN B C 1
ATOM 2715 O O . ASN B 1 63 ? 9.703 -9.57 1.28 1 96.25 63 ASN B O 1
ATOM 2719 N N . HIS B 1 64 ? 7.5 -9.539 0.785 1 93.88 64 HIS B N 1
ATOM 2720 C CA . HIS B 1 64 ? 7.602 -8.312 0.004 1 93.88 64 HIS B CA 1
ATOM 2721 C C . HIS B 1 64 ? 7.816 -7.105 0.907 1 93.88 64 HIS B C 1
ATOM 2723 O O . HIS B 1 64 ? 8.078 -6 0.421 1 93.88 64 HIS B O 1
ATOM 2729 N N . TYR B 1 65 ? 7.801 -7.309 2.225 1 90.88 65 TYR B N 1
ATOM 2730 C CA . TYR B 1 65 ? 8.148 -6.23 3.145 1 90.88 65 TYR B CA 1
ATOM 2731 C C . TYR B 1 65 ? 9.656 -6.125 3.324 1 90.88 65 TYR B C 1
ATOM 2733 O O . TYR B 1 65 ? 10.156 -5.125 3.844 1 90.88 65 TYR B O 1
ATOM 2741 N N . GLN B 1 66 ? 10.312 -7.133 2.816 1 90.5 66 GLN B N 1
ATOM 2742 C CA . GLN B 1 66 ? 11.758 -7.176 3.023 1 90.5 66 GLN B CA 1
ATOM 2743 C C . GLN B 1 66 ? 12.508 -7.109 1.695 1 90.5 66 GLN B C 1
ATOM 2745 O O . GLN B 1 66 ? 13.609 -6.562 1.625 1 90.5 66 GLN B O 1
ATOM 2750 N N . ALA B 1 67 ? 11.875 -7.68 0.718 1 91.94 67 ALA B N 1
ATOM 2751 C CA . ALA B 1 67 ? 12.57 -7.738 -0.564 1 91.94 67 ALA B CA 1
ATOM 2752 C C . ALA B 1 67 ? 11.586 -7.66 -1.728 1 91.94 67 ALA B C 1
ATOM 2754 O O . ALA B 1 67 ? 10.633 -8.445 -1.801 1 91.94 67 ALA B O 1
ATOM 2755 N N . THR B 1 68 ? 11.836 -6.691 -2.57 1 96.81 68 THR B N 1
ATOM 2756 C CA . THR B 1 68 ? 11.07 -6.512 -3.801 1 96.81 68 THR B CA 1
ATOM 2757 C C . 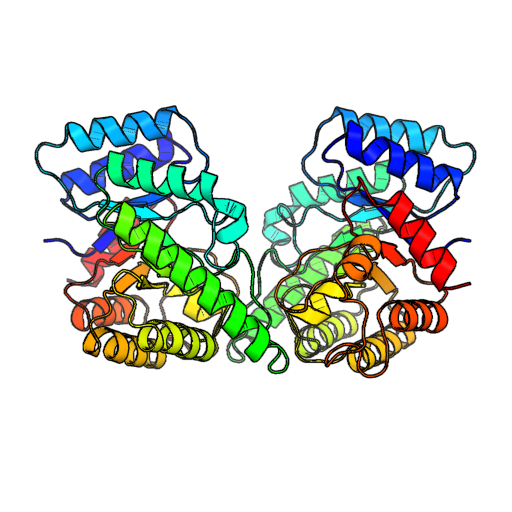THR B 1 68 ? 12.008 -6.258 -4.98 1 96.81 68 THR B C 1
ATOM 2759 O O . THR B 1 68 ? 13.195 -6.004 -4.793 1 96.81 68 THR B O 1
ATOM 2762 N N . LEU B 1 69 ? 11.492 -6.352 -6.121 1 97.94 69 LEU B N 1
ATOM 2763 C CA . LEU B 1 69 ? 12.281 -6.145 -7.332 1 97.94 69 LEU B CA 1
ATOM 2764 C C . LEU B 1 69 ? 12.93 -4.766 -7.332 1 97.94 69 LEU B C 1
ATOM 2766 O O . LEU B 1 69 ? 14.125 -4.641 -7.586 1 97.94 69 LEU B O 1
ATOM 2770 N N . PHE B 1 70 ? 12.211 -3.762 -6.984 1 97.06 70 PHE B N 1
ATOM 2771 C CA . PHE B 1 70 ? 12.664 -2.379 -7.086 1 97.06 70 PHE B CA 1
ATOM 2772 C C . PHE B 1 70 ? 13.836 -2.123 -6.145 1 97.06 70 PHE B C 1
ATOM 2774 O O . PHE B 1 70 ? 14.688 -1.286 -6.43 1 97.06 70 PHE B O 1
ATOM 2781 N N . GLY B 1 71 ? 13.906 -2.871 -5.059 1 95.19 71 GLY B N 1
ATOM 2782 C CA . GLY B 1 71 ? 14.906 -2.555 -4.051 1 95.19 71 GLY B CA 1
ATOM 2783 C C . GLY B 1 71 ? 15.984 -3.615 -3.92 1 95.19 71 GLY B C 1
ATOM 2784 O O . GLY B 1 71 ? 16.656 -3.711 -2.887 1 95.19 71 GLY B O 1
ATOM 2785 N N . LEU B 1 72 ? 16.234 -4.438 -4.863 1 95.56 72 LEU B N 1
ATOM 2786 C CA . LEU B 1 72 ? 17.078 -5.617 -4.758 1 95.56 72 LEU B CA 1
ATOM 2787 C C . LEU B 1 72 ? 18.516 -5.227 -4.445 1 95.56 72 LEU B C 1
ATOM 2789 O O . LEU B 1 72 ? 19.203 -5.91 -3.68 1 95.56 72 LEU B O 1
ATOM 2793 N N . ASP B 1 73 ? 18.969 -4.148 -4.996 1 93.88 73 ASP B N 1
ATOM 2794 C CA . ASP B 1 73 ? 20.359 -3.76 -4.836 1 93.88 73 ASP B CA 1
ATOM 2795 C C . ASP B 1 73 ? 20.656 -3.373 -3.391 1 93.88 73 ASP B C 1
ATOM 2797 O O . ASP B 1 73 ? 21.812 -3.395 -2.965 1 93.88 73 ASP B O 1
ATOM 2801 N N . ARG B 1 74 ? 19.641 -3.055 -2.645 1 93.75 74 ARG B N 1
ATOM 2802 C CA . ARG B 1 74 ? 19.828 -2.652 -1.254 1 93.75 74 ARG B CA 1
ATOM 2803 C C . ARG B 1 74 ? 19.375 -3.75 -0.299 1 93.75 74 ARG B C 1
ATOM 2805 O O . ARG B 1 74 ? 19.406 -3.572 0.92 1 93.75 74 ARG B O 1
ATOM 2812 N N . GLN B 1 75 ? 18.906 -4.887 -0.884 1 95.06 75 GLN B N 1
ATOM 2813 C CA . GLN B 1 75 ? 18.312 -5.938 -0.072 1 95.06 75 GLN B CA 1
ATOM 2814 C C . GLN B 1 75 ? 18.938 -7.293 -0.357 1 95.06 75 GLN B C 1
ATOM 2816 O O . GLN B 1 75 ? 18.266 -8.32 -0.343 1 95.06 75 GLN B O 1
ATOM 2821 N N . GLU B 1 76 ? 20.188 -7.398 -0.666 1 94.19 76 GLU B N 1
ATOM 2822 C CA . GLU B 1 76 ? 20.828 -8.617 -1.137 1 94.19 76 GLU B CA 1
ATOM 2823 C C . GLU B 1 76 ? 20.875 -9.68 -0.04 1 94.19 76 GLU B C 1
ATOM 2825 O O . GLU B 1 76 ? 20.625 -10.859 -0.301 1 94.19 76 GLU B O 1
ATOM 2830 N N . MET B 1 77 ? 21.156 -9.266 1.133 1 94.56 77 MET B N 1
ATOM 2831 C CA . MET B 1 77 ? 21.219 -10.211 2.242 1 94.56 77 MET B CA 1
ATOM 2832 C C . MET B 1 77 ? 19.875 -10.883 2.463 1 94.56 77 MET B C 1
ATOM 2834 O O . MET B 1 77 ? 19.797 -12.109 2.598 1 94.56 77 MET B O 1
ATOM 2838 N N . GLU B 1 78 ? 18.844 -10.047 2.455 1 94.62 78 GLU B N 1
ATOM 2839 C CA . GLU B 1 78 ? 17.484 -10.578 2.619 1 94.62 78 GLU B CA 1
ATOM 2840 C C . GLU B 1 78 ? 17.125 -11.516 1.471 1 94.62 78 GLU B C 1
ATOM 2842 O O . GLU B 1 78 ? 16.453 -12.531 1.68 1 94.62 78 GLU B O 1
ATOM 2847 N N . LEU B 1 79 ? 17.594 -11.203 0.338 1 95 79 LEU B N 1
ATOM 2848 C CA . LEU B 1 79 ? 17.297 -12.016 -0.837 1 95 79 LEU B CA 1
ATOM 2849 C C . LEU B 1 79 ? 17.969 -13.383 -0.737 1 95 79 LEU B C 1
ATOM 2851 O O . LEU B 1 79 ? 17.344 -14.406 -0.997 1 95 79 LEU B O 1
ATOM 2855 N N . HIS B 1 80 ? 19.203 -13.375 -0.295 1 96.38 80 HIS B N 1
ATOM 2856 C CA . HIS B 1 80 ? 19.906 -14.641 -0.107 1 96.38 80 HIS B CA 1
ATOM 2857 C C . HIS B 1 80 ? 19.188 -15.531 0.895 1 96.38 80 HIS B C 1
ATOM 2859 O O . HIS B 1 80 ? 19.016 -16.734 0.659 1 96.38 80 HIS B O 1
ATOM 2865 N N . GLN B 1 81 ? 18.75 -14.914 1.886 1 95.69 81 GLN B N 1
ATOM 2866 C CA . GLN B 1 81 ? 18.047 -15.672 2.92 1 95.69 81 GLN B CA 1
ATOM 2867 C C . GLN B 1 81 ? 16.75 -16.266 2.381 1 95.69 81 GLN B C 1
ATOM 2869 O O . GLN B 1 81 ? 16.422 -17.422 2.67 1 95.69 81 GLN B O 1
ATOM 2874 N N . GLN B 1 82 ? 16.078 -15.539 1.61 1 96.5 82 GLN B N 1
ATOM 2875 C CA . GLN B 1 82 ? 14.789 -16 1.1 1 96.5 82 GLN B CA 1
ATOM 2876 C C . GLN B 1 82 ? 14.977 -17.078 0.037 1 96.5 82 GLN B C 1
ATOM 2878 O O . GLN B 1 82 ? 14.242 -18.078 0.009 1 96.5 82 GLN B O 1
ATOM 2883 N N . PHE B 1 83 ? 15.992 -16.938 -0.769 1 97.81 83 PHE B N 1
ATOM 2884 C CA . PHE B 1 83 ? 16.312 -18 -1.73 1 97.81 83 PHE B CA 1
ATOM 2885 C C . PHE B 1 83 ? 16.719 -19.281 -1.016 1 97.81 83 PHE B C 1
ATOM 2887 O O . PHE B 1 83 ? 16.266 -20.359 -1.388 1 97.81 83 PHE B O 1
ATOM 2894 N N . ALA B 1 84 ? 17.5 -19.109 -0.002 1 97 84 ALA B N 1
ATOM 2895 C CA . ALA B 1 84 ? 17.938 -20.281 0.757 1 97 84 ALA B CA 1
ATOM 2896 C C . ALA B 1 84 ? 16.75 -20.984 1.419 1 97 84 ALA B C 1
ATOM 2898 O O . ALA B 1 84 ? 16.672 -22.219 1.407 1 97 84 ALA B O 1
ATOM 2899 N N . SER B 1 85 ? 15.875 -20.203 1.994 1 95.94 85 SER B N 1
ATOM 2900 C CA . SER B 1 85 ? 14.68 -20.766 2.623 1 95.94 85 SER B CA 1
ATOM 2901 C C . SER B 1 85 ? 13.812 -21.484 1.604 1 95.94 85 SER B C 1
ATOM 2903 O O . SER B 1 85 ? 13.273 -22.562 1.891 1 95.94 85 SER B O 1
ATOM 2905 N N . ALA B 1 86 ? 13.664 -20.891 0.438 1 97.75 86 ALA B N 1
ATOM 2906 C CA . ALA B 1 86 ? 12.883 -21.516 -0.629 1 97.75 86 ALA B CA 1
ATOM 2907 C C . ALA B 1 86 ? 13.477 -22.859 -1.018 1 97.75 86 ALA B C 1
ATOM 2909 O O . ALA B 1 86 ? 12.75 -23.859 -1.102 1 97.75 86 ALA B O 1
ATOM 2910 N N . LYS B 1 87 ? 14.742 -22.906 -1.152 1 97 87 LYS B N 1
ATOM 2911 C CA . LYS B 1 87 ? 15.422 -24.141 -1.532 1 97 87 LYS B CA 1
ATOM 2912 C C . LYS B 1 87 ? 15.312 -25.188 -0.432 1 97 87 LYS B C 1
ATOM 2914 O O . LYS B 1 87 ? 15.164 -26.391 -0.717 1 97 87 LYS B O 1
ATOM 2919 N N . ALA B 1 88 ? 15.297 -24.766 0.727 1 94.69 88 ALA B N 1
ATOM 2920 C CA . ALA B 1 88 ? 15.289 -25.656 1.875 1 94.69 88 ALA B CA 1
ATOM 2921 C C . ALA B 1 88 ? 14 -26.484 1.923 1 94.69 88 ALA B C 1
ATOM 2923 O O . ALA B 1 88 ? 13.992 -27.609 2.414 1 94.69 88 ALA B O 1
ATOM 2924 N N . ILE B 1 89 ? 12.945 -25.938 1.365 1 96.38 89 ILE B N 1
ATOM 2925 C CA . ILE B 1 89 ? 11.688 -26.672 1.472 1 96.38 89 ILE B CA 1
ATOM 2926 C C . ILE B 1 89 ? 11.32 -27.25 0.112 1 96.38 89 ILE B C 1
ATOM 2928 O O . ILE B 1 89 ? 10.188 -27.703 -0.089 1 96.38 89 ILE B O 1
ATOM 2932 N N . GLY B 1 90 ? 12.234 -27.109 -0.802 1 97 90 GLY B N 1
ATOM 2933 C CA . GLY B 1 90 ? 12.023 -27.75 -2.09 1 97 90 GLY B CA 1
ATOM 2934 C C . GLY B 1 90 ? 11.141 -26.938 -3.023 1 97 90 GLY B C 1
ATOM 2935 O O . GLY B 1 90 ? 10.492 -27.484 -3.908 1 97 90 GLY B O 1
ATOM 2936 N N . SER B 1 91 ? 11.141 -25.656 -2.85 1 98.38 91 SER B N 1
ATOM 2937 C CA . SER B 1 91 ? 10.359 -24.766 -3.707 1 98.38 91 SER B CA 1
ATOM 2938 C C . SER B 1 91 ? 10.875 -24.797 -5.141 1 98.38 91 SER B C 1
ATOM 2940 O O . SER B 1 91 ? 12.086 -24.719 -5.375 1 98.38 91 SER B O 1
ATOM 2942 N N . ALA B 1 92 ? 9.984 -24.891 -6.047 1 98.62 92 ALA B N 1
ATOM 2943 C CA . ALA B 1 92 ? 10.352 -24.906 -7.461 1 98.62 92 ALA B CA 1
ATOM 2944 C C . ALA B 1 92 ? 10.586 -23.5 -7.984 1 98.62 92 ALA B C 1
ATOM 2946 O O . ALA B 1 92 ? 11.391 -23.297 -8.898 1 98.62 92 ALA B O 1
ATOM 2947 N N . TYR B 1 93 ? 9.93 -22.547 -7.512 1 98.88 93 TYR B N 1
ATOM 2948 C CA . TYR B 1 93 ? 10.023 -21.125 -7.848 1 98.88 93 TYR B CA 1
ATOM 2949 C C . TYR B 1 93 ? 9.438 -20.266 -6.734 1 98.88 93 TYR B C 1
ATOM 2951 O O . TYR B 1 93 ? 8.891 -20.797 -5.758 1 98.88 93 TYR B O 1
ATOM 2959 N N . SER B 1 94 ? 9.633 -18.953 -6.836 1 98.88 94 SER B N 1
ATOM 2960 C CA . SER B 1 94 ? 9.102 -18.031 -5.832 1 98.88 94 SER B CA 1
ATOM 2961 C C . SER B 1 94 ? 8.359 -16.875 -6.488 1 98.88 94 SER B C 1
ATOM 2963 O O . SER B 1 94 ? 8.633 -16.531 -7.641 1 98.88 94 SER B O 1
ATOM 2965 N N . ILE B 1 95 ? 7.426 -16.328 -5.727 1 98.88 95 ILE B N 1
ATOM 2966 C CA . ILE B 1 95 ? 6.672 -15.156 -6.148 1 98.88 95 ILE B CA 1
ATOM 2967 C C . ILE B 1 95 ? 7.277 -13.898 -5.52 1 98.88 95 ILE B C 1
ATOM 2969 O O . ILE B 1 95 ? 7.645 -13.906 -4.344 1 98.88 95 ILE B O 1
ATOM 2973 N N . MET B 1 96 ? 7.328 -12.852 -6.336 1 98.44 96 MET B N 1
ATOM 2974 C CA . MET B 1 96 ? 7.867 -11.586 -5.863 1 98.44 96 MET B CA 1
ATOM 2975 C C . MET B 1 96 ? 7.016 -10.414 -6.352 1 98.44 96 MET B C 1
ATOM 2977 O O . MET B 1 96 ? 6.473 -10.453 -7.457 1 98.44 96 MET B O 1
ATOM 2981 N N . HIS B 1 97 ? 6.934 -9.352 -5.52 1 98.38 97 HIS B N 1
ATOM 2982 C CA . HIS B 1 97 ? 6.301 -8.109 -5.945 1 98.38 97 HIS B CA 1
ATOM 2983 C C . HIS B 1 97 ? 7.309 -7.176 -6.609 1 98.38 97 HIS B C 1
ATOM 2985 O O . HIS B 1 97 ? 8.492 -7.188 -6.262 1 98.38 97 HIS B O 1
ATOM 2991 N N . ALA B 1 98 ? 6.789 -6.379 -7.504 1 97.62 98 ALA B N 1
ATOM 2992 C CA . ALA B 1 98 ? 7.648 -5.348 -8.078 1 97.62 98 ALA B CA 1
ATOM 2993 C C . ALA B 1 98 ? 8.102 -4.359 -7.008 1 97.62 98 ALA B C 1
ATOM 2995 O O . ALA B 1 98 ? 9.258 -3.92 -7.008 1 97.62 98 ALA B O 1
ATOM 2996 N N . HIS B 1 99 ? 7.176 -4.008 -6.184 1 96.44 99 HIS B N 1
ATOM 2997 C CA . HIS B 1 99 ? 7.457 -3.098 -5.082 1 96.44 99 HIS B CA 1
ATOM 2998 C C . HIS B 1 99 ? 6.395 -3.209 -3.99 1 96.44 99 HIS B C 1
ATOM 3000 O O . HIS B 1 99 ? 5.355 -3.84 -4.191 1 96.44 99 HIS B O 1
ATOM 3006 N N . LYS B 1 100 ? 6.73 -2.654 -2.832 1 93.38 100 LYS B N 1
ATOM 3007 C CA . LYS B 1 100 ? 5.836 -2.727 -1.679 1 93.38 100 LYS B CA 1
ATOM 3008 C C . LYS B 1 100 ? 4.578 -1.896 -1.904 1 93.38 100 LYS B C 1
ATOM 3010 O O . LYS B 1 100 ? 3.506 -2.236 -1.399 1 93.38 100 LYS B O 1
ATOM 3015 N N . TYR B 1 101 ? 4.738 -0.781 -2.602 1 94.19 101 TYR B N 1
ATOM 3016 C CA . TYR B 1 101 ? 3.645 0.106 -2.979 1 94.19 101 TYR B CA 1
ATOM 3017 C C . TYR B 1 101 ? 3.693 0.434 -4.465 1 94.19 101 TYR B C 1
ATOM 3019 O O . TYR B 1 101 ? 4.578 -0.042 -5.184 1 94.19 101 TYR B O 1
ATOM 3027 N N . SER B 1 102 ? 2.723 1.135 -4.844 1 94.75 102 SER B N 1
ATOM 3028 C CA . SER B 1 102 ? 2.67 1.534 -6.246 1 94.75 102 SER B CA 1
ATOM 3029 C C . SER B 1 102 ? 3.9 2.346 -6.637 1 94.75 102 SER B C 1
ATOM 3031 O O . SER B 1 102 ? 4.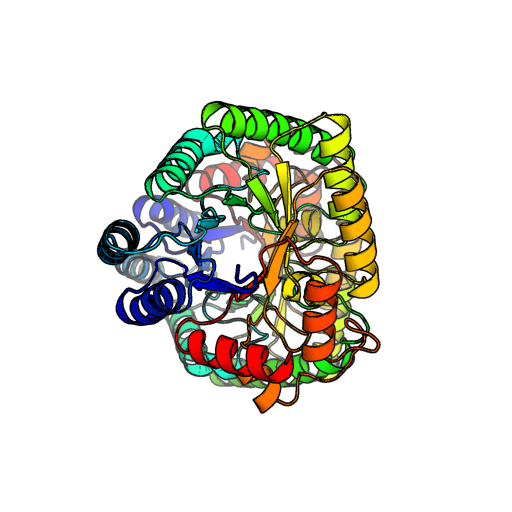312 3.25 -5.906 1 94.75 102 SER B O 1
ATOM 3033 N N . LEU B 1 103 ? 4.477 1.977 -7.766 1 95.94 103 LEU B N 1
ATOM 3034 C CA . LEU B 1 103 ? 5.512 2.787 -8.406 1 95.94 103 LEU B CA 1
ATOM 3035 C C . LEU B 1 103 ? 4.898 3.99 -9.117 1 95.94 103 LEU B C 1
ATOM 3037 O O . LEU B 1 103 ? 3.678 4.066 -9.273 1 95.94 103 LEU B O 1
ATOM 3041 N N . SER B 1 104 ? 5.773 4.859 -9.523 1 94.12 104 SER B N 1
ATOM 3042 C CA . SER B 1 104 ? 5.324 6.113 -10.117 1 94.12 104 SER B CA 1
ATOM 3043 C C . SER B 1 104 ? 4.414 5.863 -11.32 1 94.12 104 SER B C 1
ATOM 3045 O O . SER B 1 104 ? 4.695 4.992 -12.148 1 94.12 104 SER B O 1
ATOM 3047 N N . HIS B 1 105 ? 3.41 6.668 -11.352 1 86.19 105 HIS B N 1
ATOM 3048 C CA . HIS B 1 105 ? 2.461 6.633 -12.461 1 86.19 105 HIS B CA 1
ATOM 3049 C C . HIS B 1 105 ? 2.783 7.707 -13.492 1 86.19 105 HIS B C 1
ATOM 3051 O O . HIS B 1 105 ? 2.113 7.801 -14.523 1 86.19 105 HIS B O 1
ATOM 3057 N N . ARG B 1 106 ? 3.795 8.438 -13.203 1 92.19 106 ARG B N 1
ATOM 3058 C CA . ARG B 1 106 ? 4.059 9.594 -14.047 1 92.19 106 ARG B CA 1
ATOM 3059 C C . ARG B 1 106 ? 4.832 9.203 -15.305 1 92.19 106 ARG B C 1
ATOM 3061 O O . ARG B 1 106 ? 5.941 8.68 -15.211 1 92.19 106 ARG B O 1
ATOM 3068 N N . PRO B 1 107 ? 4.262 9.562 -16.453 1 91.88 107 PRO B N 1
ATOM 3069 C CA . PRO B 1 107 ? 4.949 9.219 -17.703 1 91.88 107 PRO B CA 1
ATOM 3070 C C . PRO B 1 107 ? 6.34 9.836 -17.797 1 91.88 107 PRO B C 1
ATOM 3072 O O . PRO B 1 107 ? 7.254 9.219 -18.359 1 91.88 107 PRO B O 1
ATOM 3075 N N . ALA B 1 108 ? 6.527 10.977 -17.203 1 94.75 108 ALA B N 1
ATOM 3076 C CA . ALA B 1 108 ? 7.789 11.703 -17.297 1 94.75 108 ALA B CA 1
ATOM 3077 C C . ALA B 1 108 ? 8.914 10.93 -16.609 1 94.75 108 ALA B C 1
ATOM 3079 O O . ALA B 1 108 ? 10.094 11.172 -16.891 1 94.75 108 ALA B O 1
ATOM 3080 N N . PHE B 1 109 ? 8.547 9.984 -15.766 1 95.31 109 PHE B N 1
ATOM 3081 C CA . PHE B 1 109 ? 9.578 9.266 -15.023 1 95.31 109 PHE B CA 1
ATOM 3082 C C . PHE B 1 109 ? 9.75 7.855 -15.562 1 95.31 109 PHE B C 1
ATOM 3084 O O . PHE B 1 109 ? 10.492 7.055 -14.992 1 95.31 109 PHE B O 1
ATOM 3091 N N . ARG B 1 110 ? 9.125 7.547 -16.656 1 94.56 110 ARG B N 1
ATOM 3092 C CA . ARG B 1 110 ? 9.125 6.191 -17.203 1 94.56 110 ARG B CA 1
ATOM 3093 C C . ARG B 1 110 ? 10.531 5.762 -17.609 1 94.56 110 ARG B C 1
ATOM 3095 O O . ARG B 1 110 ? 10.922 4.613 -17.391 1 94.56 110 ARG B O 1
ATOM 3102 N N . ASP B 1 111 ? 11.273 6.668 -18.219 1 96.31 111 ASP B N 1
ATOM 3103 C CA . ASP B 1 111 ? 12.625 6.324 -18.641 1 96.31 111 ASP B CA 1
ATOM 3104 C C . ASP B 1 111 ? 13.523 6.012 -17.453 1 96.31 111 ASP B C 1
ATOM 3106 O O . ASP B 1 111 ? 14.242 5.012 -17.453 1 96.31 111 ASP B O 1
ATOM 3110 N N . ALA B 1 112 ? 13.422 6.875 -16.438 1 96.81 112 ALA B N 1
ATOM 3111 C CA . ALA B 1 112 ? 14.219 6.648 -15.227 1 96.81 112 ALA B CA 1
ATOM 3112 C C . ALA B 1 112 ? 13.797 5.359 -14.523 1 96.81 112 ALA B C 1
ATOM 3114 O O . ALA B 1 112 ? 14.641 4.609 -14.031 1 96.81 112 ALA B O 1
ATOM 3115 N N . LEU B 1 113 ? 12.531 5.105 -14.523 1 97.38 113 LEU B N 1
ATOM 3116 C CA . LEU B 1 113 ? 12.008 3.875 -13.945 1 97.38 113 LEU B CA 1
ATOM 3117 C C . LEU B 1 113 ? 12.5 2.654 -14.711 1 97.38 113 LEU B C 1
ATOM 3119 O O . LEU B 1 113 ? 12.914 1.661 -14.109 1 97.38 113 LEU B O 1
ATOM 3123 N N . GLY B 1 114 ? 12.461 2.783 -16.031 1 97.81 114 GLY B N 1
ATOM 3124 C CA . GLY B 1 114 ? 12.945 1.707 -16.891 1 97.81 114 GLY B CA 1
ATOM 3125 C C . GLY B 1 114 ? 14.414 1.395 -16.656 1 97.81 114 GLY B C 1
ATOM 3126 O O . GLY B 1 114 ? 14.805 0.226 -16.609 1 97.81 114 GLY B O 1
ATOM 3127 N N . GLU B 1 115 ? 15.203 2.4 -16.516 1 98.19 115 GLU B N 1
ATOM 3128 C CA . GLU B 1 115 ? 16.625 2.215 -16.25 1 98.19 115 GLU B CA 1
ATOM 3129 C C . GLU B 1 115 ? 16.859 1.511 -14.914 1 98.19 115 GLU B C 1
ATOM 3131 O O . GLU B 1 115 ? 17.656 0.575 -14.828 1 98.19 115 GLU B O 1
ATOM 3136 N N . HIS B 1 116 ? 16.156 1.959 -13.961 1 98.12 116 HIS B N 1
ATOM 3137 C CA . HIS B 1 116 ? 16.297 1.356 -12.641 1 98.12 116 HIS B CA 1
ATOM 3138 C C . HIS B 1 116 ? 15.852 -0.102 -12.648 1 98.12 116 HIS B C 1
ATOM 3140 O O . HIS B 1 116 ? 16.578 -0.979 -12.172 1 98.12 116 HIS B O 1
ATOM 3146 N N . LEU B 1 117 ? 14.711 -0.365 -13.234 1 98.25 117 LEU B N 1
ATOM 3147 C CA . LEU B 1 117 ? 14.18 -1.722 -13.25 1 98.25 117 LEU B CA 1
ATOM 3148 C C . LEU B 1 117 ? 15.055 -2.643 -14.094 1 98.25 117 LEU B C 1
ATOM 3150 O O . LEU B 1 117 ? 15.188 -3.83 -13.789 1 98.25 117 LEU B O 1
ATOM 3154 N N . THR B 1 118 ? 15.664 -2.098 -15.102 1 98.69 118 THR B N 1
ATOM 3155 C CA . THR B 1 118 ? 16.609 -2.883 -15.891 1 98.69 118 THR B CA 1
ATOM 3156 C C . THR B 1 118 ? 17.75 -3.389 -15.016 1 98.69 118 THR B C 1
ATOM 3158 O O . THR B 1 118 ? 18.094 -4.574 -15.055 1 98.69 118 THR B O 1
ATOM 3161 N N . ARG B 1 119 ? 18.266 -2.52 -14.219 1 98.44 119 ARG B N 1
ATOM 3162 C CA . ARG B 1 119 ? 19.359 -2.904 -13.32 1 98.44 119 ARG B CA 1
ATOM 3163 C C . ARG B 1 119 ? 18.891 -3.945 -12.305 1 98.44 119 ARG B C 1
ATOM 3165 O O . ARG B 1 119 ? 19.594 -4.926 -12.055 1 98.44 119 ARG B O 1
ATOM 3172 N N . GLN B 1 120 ? 17.734 -3.738 -11.773 1 98.5 120 GLN B N 1
ATOM 3173 C CA . GLN B 1 120 ? 17.203 -4.648 -10.766 1 98.5 120 GLN B CA 1
ATOM 3174 C C . GLN B 1 120 ? 16.891 -6.016 -11.375 1 98.5 120 GLN B C 1
ATOM 3176 O O . GLN B 1 120 ? 17.141 -7.051 -10.75 1 98.5 120 GLN B O 1
ATOM 3181 N N . LEU B 1 121 ? 16.359 -6.027 -12.586 1 98.75 121 LEU B N 1
ATOM 3182 C CA . LEU B 1 121 ? 16.031 -7.27 -13.281 1 98.75 121 LEU B CA 1
ATOM 3183 C C . LEU B 1 121 ? 17.297 -8.078 -13.562 1 98.75 121 LEU B C 1
ATOM 3185 O O . LEU B 1 121 ? 17.297 -9.305 -13.406 1 98.75 121 LEU B O 1
ATOM 3189 N N . ARG B 1 122 ? 18.344 -7.434 -13.922 1 98.62 122 ARG B N 1
ATOM 3190 C CA . ARG B 1 122 ? 19.609 -8.125 -14.156 1 98.62 122 ARG B CA 1
ATOM 3191 C C . ARG B 1 122 ? 20.141 -8.734 -12.867 1 98.62 122 ARG B C 1
ATOM 3193 O O . ARG B 1 122 ? 20.656 -9.859 -12.867 1 98.62 122 ARG B O 1
ATOM 3200 N N . LEU B 1 123 ? 20 -7.953 -11.852 1 98.19 123 LEU B N 1
ATOM 3201 C CA . LEU B 1 123 ? 20.422 -8.469 -10.547 1 98.19 123 LEU B CA 1
ATOM 3202 C C . LEU B 1 123 ? 19.578 -9.672 -10.141 1 98.19 123 LEU B C 1
ATOM 3204 O O . LEU B 1 123 ? 20.125 -10.672 -9.656 1 98.19 123 LEU B O 1
ATOM 3208 N N . LEU B 1 124 ? 18.297 -9.578 -10.352 1 98.5 124 LEU B N 1
ATOM 3209 C CA . LEU B 1 124 ? 17.406 -10.688 -10.039 1 98.5 124 LEU B CA 1
ATOM 3210 C C . LEU B 1 124 ? 17.781 -11.938 -10.828 1 98.5 124 LEU B C 1
ATOM 3212 O O . LEU B 1 124 ? 17.844 -13.039 -10.273 1 98.5 124 LEU B O 1
ATOM 3216 N N . GLU B 1 125 ? 18.062 -11.734 -12.062 1 98.56 125 GLU B N 1
ATOM 3217 C CA . GLU B 1 125 ? 18.469 -12.844 -12.922 1 98.56 125 GLU B CA 1
ATOM 3218 C C . GLU B 1 125 ? 19.719 -13.531 -12.383 1 98.56 125 GLU B C 1
ATOM 3220 O O . GLU B 1 125 ? 19.812 -14.758 -12.398 1 98.56 125 GLU B O 1
ATOM 3225 N N . ARG B 1 126 ? 20.594 -12.797 -11.898 1 98.19 126 ARG B N 1
ATOM 3226 C CA . ARG B 1 126 ? 21.828 -13.352 -11.344 1 98.19 126 ARG B CA 1
ATOM 3227 C C . ARG B 1 126 ? 21.547 -14.195 -10.109 1 98.19 126 ARG B C 1
ATOM 3229 O O . ARG B 1 126 ? 22.078 -15.289 -9.961 1 98.19 126 ARG B O 1
ATOM 3236 N N . PHE B 1 127 ? 20.734 -13.648 -9.242 1 97.94 127 PHE B N 1
ATOM 3237 C CA . PHE B 1 127 ? 20.359 -14.406 -8.055 1 97.94 127 PHE B CA 1
ATOM 3238 C C . PHE B 1 127 ? 19.656 -15.703 -8.445 1 97.94 127 PHE B C 1
ATOM 3240 O O . PHE B 1 127 ? 19.984 -16.766 -7.91 1 97.94 127 PHE B O 1
ATOM 3247 N N . CYS B 1 128 ? 18.766 -15.578 -9.367 1 98.69 128 CYS B N 1
ATOM 3248 C CA . CYS B 1 128 ? 18.031 -16.75 -9.82 1 98.69 128 CYS B CA 1
ATOM 3249 C C . CYS B 1 128 ? 18.953 -17.797 -10.398 1 98.69 128 CYS B C 1
ATOM 3251 O O . CYS B 1 128 ? 18.812 -19 -10.125 1 98.69 128 CYS B O 1
ATOM 3253 N N . ALA B 1 129 ? 19.891 -17.391 -11.172 1 98.5 129 ALA B N 1
ATOM 3254 C CA . ALA B 1 129 ? 20.844 -18.312 -11.773 1 98.5 129 ALA B CA 1
ATOM 3255 C C . ALA B 1 129 ? 21.719 -18.969 -10.711 1 98.5 129 ALA B C 1
ATOM 3257 O O . ALA B 1 129 ? 21.969 -20.172 -10.758 1 98.5 129 ALA B O 1
ATOM 3258 N N . GLU B 1 130 ? 22.141 -18.188 -9.797 1 98.12 130 GLU B N 1
ATOM 3259 C CA . GLU B 1 130 ? 22.984 -1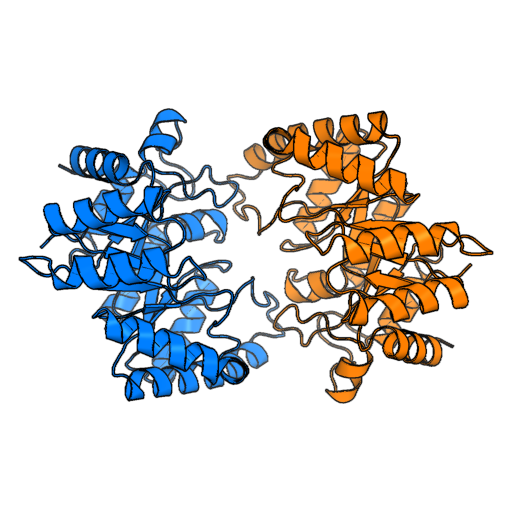8.688 -8.727 1 98.12 130 GLU B CA 1
ATOM 3260 C C . GLU B 1 130 ? 22.297 -19.812 -7.953 1 98.12 130 GLU B C 1
ATOM 3262 O O . GLU B 1 130 ? 22.906 -20.828 -7.617 1 98.12 130 GLU B O 1
ATOM 3267 N N . TYR B 1 131 ? 21.047 -19.656 -7.734 1 98.31 131 TYR B N 1
ATOM 3268 C CA . TYR B 1 131 ? 20.297 -20.625 -6.934 1 98.31 131 TYR B CA 1
ATOM 3269 C C . TYR B 1 131 ? 19.562 -21.609 -7.824 1 98.31 131 TYR B C 1
ATOM 3271 O O . TYR B 1 131 ? 18.922 -22.547 -7.332 1 98.31 131 TYR B O 1
ATOM 3279 N N . ASP B 1 132 ? 19.594 -21.359 -9.141 1 98.5 132 ASP B N 1
ATOM 3280 C CA . ASP B 1 132 ? 18.797 -22.125 -10.086 1 98.5 132 ASP B CA 1
ATOM 3281 C C . ASP B 1 132 ? 17.328 -22.156 -9.656 1 98.5 132 ASP B C 1
ATOM 3283 O O . ASP B 1 132 ? 16.734 -23.234 -9.523 1 98.5 132 ASP B O 1
ATOM 3287 N N . HIS B 1 133 ? 16.844 -20.984 -9.492 1 98.88 133 HIS B N 1
ATOM 3288 C CA . HIS B 1 133 ? 15.516 -20.812 -8.906 1 98.88 133 HIS B CA 1
ATOM 3289 C C . HIS B 1 133 ? 14.758 -19.656 -9.555 1 98.88 133 HIS B C 1
ATOM 3291 O O . HIS B 1 133 ? 15.07 -18.5 -9.312 1 98.88 133 HIS B O 1
ATOM 3297 N N . PRO B 1 134 ? 13.711 -19.953 -10.344 1 98.88 134 PRO B N 1
ATOM 3298 C CA . PRO B 1 134 ? 12.961 -18.891 -11.016 1 98.88 134 PRO B CA 1
ATOM 3299 C C . PRO B 1 134 ? 12.102 -18.078 -10.055 1 98.88 134 PRO B C 1
ATOM 3301 O O . PRO B 1 134 ? 11.766 -18.547 -8.969 1 98.88 134 PRO B O 1
ATOM 3304 N N . VAL B 1 135 ? 11.805 -16.891 -10.523 1 98.88 135 VAL B N 1
ATOM 3305 C CA . VAL B 1 135 ? 10.938 -15.992 -9.773 1 98.88 135 VAL B CA 1
ATOM 3306 C C . VAL B 1 135 ? 9.812 -15.492 -10.672 1 98.88 135 VAL B C 1
ATOM 3308 O O . VAL B 1 135 ? 10.039 -15.156 -11.836 1 98.88 135 VAL B O 1
ATOM 3311 N N . HIS B 1 136 ? 8.617 -15.508 -10.164 1 98.94 136 HIS B N 1
ATOM 3312 C CA . HIS B 1 136 ? 7.438 -14.961 -10.836 1 98.94 136 HIS B CA 1
ATOM 3313 C C . HIS B 1 136 ? 7.055 -13.602 -10.258 1 98.94 136 HIS B C 1
ATOM 3315 O O . HIS B 1 136 ? 6.859 -13.469 -9.047 1 98.94 136 HIS B O 1
ATOM 3321 N N . ILE B 1 137 ? 6.922 -12.578 -11.117 1 98.88 137 ILE B N 1
ATOM 3322 C CA . ILE B 1 137 ? 6.496 -11.25 -10.672 1 98.88 137 ILE B CA 1
ATOM 3323 C C . ILE B 1 137 ? 4.973 -11.172 -10.664 1 98.88 137 ILE B C 1
ATOM 3325 O O . ILE B 1 137 ? 4.324 -11.477 -11.672 1 98.88 137 ILE B O 1
ATOM 3329 N N . GLU B 1 138 ? 4.445 -10.727 -9.586 1 98.88 138 GLU B N 1
ATOM 3330 C CA . GLU B 1 138 ? 3.002 -10.672 -9.367 1 98.88 138 GLU B CA 1
ATOM 3331 C C . GLU B 1 138 ? 2.447 -9.289 -9.703 1 98.88 138 GLU B C 1
ATOM 3333 O O . GLU B 1 138 ? 3.045 -8.266 -9.344 1 98.88 138 GLU B O 1
ATOM 3338 N N . ASN B 1 139 ? 1.217 -9.281 -10.328 1 98.69 139 ASN B N 1
ATOM 3339 C CA . ASN B 1 139 ? 0.553 -7.996 -10.5 1 98.69 139 ASN B CA 1
ATOM 3340 C C . ASN B 1 139 ? -0.057 -7.496 -9.195 1 98.69 139 ASN B C 1
ATOM 3342 O O . ASN B 1 139 ? -0.838 -8.203 -8.555 1 98.69 139 ASN B O 1
ATOM 3346 N N . THR B 1 140 ? 0.293 -6.367 -8.852 1 97.19 140 THR B N 1
ATOM 3347 C CA . THR B 1 140 ? -0.261 -5.695 -7.68 1 97.19 140 THR B CA 1
ATOM 3348 C C . THR B 1 140 ? -0.854 -4.344 -8.062 1 97.19 140 THR B C 1
ATOM 3350 O O . THR B 1 140 ? -1.89 -4.277 -8.727 1 97.19 140 THR B O 1
ATOM 3353 N N . PHE B 1 141 ? -0.403 -3.217 -7.973 1 95.88 141 PHE B N 1
ATOM 3354 C CA . PHE B 1 141 ? -0.916 -1.854 -7.895 1 95.88 141 PHE B CA 1
ATOM 3355 C C . PHE B 1 141 ? -1.012 -1.229 -9.281 1 95.88 141 PHE B C 1
ATOM 3357 O O . PHE B 1 141 ? -1.406 -0.069 -9.422 1 95.88 141 PHE B O 1
ATOM 3364 N N . HIS B 1 142 ? -0.647 -1.912 -10.297 1 95.69 142 HIS B N 1
ATOM 3365 C CA . HIS B 1 142 ? -0.504 -1.265 -11.594 1 95.69 142 HIS B CA 1
ATOM 3366 C C . HIS B 1 142 ? -1.417 -1.908 -12.633 1 95.69 142 HIS B C 1
ATOM 3368 O O . HIS B 1 142 ? -1.867 -3.041 -12.453 1 95.69 142 HIS B O 1
ATOM 3374 N N . SER B 1 143 ? -1.571 -1.204 -13.664 1 95.81 143 SER B N 1
ATOM 3375 C CA . SER B 1 143 ? -2.428 -1.626 -14.766 1 95.81 143 SER B CA 1
ATOM 3376 C C . SER B 1 143 ? -1.749 -2.697 -15.617 1 95.81 143 SER B C 1
ATOM 3378 O O . SER B 1 143 ? -0.555 -2.957 -15.453 1 95.81 143 SER B O 1
ATOM 3380 N N . LEU B 1 144 ? -2.568 -3.256 -16.5 1 98.06 144 LEU B N 1
ATOM 3381 C CA . LEU B 1 144 ? -2.059 -4.211 -17.469 1 98.06 144 LEU B CA 1
ATOM 3382 C C . LEU B 1 144 ? -0.96 -3.582 -18.328 1 98.06 144 LEU B C 1
ATOM 3384 O O . LEU B 1 144 ? 0.029 -4.238 -18.656 1 98.06 144 LEU B O 1
ATOM 3388 N N . ALA B 1 145 ? -1.078 -2.291 -18.641 1 96.56 145 ALA B N 1
ATOM 3389 C CA . ALA B 1 145 ? -0.097 -1.6 -19.484 1 96.56 145 ALA B CA 1
ATOM 3390 C C . ALA B 1 145 ? 1.275 -1.584 -18.812 1 96.56 145 ALA B C 1
ATOM 3392 O O . ALA B 1 145 ? 2.299 -1.739 -19.484 1 96.56 145 ALA B O 1
ATOM 3393 N N . PHE B 1 146 ? 1.256 -1.38 -17.562 1 96.88 146 PHE B N 1
ATOM 3394 C CA . PHE B 1 146 ? 2.514 -1.388 -16.812 1 96.88 146 PHE B CA 1
ATOM 3395 C C . PHE B 1 146 ? 3.189 -2.75 -16.906 1 96.88 146 PHE B C 1
ATOM 3397 O O . PHE B 1 146 ? 4.383 -2.838 -17.203 1 96.88 146 PHE B O 1
ATOM 3404 N N . TYR B 1 147 ? 2.486 -3.809 -16.703 1 98.31 147 TYR B N 1
ATOM 3405 C CA . TYR B 1 147 ? 3.076 -5.141 -16.703 1 98.31 147 TYR B CA 1
ATOM 3406 C C . TYR B 1 147 ? 3.469 -5.574 -18.109 1 98.31 147 TYR B C 1
ATOM 3408 O O . TYR B 1 147 ? 4.461 -6.281 -18.297 1 98.31 147 TYR B O 1
ATOM 3416 N N . ARG B 1 148 ? 2.641 -5.184 -19.109 1 98.31 148 ARG B N 1
ATOM 3417 C CA . ARG B 1 148 ? 3.074 -5.402 -20.484 1 98.31 148 ARG B CA 1
ATOM 3418 C C . ARG B 1 148 ? 4.445 -4.777 -20.734 1 98.31 148 ARG B C 1
ATOM 3420 O O . ARG B 1 148 ? 5.34 -5.43 -21.266 1 98.31 148 ARG B O 1
ATOM 3427 N N . TRP B 1 149 ? 4.543 -3.557 -20.297 1 97.81 149 TRP B N 1
ATOM 3428 C CA . TRP B 1 149 ? 5.793 -2.826 -20.453 1 97.81 149 TRP B CA 1
ATOM 3429 C C . TRP B 1 149 ? 6.922 -3.506 -19.688 1 97.81 149 TRP B C 1
ATOM 3431 O O . TRP B 1 149 ? 8.031 -3.666 -20.219 1 97.81 149 TRP B O 1
ATOM 3441 N N . LEU B 1 150 ? 6.711 -3.916 -18.484 1 98.19 150 LEU B N 1
ATOM 3442 C CA . LEU B 1 150 ? 7.703 -4.578 -17.656 1 98.19 150 LEU B CA 1
ATOM 3443 C C . LEU B 1 150 ? 8.188 -5.871 -18.297 1 98.19 150 LEU B C 1
ATOM 3445 O O . LEU B 1 150 ? 9.391 -6.145 -18.328 1 98.19 150 LEU B O 1
ATOM 3449 N N . PHE B 1 151 ? 7.281 -6.648 -18.859 1 98.75 151 PHE B N 1
ATOM 3450 C CA . PHE B 1 151 ? 7.676 -7.934 -19.422 1 98.75 151 PHE B CA 1
ATOM 3451 C C . PHE B 1 151 ? 8.273 -7.75 -20.812 1 98.75 151 PHE B C 1
ATOM 3453 O O . PHE B 1 151 ? 8.969 -8.641 -21.312 1 98.75 151 PHE B O 1
ATOM 3460 N N . GLU B 1 152 ? 8 -6.633 -21.438 1 98.25 152 GLU B N 1
ATOM 3461 C CA . GLU B 1 152 ? 8.781 -6.285 -22.609 1 98.25 152 GLU B CA 1
ATOM 3462 C C . GLU B 1 152 ? 10.25 -6.055 -22.25 1 98.25 152 GLU B C 1
ATOM 3464 O O . GLU B 1 152 ? 11.148 -6.41 -23.016 1 98.25 152 GLU B O 1
ATOM 3469 N N . LEU B 1 153 ? 10.445 -5.449 -21.125 1 98.19 153 LEU B N 1
ATOM 3470 C CA . LEU B 1 153 ? 11.812 -5.293 -20.641 1 98.19 153 LEU B CA 1
ATOM 3471 C C . LEU B 1 153 ? 12.453 -6.652 -20.375 1 98.19 153 LEU B C 1
ATOM 3473 O O . LEU B 1 153 ? 13.609 -6.883 -20.75 1 98.19 153 LEU B O 1
ATOM 3477 N N . VAL B 1 154 ? 11.719 -7.539 -19.766 1 98.75 154 VAL B N 1
ATOM 3478 C CA . VAL B 1 154 ? 12.203 -8.883 -19.469 1 98.75 154 VAL B CA 1
ATOM 3479 C C . VAL B 1 154 ? 12.617 -9.586 -20.766 1 98.75 154 VAL B C 1
ATOM 3481 O O . VAL B 1 154 ? 13.68 -10.203 -20.828 1 98.75 154 VAL B O 1
ATOM 3484 N N . GLU B 1 155 ? 11.789 -9.445 -21.75 1 98.5 155 GLU B N 1
ATOM 3485 C CA . GLU B 1 155 ? 12.055 -10.039 -23.062 1 98.5 155 GLU B CA 1
ATOM 3486 C C . GLU B 1 155 ? 13.297 -9.438 -23.703 1 98.5 155 GLU B C 1
ATOM 3488 O O . GLU B 1 155 ? 14.172 -10.156 -24.172 1 98.5 155 GLU B O 1
ATOM 3493 N N . ARG B 1 156 ? 13.383 -8.148 -23.656 1 98.31 156 ARG B N 1
ATOM 3494 C CA . ARG B 1 156 ? 14.5 -7.441 -24.266 1 98.31 156 ARG B CA 1
ATOM 3495 C C . ARG B 1 156 ? 15.82 -7.824 -23.609 1 98.31 156 ARG B C 1
ATOM 3497 O O . ARG B 1 156 ? 16.859 -7.898 -24.281 1 98.31 156 ARG B O 1
ATOM 3504 N N . LEU B 1 157 ? 15.742 -8.07 -22.391 1 98.56 157 LEU B N 1
ATOM 3505 C CA . LEU B 1 157 ? 16.938 -8.414 -21.625 1 98.56 157 LEU B CA 1
ATOM 3506 C C . LEU B 1 157 ? 17.25 -9.898 -21.734 1 98.56 157 LEU B C 1
ATOM 3508 O O . LEU B 1 157 ? 18.266 -10.367 -21.203 1 98.56 157 LEU B O 1
ATOM 3512 N N . GLU B 1 158 ? 16.375 -10.688 -22.328 1 98.31 158 GLU B N 1
ATOM 3513 C CA . GLU B 1 158 ? 16.531 -12.117 -22.562 1 98.31 158 GLU B CA 1
ATOM 3514 C C . GLU B 1 158 ? 16.703 -12.875 -21.25 1 98.31 158 GLU B C 1
ATOM 3516 O O . GLU B 1 158 ? 17.578 -13.734 -21.125 1 98.31 158 GLU B O 1
ATOM 3521 N N . LEU B 1 159 ? 15.945 -12.461 -20.344 1 98.69 159 LEU B N 1
ATOM 3522 C CA . LEU B 1 159 ? 16.016 -13.117 -19.047 1 98.69 159 LEU B CA 1
ATOM 3523 C C . LEU B 1 159 ? 15.375 -14.5 -19.094 1 98.69 159 LEU B C 1
ATOM 3525 O O . LEU B 1 159 ? 14.359 -14.688 -19.766 1 98.69 159 LEU B O 1
ATOM 3529 N N . ARG B 1 160 ? 15.969 -15.398 -18.312 1 98.06 160 ARG B N 1
ATOM 3530 C CA . ARG B 1 160 ? 15.547 -16.781 -18.422 1 98.06 160 ARG B CA 1
ATOM 3531 C C . ARG B 1 160 ? 14.773 -17.219 -17.188 1 98.06 160 ARG B C 1
ATOM 3533 O O . ARG B 1 160 ? 13.961 -18.141 -17.25 1 98.06 160 ARG B O 1
ATOM 3540 N N . TYR B 1 161 ? 14.953 -16.469 -16.109 1 98.75 161 TYR B N 1
ATOM 3541 C CA . TYR B 1 161 ? 14.461 -16.984 -14.844 1 98.75 161 TYR B CA 1
ATOM 3542 C C . TYR B 1 161 ? 13.266 -16.172 -14.359 1 98.75 161 TYR B C 1
ATOM 3544 O O . TYR B 1 161 ? 12.656 -16.5 -13.344 1 98.75 161 TYR B O 1
ATOM 3552 N N . VAL B 1 162 ? 12.875 -15.133 -15.078 1 98.88 162 VAL B N 1
ATOM 3553 C CA . VAL B 1 162 ? 11.812 -14.234 -14.617 1 98.88 162 VAL B CA 1
ATOM 3554 C C . VAL B 1 162 ? 10.508 -14.57 -15.336 1 98.88 162 VAL B C 1
ATOM 3556 O O . VAL B 1 162 ? 10.445 -14.57 -16.562 1 98.88 162 VAL B O 1
ATOM 3559 N N . HIS B 1 163 ? 9.516 -14.844 -14.531 1 98.94 163 HIS B N 1
ATOM 3560 C CA . HIS B 1 163 ? 8.219 -15.266 -15.047 1 98.94 163 HIS B CA 1
ATOM 3561 C C . HIS B 1 163 ? 7.086 -14.484 -14.391 1 98.94 163 HIS B C 1
ATOM 3563 O O . HIS B 1 163 ? 7.312 -13.414 -13.82 1 98.94 163 HIS B O 1
ATOM 3569 N N . CYS B 1 164 ? 5.77 -14.93 -14.594 1 98.94 164 CYS B N 1
ATOM 3570 C CA . CYS B 1 164 ? 4.656 -14.062 -14.219 1 98.94 164 CYS B CA 1
ATOM 3571 C C . CYS B 1 164 ? 3.688 -14.781 -13.289 1 98.94 164 CYS B C 1
ATOM 3573 O O . CYS B 1 164 ? 3.332 -15.938 -13.531 1 98.94 164 CYS B O 1
ATOM 3575 N N . CYS B 1 165 ? 3.307 -14.156 -12.227 1 98.94 165 CYS B N 1
ATOM 3576 C CA . CYS B 1 165 ? 2.178 -14.539 -11.391 1 98.94 165 CYS B CA 1
ATOM 3577 C C . CYS B 1 165 ? 1.004 -13.586 -11.586 1 98.94 165 CYS B C 1
ATOM 3579 O O . CYS B 1 165 ? 1.151 -12.375 -11.438 1 98.94 165 CYS B O 1
ATOM 3581 N N . PHE B 1 166 ? -0.107 -14.125 -11.945 1 98.94 166 PHE B N 1
ATOM 3582 C CA . PHE B 1 166 ? -1.31 -13.312 -12.086 1 98.94 166 PHE B CA 1
ATOM 3583 C C . PHE B 1 166 ? -2.215 -13.461 -10.875 1 98.94 166 PHE B C 1
ATOM 3585 O O . PHE B 1 166 ? -2.637 -14.578 -10.539 1 98.94 166 PHE B O 1
ATOM 3592 N N . ASP B 1 167 ? -2.512 -12.406 -10.242 1 98.94 167 ASP B N 1
ATOM 3593 C CA . ASP B 1 167 ? -3.465 -12.336 -9.141 1 98.94 167 ASP B CA 1
ATOM 3594 C C . ASP B 1 167 ? -4.805 -11.781 -9.609 1 98.94 167 ASP B C 1
ATOM 3596 O O . ASP B 1 167 ? -4.914 -10.586 -9.914 1 98.94 167 ASP B O 1
ATOM 3600 N N . ILE B 1 168 ? -5.754 -12.539 -9.508 1 98.81 168 ILE B N 1
ATOM 3601 C CA . ILE B 1 168 ? -7.047 -12.242 -10.109 1 98.81 168 ILE B CA 1
ATOM 3602 C C . ILE B 1 168 ? -7.723 -11.102 -9.352 1 98.81 168 ILE B C 1
ATOM 3604 O O . ILE B 1 168 ? -8.391 -10.258 -9.961 1 98.81 168 ILE B O 1
ATOM 3608 N N . GLY B 1 169 ? -7.645 -11.07 -8.055 1 98.31 169 GLY B N 1
ATOM 3609 C CA . GLY B 1 169 ? -8.273 -10.023 -7.254 1 98.31 169 GLY B CA 1
ATOM 3610 C C . GLY B 1 169 ? -7.578 -8.68 -7.379 1 98.31 169 GLY B C 1
ATOM 3611 O O . GLY B 1 169 ? -8.234 -7.641 -7.414 1 98.31 169 GLY B O 1
ATOM 3612 N N . HIS B 1 170 ? -6.234 -8.703 -7.461 1 98.38 170 HIS B N 1
ATOM 3613 C CA . HIS B 1 170 ? -5.473 -7.473 -7.656 1 98.38 170 HIS B CA 1
ATOM 3614 C C . HIS B 1 170 ? -5.859 -6.789 -8.961 1 98.38 170 HIS B C 1
ATOM 3616 O O . HIS B 1 170 ? -6.066 -5.574 -9 1 98.38 170 HIS B O 1
ATOM 3622 N N . ALA B 1 171 ? -5.965 -7.578 -9.984 1 98.31 171 ALA B N 1
ATOM 3623 C CA . ALA B 1 171 ? -6.305 -7.039 -11.297 1 98.31 171 ALA B CA 1
ATOM 3624 C C . ALA B 1 171 ? -7.66 -6.34 -11.266 1 98.31 171 ALA B C 1
ATOM 3626 O O . ALA B 1 171 ? -7.855 -5.316 -11.93 1 98.31 171 ALA B O 1
ATOM 3627 N N . LYS B 1 172 ? -8.586 -6.863 -10.492 1 97.69 172 LYS B N 1
ATOM 3628 C CA . LYS B 1 172 ? -9.93 -6.293 -10.391 1 97.69 172 LYS B CA 1
ATOM 3629 C C . LYS B 1 172 ? -9.898 -4.922 -9.719 1 97.69 172 LYS B C 1
ATOM 3631 O O . LYS B 1 172 ? -10.617 -4.008 -10.133 1 97.69 172 LYS B O 1
ATOM 3636 N N . ILE B 1 173 ? -9.055 -4.777 -8.766 1 97.38 173 ILE B N 1
ATOM 3637 C CA . ILE B 1 173 ? -9.047 -3.574 -7.938 1 97.38 173 ILE B CA 1
ATOM 3638 C C . ILE B 1 173 ? -8.109 -2.533 -8.555 1 97.38 173 ILE B C 1
ATOM 3640 O O . ILE B 1 173 ? -8.445 -1.346 -8.602 1 97.38 173 ILE B O 1
ATOM 3644 N N . TRP B 1 174 ? -6.965 -2.973 -9.117 1 96.5 174 TRP B N 1
ATOM 3645 C CA . TRP B 1 174 ? -5.887 -2.018 -9.344 1 96.5 174 TRP B CA 1
ATOM 3646 C C . TRP B 1 174 ? -5.602 -1.86 -10.828 1 96.5 174 TRP B C 1
ATOM 3648 O O . TRP B 1 174 ? -4.531 -1.389 -11.219 1 96.5 174 TRP B O 1
ATOM 3658 N N . SER B 1 175 ? -6.586 -2.271 -11.672 1 95.81 175 SER B N 1
ATOM 3659 C CA . SER B 1 175 ? -6.473 -2.023 -13.109 1 95.81 175 SER B CA 1
ATOM 3660 C C . SER B 1 175 ? -7.844 -1.787 -13.734 1 95.81 175 SER B C 1
ATOM 3662 O O . SER B 1 175 ? -8.859 -2.273 -13.234 1 95.81 175 SER B O 1
ATOM 3664 N N . PRO B 1 176 ? -7.863 -1.032 -14.781 1 94.62 176 PRO B N 1
ATOM 3665 C CA . PRO B 1 176 ? -9.141 -0.799 -15.461 1 94.62 176 PRO B CA 1
ATOM 3666 C C . PRO B 1 176 ? -9.516 -1.924 -16.422 1 94.62 176 PRO B C 1
ATOM 3668 O O . PRO B 1 176 ? -10.656 -2.004 -16.875 1 94.62 176 PRO B O 1
ATOM 3671 N N . GLU B 1 177 ? -8.578 -2.793 -16.766 1 97.38 177 GLU B N 1
ATOM 3672 C CA . GLU B 1 177 ? -8.789 -3.816 -17.797 1 97.38 177 GLU B CA 1
ATOM 3673 C C . GLU B 1 177 ? -9.648 -4.961 -17.25 1 97.38 177 GLU B C 1
ATOM 3675 O O . GLU B 1 177 ? -9.586 -5.285 -16.062 1 97.38 177 GLU B O 1
ATOM 3680 N N . SER B 1 178 ? -10.367 -5.535 -18.141 1 98 178 SER B N 1
ATOM 3681 C CA . SER B 1 178 ? -11.219 -6.668 -17.797 1 98 178 SER B CA 1
ATOM 3682 C C . SER B 1 178 ? -10.406 -7.953 -17.672 1 98 178 SER B C 1
ATOM 3684 O O . SER B 1 178 ? -9.258 -8.016 -18.125 1 98 178 SER B O 1
ATOM 3686 N N . LEU B 1 179 ? -11.016 -8.945 -17.062 1 98.62 179 LEU B N 1
ATOM 3687 C CA . LEU B 1 179 ? -10.344 -10.234 -16.906 1 98.62 179 LEU B CA 1
ATOM 3688 C C . LEU B 1 179 ? -10.016 -10.836 -18.266 1 98.62 179 LEU B C 1
ATOM 3690 O O . LEU B 1 179 ? -8.898 -11.32 -18.484 1 98.62 179 LEU B O 1
ATOM 3694 N N . PRO B 1 180 ? -10.914 -10.805 -19.266 1 98.5 180 PRO B N 1
ATOM 3695 C CA . PRO B 1 180 ? -10.547 -11.344 -20.578 1 98.5 180 PRO B CA 1
ATOM 3696 C C . PRO B 1 180 ? -9.344 -10.633 -21.188 1 98.5 180 PRO B C 1
ATOM 3698 O O . PRO B 1 180 ? -8.523 -11.273 -21.859 1 98.5 180 PRO B O 1
ATOM 3701 N N . GLN B 1 181 ? -9.242 -9.352 -20.984 1 98.62 181 GLN B N 1
ATOM 3702 C CA . GLN B 1 181 ? -8.094 -8.617 -21.5 1 98.62 181 GLN B CA 1
ATOM 3703 C C . GLN B 1 181 ? -6.801 -9.086 -20.828 1 98.62 181 GLN B C 1
ATOM 3705 O O . GLN B 1 181 ? -5.777 -9.25 -21.484 1 98.62 181 GLN B O 1
ATOM 3710 N N . TRP B 1 182 ? -6.824 -9.289 -19.547 1 98.75 182 TRP B N 1
ATOM 3711 C CA . TRP B 1 182 ? -5.676 -9.828 -18.828 1 98.75 182 TRP B CA 1
ATOM 3712 C C . TRP B 1 182 ? -5.312 -11.219 -19.328 1 98.75 182 TRP B C 1
ATOM 3714 O O . TRP B 1 182 ? -4.137 -11.516 -19.562 1 98.75 182 TRP B O 1
ATOM 3724 N N . LEU B 1 183 ? -6.34 -12.07 -19.531 1 98.75 183 LEU B N 1
ATOM 3725 C CA . LEU B 1 183 ? -6.094 -13.438 -19.969 1 98.75 183 LEU B CA 1
ATOM 3726 C C . LEU B 1 183 ? -5.477 -13.461 -21.375 1 98.75 183 LEU B C 1
ATOM 3728 O O . LEU B 1 183 ? -4.633 -14.305 -21.672 1 98.75 183 LEU B O 1
ATOM 3732 N N . GLN B 1 184 ? -5.918 -12.562 -22.188 1 98.75 184 GLN B N 1
ATOM 3733 C CA . GLN B 1 184 ? -5.309 -12.461 -23.5 1 98.75 184 GLN B CA 1
ATOM 3734 C C . GLN B 1 184 ? -3.814 -12.18 -23.406 1 98.75 184 GLN B C 1
ATOM 3736 O O . GLN B 1 184 ? -3.01 -12.797 -24.109 1 98.75 184 GLN B O 1
ATOM 3741 N N . TRP B 1 185 ? -3.467 -11.266 -22.531 1 98.88 185 TRP B N 1
ATOM 3742 C CA . TRP B 1 185 ? -2.057 -10.938 -22.359 1 98.88 185 TRP B CA 1
ATOM 3743 C C . TRP B 1 185 ? -1.291 -12.125 -21.781 1 98.88 185 TRP B C 1
ATOM 3745 O O . TRP B 1 185 ? -0.151 -12.391 -22.172 1 98.88 185 TRP B O 1
ATOM 3755 N N . LEU B 1 186 ? -1.901 -12.859 -20.891 1 98.88 186 LEU B N 1
ATOM 3756 C CA . LEU B 1 186 ? -1.249 -14.023 -20.312 1 98.88 186 LEU B CA 1
ATOM 3757 C C . LEU B 1 186 ? -0.989 -15.094 -21.359 1 98.88 186 LEU B C 1
ATOM 3759 O O . LEU B 1 186 ? 0.026 -15.789 -21.312 1 98.88 186 LEU B O 1
ATOM 3763 N N . HIS B 1 187 ? -1.887 -15.219 -22.312 1 98.81 187 HIS B N 1
ATOM 3764 C CA . HIS B 1 187 ? -1.646 -16.109 -23.438 1 98.81 187 HIS B CA 1
ATOM 3765 C C . HIS B 1 187 ? -0.427 -15.672 -24.25 1 98.81 187 HIS B C 1
ATOM 3767 O O . HIS B 1 187 ? 0.388 -16.5 -24.641 1 98.81 187 HIS B O 1
ATOM 3773 N N . GLU B 1 188 ? -0.338 -14.406 -24.422 1 98.69 188 GLU B N 1
ATOM 3774 C CA . GLU B 1 188 ? 0.816 -13.875 -25.141 1 98.69 188 GLU B CA 1
ATOM 3775 C C . GLU B 1 188 ? 2.117 -14.195 -24.422 1 98.69 188 GLU B C 1
ATOM 3777 O O . GLU B 1 188 ? 3.117 -14.547 -25.047 1 98.69 188 GLU B O 1
ATOM 3782 N N . LEU B 1 189 ? 2.102 -14.102 -23.125 1 98.75 189 LEU B N 1
ATOM 3783 C CA . LEU B 1 189 ? 3.281 -14.414 -22.328 1 98.75 189 LEU B CA 1
ATOM 3784 C C . LEU B 1 189 ? 3.635 -15.891 -22.438 1 98.75 189 LEU B C 1
ATOM 3786 O O . LEU B 1 189 ? 4.801 -16.25 -22.625 1 98.75 189 LEU B O 1
ATOM 3790 N N . GLU B 1 190 ? 2.625 -16.672 -22.344 1 98.31 190 GLU B N 1
ATOM 3791 C CA . GLU B 1 190 ? 2.854 -18.109 -22.438 1 98.31 190 GLU B CA 1
ATOM 3792 C C . GLU B 1 190 ? 3.445 -18.5 -23.781 1 98.31 190 GLU B C 1
ATOM 3794 O O . GLU B 1 190 ? 4.34 -19.344 -23.875 1 98.31 190 GLU B O 1
ATOM 3799 N N . ASP B 1 191 ? 2.943 -17.906 -24.797 1 97.81 191 ASP B N 1
ATOM 3800 C CA . ASP B 1 191 ? 3.426 -18.156 -26.156 1 97.81 191 ASP B CA 1
ATOM 3801 C C . ASP B 1 191 ? 4.906 -17.812 -26.281 1 97.81 191 ASP B C 1
ATOM 3803 O O . ASP B 1 191 ? 5.609 -18.375 -27.125 1 97.81 191 ASP B O 1
ATOM 3807 N N . LYS B 1 192 ? 5.332 -16.938 -25.438 1 97.75 192 LYS B N 1
ATOM 3808 C CA . LYS B 1 192 ? 6.723 -16.5 -25.484 1 97.75 192 LYS B CA 1
ATOM 3809 C C . LYS B 1 192 ? 7.582 -17.312 -24.516 1 97.75 192 LYS B C 1
ATOM 3811 O O . LYS B 1 192 ? 8.75 -16.984 -24.281 1 97.75 192 LYS B O 1
ATOM 3816 N N . GLY B 1 193 ? 6.973 -18.219 -23.891 1 97.75 193 GLY B N 1
ATOM 3817 C CA . GLY B 1 193 ? 7.723 -19.141 -23.047 1 97.75 193 GLY B CA 1
ATOM 3818 C C . GLY B 1 193 ? 7.734 -18.719 -21.578 1 97.75 193 GLY B C 1
ATOM 3819 O O . GLY B 1 193 ? 8.438 -19.312 -20.766 1 97.75 193 GLY B O 1
ATOM 3820 N N . VAL B 1 194 ? 6.977 -17.719 -21.219 1 98.69 194 VAL B N 1
ATOM 3821 C CA . VAL B 1 194 ? 6.867 -17.297 -19.828 1 98.69 194 VAL B CA 1
ATOM 3822 C C . VAL B 1 194 ? 5.949 -18.234 -19.062 1 98.69 194 VAL B C 1
ATOM 3824 O O . VAL B 1 194 ? 4.84 -18.531 -19.5 1 98.69 194 VAL B O 1
ATOM 3827 N N . ARG B 1 195 ? 6.438 -18.703 -17.938 1 98.69 195 ARG B N 1
ATOM 3828 C CA . ARG B 1 195 ? 5.621 -19.578 -17.078 1 98.69 195 ARG B CA 1
ATOM 3829 C C . ARG B 1 195 ? 4.668 -18.75 -16.219 1 98.69 195 ARG B C 1
ATOM 3831 O O . ARG B 1 195 ? 5.016 -17.672 -15.758 1 98.69 195 ARG B O 1
ATOM 3838 N N . LEU B 1 196 ? 3.5 -19.375 -16.016 1 98.81 196 LEU B N 1
ATOM 3839 C CA . LEU B 1 196 ? 2.453 -18.641 -15.312 1 98.81 196 LEU B CA 1
ATOM 3840 C C . LEU B 1 196 ? 2.105 -19.312 -13.992 1 98.81 196 LEU B C 1
ATOM 3842 O O . LEU B 1 196 ? 2.115 -20.547 -13.891 1 98.81 196 LEU B O 1
ATOM 3846 N N . HIS B 1 197 ? 1.824 -18.531 -12.984 1 98.94 197 HIS B N 1
ATOM 3847 C CA . HIS B 1 197 ? 1.214 -18.875 -11.711 1 98.94 197 HIS B CA 1
ATOM 3848 C C . HIS B 1 197 ? 0.016 -17.984 -11.406 1 98.94 197 HIS B C 1
ATOM 3850 O O . HIS B 1 197 ? -0.001 -16.812 -11.797 1 98.94 197 HIS B O 1
ATOM 3856 N N . PHE B 1 198 ? -0.975 -18.531 -10.695 1 98.94 198 PHE B N 1
ATOM 3857 C CA . PHE B 1 198 ? -2.178 -17.75 -10.445 1 98.94 198 PHE B CA 1
ATOM 3858 C C . PHE B 1 198 ? -2.463 -17.672 -8.945 1 98.94 198 PHE B C 1
ATOM 3860 O O . PHE B 1 198 ? -2.4 -18.672 -8.242 1 98.94 198 PHE B O 1
ATOM 3867 N N . HIS B 1 199 ? -2.746 -16.484 -8.461 1 98.94 199 HIS B N 1
ATOM 3868 C CA . HIS B 1 199 ? -3.371 -16.25 -7.16 1 98.94 199 HIS B CA 1
ATOM 3869 C C . HIS B 1 199 ? -4.871 -16.016 -7.305 1 98.94 199 HIS B C 1
ATOM 3871 O O . HIS B 1 199 ? -5.297 -15.141 -8.055 1 98.94 199 HIS B O 1
ATOM 3877 N N . LEU B 1 200 ? -5.605 -16.766 -6.492 1 98.88 200 LEU B N 1
ATOM 3878 C CA . LEU B 1 200 ? -7.055 -16.719 -6.617 1 98.88 200 LEU B CA 1
ATOM 3879 C C . LEU B 1 200 ? -7.699 -16.25 -5.312 1 98.88 200 LEU B C 1
ATOM 3881 O O . LEU B 1 200 ? -7.398 -16.797 -4.246 1 98.88 200 LEU B O 1
ATOM 3885 N N . HIS B 1 201 ? -8.539 -15.273 -5.363 1 98.75 201 HIS B N 1
ATOM 3886 C CA . HIS B 1 201 ? -9.375 -14.766 -4.281 1 98.75 201 HIS B CA 1
ATOM 3887 C C . HIS B 1 201 ? -10.422 -13.789 -4.809 1 98.75 201 HIS B C 1
ATOM 3889 O O . HIS B 1 201 ? -10.344 -13.352 -5.957 1 98.75 201 HIS B O 1
ATOM 3895 N N . ALA B 1 202 ? -11.391 -13.547 -4.027 1 98.31 202 ALA B N 1
ATOM 3896 C CA . ALA B 1 202 ? -12.477 -12.656 -4.438 1 98.31 202 ALA B CA 1
ATOM 3897 C C . ALA B 1 202 ? -12.438 -11.352 -3.658 1 98.31 202 ALA B C 1
ATOM 3899 O O . ALA B 1 202 ? -11.656 -11.203 -2.713 1 98.31 202 ALA B O 1
ATOM 3900 N N . ASN B 1 203 ? -13.188 -10.375 -4.148 1 97.31 203 ASN B N 1
ATOM 3901 C CA . ASN B 1 203 ? -13.422 -9.109 -3.463 1 97.31 203 ASN B CA 1
ATOM 3902 C C . ASN B 1 203 ? -14.68 -8.414 -3.982 1 97.31 203 ASN B C 1
ATOM 3904 O O . ASN B 1 203 ? -15.305 -8.883 -4.934 1 97.31 203 ASN B O 1
ATOM 3908 N N . ASN B 1 204 ? -15.062 -7.363 -3.41 1 95.31 204 ASN B N 1
ATOM 3909 C CA . ASN B 1 204 ? -16.312 -6.691 -3.742 1 95.31 204 ASN B CA 1
ATOM 3910 C C . ASN B 1 204 ? -16.109 -5.617 -4.809 1 95.31 204 ASN B C 1
ATOM 3912 O O . ASN B 1 204 ? -17.031 -4.859 -5.113 1 95.31 204 ASN B O 1
ATOM 3916 N N . GLY B 1 205 ? -14.859 -5.5 -5.281 1 96.75 205 GLY B N 1
ATOM 3917 C CA . GLY B 1 205 ? -14.57 -4.52 -6.312 1 96.75 205 GLY B CA 1
ATOM 3918 C C . GLY B 1 205 ? -14.141 -3.176 -5.754 1 96.75 205 GLY B C 1
ATOM 3919 O O . GLY B 1 205 ? -13.758 -2.279 -6.508 1 96.75 205 GLY B O 1
ATOM 3920 N N . LEU B 1 206 ? -14.141 -3 -4.461 1 97.12 206 LEU B N 1
ATOM 3921 C CA . LEU B 1 206 ? -13.82 -1.713 -3.855 1 97.12 206 LEU B CA 1
ATOM 3922 C C . LEU B 1 206 ? -12.414 -1.728 -3.256 1 97.12 206 LEU B C 1
ATOM 3924 O O . LEU B 1 206 ? -11.68 -0.747 -3.371 1 97.12 206 LEU B O 1
ATOM 3928 N N . THR B 1 207 ? -12.062 -2.764 -2.598 1 96.38 207 THR B N 1
ATOM 3929 C CA . THR B 1 207 ? -10.742 -2.926 -1.988 1 96.38 207 THR B CA 1
ATOM 3930 C C . THR B 1 207 ? -10.273 -4.375 -2.088 1 96.38 207 THR B C 1
ATOM 3932 O O . THR B 1 207 ? -11.055 -5.262 -2.445 1 96.38 207 THR B O 1
ATOM 3935 N N . ASP B 1 208 ? -9.07 -4.648 -1.865 1 96.56 208 ASP B N 1
ATOM 3936 C CA . ASP B 1 208 ? -8.469 -5.977 -1.9 1 96.56 208 ASP B CA 1
ATOM 3937 C C . ASP B 1 208 ? -8.742 -6.742 -0.607 1 96.56 208 ASP B C 1
ATOM 3939 O O . ASP B 1 208 ? -7.93 -6.715 0.32 1 96.56 208 ASP B O 1
ATOM 3943 N N . GLN B 1 209 ? -9.797 -7.562 -0.557 1 96.19 209 GLN B N 1
ATOM 3944 C CA . GLN B 1 209 ? -10.266 -8.172 0.682 1 96.19 209 GLN B CA 1
ATOM 3945 C C . GLN B 1 209 ? -9.75 -9.602 0.819 1 96.19 209 GLN B C 1
ATOM 3947 O O . GLN B 1 209 ? -9.82 -10.188 1.901 1 96.19 209 GLN B O 1
ATOM 3952 N N . HIS B 1 210 ? -9.344 -10.219 -0.297 1 98.06 210 HIS B N 1
ATOM 3953 C CA . HIS B 1 210 ? -8.914 -11.609 -0.309 1 98.06 210 HIS B CA 1
ATOM 3954 C C . HIS B 1 210 ? -10 -12.523 0.248 1 98.06 210 HIS B C 1
ATOM 3956 O O . HIS B 1 210 ? -9.703 -13.453 1.005 1 98.06 210 HIS B O 1
ATOM 3962 N N . LEU B 1 211 ? -11.18 -12.297 -0.14 1 98.31 211 LEU B N 1
ATOM 3963 C CA . LEU B 1 211 ? -12.281 -13.148 0.278 1 98.31 211 LEU B CA 1
ATOM 3964 C C . LEU B 1 211 ? -12.148 -14.547 -0.325 1 98.31 211 LEU B C 1
ATOM 3966 O O . LEU B 1 211 ? -11.742 -14.688 -1.479 1 98.31 211 LEU B O 1
ATOM 3970 N N . THR B 1 212 ? -12.539 -15.516 0.507 1 98.5 212 THR B N 1
ATOM 3971 C CA . THR B 1 212 ? -12.773 -16.844 -0.072 1 98.5 212 THR B CA 1
ATOM 3972 C C . THR B 1 212 ? -13.977 -16.812 -1.005 1 98.5 212 THR B C 1
ATOM 3974 O O . THR B 1 212 ? -14.789 -15.883 -0.962 1 98.5 212 THR B O 1
ATOM 3977 N N . PHE B 1 213 ? -14.055 -17.812 -1.79 1 98.25 213 PHE B N 1
ATOM 3978 C CA . PHE B 1 213 ? -15.234 -17.922 -2.643 1 98.25 213 PHE B CA 1
ATOM 3979 C C . PHE B 1 213 ? -16.438 -18.406 -1.842 1 98.25 213 PHE B C 1
ATOM 3981 O O . PHE B 1 213 ? -17.578 -18.25 -2.275 1 98.25 213 PHE B O 1
ATOM 3988 N N . VAL B 1 214 ? -16.188 -18.953 -0.65 1 97.62 214 VAL B N 1
ATOM 3989 C CA . VAL B 1 214 ? -17.25 -19.234 0.299 1 97.62 214 VAL B CA 1
ATOM 3990 C C . VAL B 1 214 ? -17.875 -17.922 0.785 1 97.62 214 VAL B C 1
ATOM 3992 O O . VAL B 1 214 ? -19.078 -17.734 0.729 1 97.62 214 VAL B O 1
ATOM 3995 N N . GLU B 1 215 ? -17.031 -17.016 1.148 1 98 215 GLU B N 1
ATOM 3996 C CA . GLU B 1 215 ? -17.484 -15.711 1.62 1 98 215 GLU B CA 1
ATOM 3997 C C . GLU B 1 215 ? -18.172 -14.93 0.5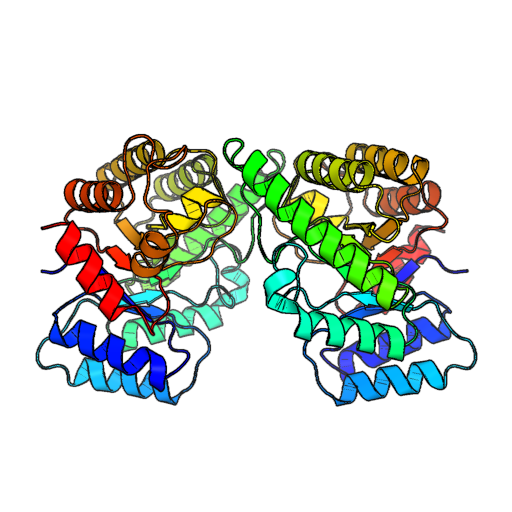05 1 98 215 GLU B C 1
ATOM 3999 O O . GLU B 1 215 ? -19.219 -14.32 0.723 1 98 215 GLU B O 1
ATOM 4004 N N . SER B 1 216 ? -17.562 -14.953 -0.654 1 97.06 216 SER B N 1
ATOM 4005 C CA . SER B 1 216 ? -18.125 -14.188 -1.764 1 97.06 216 SER B CA 1
ATOM 4006 C C . SER B 1 216 ? -19.516 -14.703 -2.146 1 97.06 216 SER B C 1
ATOM 4008 O O . SER B 1 216 ? -20.391 -13.914 -2.486 1 97.06 216 SER B O 1
ATOM 4010 N N . GLU B 1 217 ? -19.672 -15.953 -2.092 1 94.94 217 GLU B N 1
ATOM 4011 C CA . GLU B 1 217 ? -20.984 -16.531 -2.373 1 94.94 217 GLU B CA 1
ATOM 4012 C C . GLU B 1 217 ? -22.016 -16.094 -1.326 1 94.94 217 GLU B C 1
ATOM 4014 O O . GLU B 1 217 ? -23.125 -15.688 -1.67 1 94.94 217 GLU B O 1
ATOM 4019 N N . SER B 1 218 ? -21.625 -16.188 -0.132 1 96 218 SER B N 1
ATOM 4020 C CA . SER B 1 218 ? -22.516 -15.82 0.964 1 96 218 SER B CA 1
ATOM 4021 C C . SER B 1 218 ? -22.906 -14.344 0.892 1 96 218 SER B C 1
ATOM 4023 O O . SER B 1 218 ? -24.016 -13.969 1.263 1 96 218 SER B O 1
ATOM 4025 N N . LEU B 1 219 ? -22.047 -13.539 0.34 1 95.94 219 LEU B N 1
ATOM 4026 C CA . LEU B 1 219 ? -22.25 -12.102 0.3 1 95.94 219 LEU B CA 1
ATOM 4027 C C . LEU B 1 219 ? -22.906 -11.68 -1.016 1 95.94 219 LEU B C 1
ATOM 4029 O O . LEU B 1 219 ? -23.172 -10.5 -1.233 1 95.94 219 LEU B O 1
ATOM 4033 N N . GLY B 1 220 ? -23.109 -12.656 -1.881 1 95.81 220 GLY B N 1
ATOM 4034 C CA . GLY B 1 220 ? -23.734 -12.359 -3.158 1 95.81 220 GLY B CA 1
ATOM 4035 C C . GLY B 1 220 ? -22.812 -11.633 -4.121 1 95.81 220 GLY B C 1
ATOM 4036 O O . GLY B 1 220 ? -23.266 -10.805 -4.914 1 95.81 220 GLY B O 1
ATOM 4037 N N . LEU B 1 221 ? -21.516 -11.961 -4.113 1 95.94 221 LEU B N 1
ATOM 4038 C CA . LEU B 1 221 ? -20.516 -11.219 -4.879 1 95.94 221 LEU B CA 1
ATOM 4039 C C . LEU B 1 221 ? -20.031 -12.031 -6.074 1 95.94 221 LEU B C 1
ATOM 4041 O O . LEU B 1 221 ? -19.094 -11.625 -6.766 1 95.94 221 LEU B O 1
ATOM 4045 N 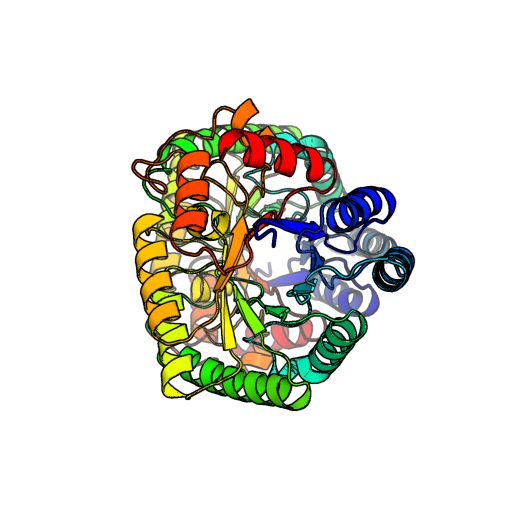N . ASN B 1 222 ? -20.609 -13.117 -6.418 1 94.12 222 ASN B N 1
ATOM 4046 C CA . ASN B 1 222 ? -20.078 -14.039 -7.418 1 94.12 222 ASN B CA 1
ATOM 4047 C C . ASN B 1 222 ? -20.562 -13.688 -8.82 1 94.12 222 ASN B C 1
ATOM 4049 O O . ASN B 1 222 ? -20.016 -14.172 -9.812 1 94.12 222 ASN B O 1
ATOM 4053 N N . SER B 1 223 ? -21.484 -12.789 -8.945 1 94.69 223 SER B N 1
ATOM 4054 C CA . SER B 1 223 ? -22.109 -12.5 -10.234 1 94.69 223 SER B CA 1
ATOM 4055 C C . SER B 1 223 ? -21.141 -11.773 -11.164 1 94.69 223 SER B C 1
ATOM 4057 O O . SER B 1 223 ? -20.188 -11.141 -10.703 1 94.69 223 SER B O 1
ATOM 4059 N N . ALA B 1 224 ? -21.469 -11.914 -12.445 1 96.62 224 ALA B N 1
ATOM 4060 C CA . ALA B 1 224 ? -20.688 -11.18 -13.445 1 96.62 224 ALA B CA 1
ATOM 4061 C C . ALA B 1 224 ? -20.719 -9.68 -13.164 1 96.62 224 ALA B C 1
ATOM 4063 O O . ALA B 1 224 ? -21.703 -9.156 -12.641 1 96.62 224 ALA B O 1
ATOM 4064 N N . ASP B 1 225 ? -19.578 -9 -13.516 1 96.06 225 ASP B N 1
ATOM 4065 C CA . ASP B 1 225 ? -19.484 -7.555 -13.352 1 96.06 225 ASP B CA 1
ATOM 4066 C C . ASP B 1 225 ? -18.562 -6.941 -14.414 1 96.06 225 ASP B C 1
ATOM 4068 O O . ASP B 1 225 ? -18.234 -7.594 -15.406 1 96.06 225 ASP B O 1
ATOM 4072 N N . ASP B 1 226 ? -18.281 -5.688 -14.258 1 96.25 226 ASP B N 1
ATOM 4073 C CA . ASP B 1 226 ? -17.484 -4.961 -15.242 1 96.25 226 ASP B CA 1
ATOM 4074 C C . ASP B 1 226 ? -16.141 -5.645 -15.477 1 96.25 226 ASP B C 1
ATOM 4076 O O . ASP B 1 226 ? -15.594 -5.586 -16.578 1 96.25 226 ASP B O 1
ATOM 4080 N N . TYR B 1 227 ? -15.609 -6.285 -14.469 1 97.56 227 TYR B N 1
ATOM 4081 C CA . TYR B 1 227 ? -14.297 -6.918 -14.516 1 97.56 227 TYR B CA 1
ATOM 4082 C C . TYR B 1 227 ? -14.375 -8.289 -15.18 1 97.56 227 TYR B C 1
ATOM 4084 O O . TYR B 1 227 ? -13.672 -8.555 -16.156 1 97.56 227 TYR B O 1
ATOM 4092 N N . THR B 1 228 ? -15.273 -9.148 -14.758 1 97.88 228 THR B N 1
ATOM 4093 C CA . THR B 1 228 ? -15.344 -10.516 -15.25 1 97.88 228 THR B CA 1
ATOM 4094 C C . THR B 1 228 ? -16.188 -10.594 -16.516 1 97.88 228 THR B C 1
ATOM 4096 O O . THR B 1 228 ? -16.266 -11.641 -17.156 1 97.88 228 THR B O 1
ATOM 4099 N N . GLN B 1 229 ? -16.859 -9.492 -16.844 1 96.5 229 GLN B N 1
ATOM 4100 C CA . GLN B 1 229 ? -17.703 -9.398 -18.031 1 96.5 229 GLN B CA 1
ATOM 4101 C C . GLN B 1 229 ? -18.828 -10.422 -18 1 96.5 229 GLN B C 1
ATOM 4103 O O . GLN B 1 229 ? -19.688 -10.391 -17.109 1 96.5 229 GLN B O 1
ATOM 4108 N N . ALA B 1 230 ? -18.734 -11.5 -18.75 1 95.81 230 ALA B N 1
ATOM 4109 C CA . ALA B 1 230 ? -19.859 -12.43 -18.859 1 95.81 230 ALA B CA 1
ATOM 4110 C C . ALA B 1 230 ? -19.734 -13.547 -17.828 1 95.81 230 ALA B C 1
ATOM 4112 O O . ALA B 1 230 ? -20.656 -14.359 -17.672 1 95.81 230 ALA B O 1
ATOM 4113 N N . TRP B 1 231 ? -18.688 -13.508 -17.062 1 97.69 231 TRP B N 1
ATOM 4114 C CA . TRP B 1 231 ? -18.406 -14.656 -16.203 1 97.69 231 TRP B CA 1
ATOM 4115 C C . TRP B 1 231 ? -18.703 -14.328 -14.742 1 97.69 231 TRP B C 1
ATOM 4117 O O . TRP B 1 231 ? -18.281 -13.289 -14.234 1 97.69 231 TRP B O 1
ATOM 4127 N N . ASP B 1 232 ? -19.438 -15.164 -14.109 1 96.88 232 ASP B N 1
ATOM 4128 C CA . ASP B 1 232 ? -19.312 -15.133 -12.656 1 96.88 232 ASP B CA 1
ATOM 4129 C C . ASP B 1 232 ? -17.953 -15.695 -12.211 1 96.88 232 ASP B C 1
ATOM 4131 O O . ASP B 1 232 ? -17.156 -16.109 -13.039 1 96.88 232 ASP B O 1
ATOM 4135 N N . TYR B 1 233 ? -17.688 -15.719 -10.93 1 97.12 233 TYR B N 1
ATOM 4136 C CA . TYR B 1 233 ? -16.359 -16.125 -10.453 1 97.12 233 TYR B CA 1
ATOM 4137 C C . TYR B 1 233 ? -16.078 -17.578 -10.797 1 97.12 233 TYR B C 1
ATOM 4139 O O . TYR B 1 233 ? -14.945 -17.922 -11.148 1 97.12 233 TYR B O 1
ATOM 4147 N N . PHE B 1 234 ? -17.078 -18.391 -10.703 1 97.62 234 PHE B N 1
ATOM 4148 C CA . PHE B 1 234 ? -16.828 -19.797 -10.938 1 97.62 234 PHE B CA 1
ATOM 4149 C C . PHE B 1 234 ? -16.594 -20.078 -12.422 1 97.62 234 PHE B C 1
ATOM 4151 O O . PHE B 1 234 ? -15.734 -20.875 -12.781 1 97.62 234 PHE B O 1
ATOM 4158 N N . THR B 1 235 ? -17.344 -19.422 -13.227 1 97.81 235 THR B N 1
ATOM 4159 C CA . THR B 1 235 ? -17.062 -19.516 -14.656 1 97.81 235 THR B CA 1
ATOM 4160 C C . THR B 1 235 ? -15.688 -18.953 -14.977 1 97.81 235 THR B C 1
ATOM 4162 O O . THR B 1 235 ? -14.961 -19.516 -15.805 1 97.81 235 THR B O 1
ATOM 4165 N N . ALA B 1 236 ? -15.32 -17.859 -14.336 1 98.19 236 ALA B N 1
ATOM 4166 C CA . ALA B 1 236 ? -13.992 -17.281 -14.531 1 98.19 236 ALA B CA 1
ATOM 4167 C C . ALA B 1 236 ? -12.898 -18.281 -14.141 1 98.19 236 ALA B C 1
ATOM 4169 O O . ALA B 1 236 ? -11.922 -18.438 -14.875 1 98.19 236 ALA B O 1
ATOM 4170 N N . LEU B 1 237 ? -13.062 -18.922 -13.008 1 98.19 237 LEU B N 1
ATOM 4171 C CA . LEU B 1 237 ? -12.086 -19.906 -12.555 1 98.19 237 LEU B CA 1
ATOM 4172 C C . LEU B 1 237 ? -12 -21.078 -13.523 1 98.19 237 LEU B C 1
ATOM 4174 O O . LEU B 1 237 ? -10.914 -21.594 -13.797 1 98.19 237 LEU B O 1
ATOM 4178 N N . ALA B 1 238 ? -13.133 -21.484 -14.008 1 97.81 238 ALA B N 1
ATOM 4179 C CA . ALA B 1 238 ? -13.164 -22.562 -15 1 97.81 238 ALA B CA 1
ATOM 4180 C C . ALA B 1 238 ? -12.414 -22.156 -16.266 1 97.81 238 ALA B C 1
ATOM 4182 O O . ALA B 1 238 ? -11.664 -22.953 -16.828 1 97.81 238 ALA B O 1
ATOM 4183 N N . GLN B 1 239 ? -12.625 -20.938 -16.641 1 97.56 239 GLN B N 1
ATOM 4184 C CA . GLN B 1 239 ? -11.938 -20.422 -17.828 1 97.56 239 GLN B CA 1
ATOM 4185 C C . GLN B 1 239 ? -10.422 -20.375 -17.609 1 97.56 239 GLN B C 1
ATOM 4187 O O . GLN B 1 239 ? -9.656 -20.75 -18.5 1 97.56 239 GLN B O 1
ATOM 4192 N N . LEU B 1 240 ? -9.984 -19.953 -16.484 1 97.69 240 LEU B N 1
ATOM 4193 C CA . LEU B 1 240 ? -8.562 -19.922 -16.156 1 97.69 240 LEU B CA 1
ATOM 4194 C C . LEU B 1 240 ? -7.957 -21.328 -16.234 1 97.69 240 LEU B C 1
ATOM 4196 O O . LEU B 1 240 ? -6.879 -21.516 -16.797 1 97.69 240 LEU B O 1
ATOM 4200 N N . HIS B 1 241 ? -8.695 -22.25 -15.703 1 97.25 241 HIS B N 1
ATOM 4201 C CA . HIS B 1 241 ? -8.211 -23.625 -15.68 1 97.25 241 HIS B CA 1
ATOM 4202 C C . HIS B 1 241 ? -8.156 -24.203 -17.094 1 97.25 241 HIS B C 1
ATOM 4204 O O . HIS B 1 241 ? -7.199 -24.906 -17.438 1 97.25 241 HIS B O 1
ATOM 4210 N N . GLN B 1 242 ? -9.148 -23.938 -17.844 1 97.44 242 GLN B N 1
ATOM 4211 C CA . GLN B 1 242 ? -9.219 -24.453 -19.203 1 97.44 242 GLN B CA 1
ATOM 4212 C C . GLN B 1 242 ? -8.141 -23.828 -20.078 1 97.44 242 GLN B C 1
ATOM 4214 O O . GLN B 1 242 ? -7.508 -24.5 -20.891 1 97.44 242 GLN B O 1
ATOM 4219 N N . GLN B 1 243 ? -7.938 -22.594 -19.938 1 98.06 243 GLN B N 1
ATOM 4220 C CA . GLN B 1 243 ? -7.035 -21.844 -20.797 1 98.06 243 GLN B CA 1
ATOM 4221 C C . GLN B 1 243 ? -5.578 -22.078 -20.422 1 98.06 243 GLN B C 1
ATOM 4223 O O . GLN B 1 243 ? -4.684 -22.016 -21.266 1 98.06 243 GLN B O 1
ATOM 4228 N N . PHE B 1 244 ? -5.367 -22.312 -19.156 1 98.38 244 PHE B N 1
ATOM 4229 C CA . PHE B 1 244 ? -4.008 -22.516 -18.656 1 98.38 244 PHE B CA 1
ATOM 4230 C C . PHE B 1 244 ? -3.91 -23.781 -17.828 1 98.38 244 PHE B C 1
ATOM 4232 O O . PHE B 1 244 ? -3.58 -23.734 -16.641 1 98.38 244 PHE B O 1
ATOM 4239 N N . PRO B 1 245 ? -4.035 -24.922 -18.391 1 97.06 245 PRO B N 1
ATOM 4240 C CA . PRO B 1 245 ? -4.195 -26.188 -17.656 1 97.06 245 PRO B CA 1
ATOM 4241 C C . PRO B 1 245 ? -2.922 -26.609 -16.922 1 97.06 245 PRO B C 1
ATOM 4243 O O . PRO B 1 245 ? -2.99 -27.344 -15.938 1 97.06 245 PRO B O 1
ATOM 4246 N N . ASP B 1 246 ? -1.812 -26.078 -17.312 1 96.62 246 ASP B N 1
ATOM 4247 C CA . ASP B 1 246 ? -0.562 -26.578 -16.734 1 96.62 246 ASP B CA 1
ATOM 4248 C C . ASP B 1 246 ? -0.086 -25.688 -15.602 1 96.62 246 ASP B C 1
ATOM 4250 O O . ASP B 1 246 ? 0.829 -26.047 -14.859 1 96.62 246 ASP B O 1
ATOM 4254 N N . SER B 1 247 ? -0.683 -24.531 -15.461 1 98.31 247 SER B N 1
ATOM 4255 C CA . SER B 1 247 ? -0.257 -23.578 -14.438 1 98.31 247 SER B CA 1
ATOM 4256 C C . SER B 1 247 ? -0.898 -23.891 -13.086 1 98.31 247 SER B C 1
ATOM 4258 O O . SER B 1 247 ? -2.043 -24.344 -13.031 1 98.31 247 SER B O 1
ATOM 4260 N N . HIS B 1 248 ? -0.124 -23.672 -12.078 1 98.69 248 HIS B N 1
ATOM 4261 C CA . HIS B 1 248 ? -0.692 -23.797 -10.742 1 98.69 248 HIS B CA 1
ATOM 4262 C C . HIS B 1 248 ? -1.559 -22.594 -10.391 1 98.69 248 HIS B C 1
ATOM 4264 O O . HIS B 1 248 ? -1.209 -21.453 -10.711 1 98.69 248 HIS B O 1
ATOM 4270 N N . LYS B 1 249 ? -2.664 -22.891 -9.781 1 98.69 249 LYS B N 1
ATOM 4271 C CA . LYS B 1 249 ? -3.619 -21.891 -9.305 1 98.69 249 LYS B CA 1
ATOM 4272 C C . LYS B 1 249 ? -3.826 -22.016 -7.793 1 98.69 249 LYS B C 1
ATOM 4274 O O . LYS B 1 249 ? -4.484 -22.938 -7.324 1 98.69 249 LYS B O 1
ATOM 4279 N N . VAL B 1 250 ? -3.35 -21.016 -7.074 1 98.75 250 VAL B N 1
ATOM 4280 C CA . VAL B 1 250 ? -3.344 -21.141 -5.621 1 98.75 250 VAL B CA 1
ATOM 4281 C C . VAL B 1 250 ? -4.328 -20.156 -5.008 1 98.75 250 VAL B C 1
ATOM 4283 O O . VAL B 1 250 ? -4.352 -18.984 -5.391 1 98.75 250 VAL B O 1
ATOM 4286 N N . PHE B 1 251 ? -5.137 -20.688 -4.047 1 98.88 251 PHE B N 1
ATOM 4287 C CA . PHE B 1 251 ? -6.078 -19.828 -3.336 1 98.88 251 PHE B CA 1
ATOM 4288 C C . PHE B 1 251 ? -5.375 -19.062 -2.225 1 98.88 251 PHE B C 1
ATOM 4290 O O . PHE B 1 251 ? -4.879 -19.656 -1.265 1 98.88 251 PHE B O 1
ATOM 4297 N N . GLU B 1 252 ? -5.375 -17.703 -2.389 1 98.56 252 GLU B N 1
ATOM 4298 C CA . GLU B 1 252 ? -4.828 -16.812 -1.376 1 98.56 252 GLU B CA 1
ATOM 4299 C C . GLU B 1 252 ? -5.93 -16.266 -0.465 1 98.56 252 GLU B C 1
ATOM 4301 O O . GLU B 1 252 ? -6.32 -15.109 -0.575 1 98.56 252 GLU B O 1
ATOM 4306 N N . VAL B 1 253 ? -6.293 -17.141 0.417 1 98.44 253 VAL B N 1
ATOM 4307 C CA . VAL B 1 253 ? -7.441 -16.859 1.269 1 98.44 253 VAL B CA 1
ATOM 4308 C C . VAL B 1 253 ? -7.098 -17.172 2.723 1 98.44 253 VAL B C 1
ATOM 4310 O O . VAL B 1 253 ? -6.051 -17.75 3.01 1 98.44 253 VAL B O 1
ATOM 4313 N N . LYS B 1 254 ? -7.953 -16.781 3.635 1 95.75 254 LYS B N 1
ATOM 4314 C CA . LYS B 1 254 ? -7.738 -17.031 5.055 1 95.75 254 LYS B CA 1
ATOM 4315 C C . LYS B 1 254 ? -7.684 -18.531 5.336 1 95.75 254 LYS B C 1
ATOM 4317 O O . LYS B 1 254 ? -8.531 -19.297 4.867 1 95.75 254 LYS B O 1
ATOM 4322 N N . PRO B 1 255 ? -6.715 -18.875 6.145 1 96.62 255 PRO B N 1
ATOM 4323 C CA . PRO B 1 255 ? -6.508 -20.312 6.359 1 96.62 255 PRO B CA 1
ATOM 4324 C C . PRO B 1 255 ? -7.723 -21 6.977 1 96.62 255 PRO B C 1
ATOM 4326 O O . PRO B 1 255 ? -8 -22.156 6.668 1 96.62 255 PRO B O 1
ATOM 4329 N N . GLY B 1 256 ? -8.461 -20.312 7.773 1 95.94 256 GLY B N 1
ATOM 4330 C CA . GLY B 1 256 ? -9.594 -20.922 8.461 1 95.94 256 GLY B CA 1
ATOM 4331 C C . GLY B 1 256 ? -10.672 -21.422 7.516 1 95.94 256 GLY B C 1
ATOM 4332 O O . GLY B 1 256 ? -11.438 -22.312 7.863 1 95.94 256 GLY B O 1
ATOM 4333 N N . LEU B 1 257 ? -10.68 -20.875 6.289 1 97.5 257 LEU B N 1
ATOM 4334 C CA . LEU B 1 257 ? -11.711 -21.25 5.336 1 97.5 257 LEU B CA 1
ATOM 4335 C C . LEU B 1 257 ? -11.094 -21.875 4.086 1 97.5 257 LEU B C 1
ATOM 4337 O O . LEU B 1 257 ? -11.805 -22.156 3.113 1 97.5 257 LEU B O 1
ATOM 4341 N N . ALA B 1 258 ? -9.828 -22.094 4.148 1 98.5 258 ALA B N 1
ATOM 4342 C CA . ALA B 1 258 ? -9.102 -22.5 2.947 1 98.5 258 ALA B CA 1
ATOM 4343 C C . ALA B 1 258 ? -9.578 -23.859 2.451 1 98.5 258 ALA B C 1
ATOM 4345 O O . ALA B 1 258 ? -9.797 -24.047 1.252 1 98.5 258 ALA B O 1
ATOM 4346 N N . VAL B 1 259 ? -9.75 -24.766 3.336 1 98.62 259 VAL B N 1
ATOM 4347 C CA . VAL B 1 259 ? -10.148 -26.109 2.943 1 98.62 259 VAL B CA 1
ATOM 4348 C C . VAL B 1 259 ? -11.586 -26.109 2.428 1 98.62 259 VAL B C 1
ATOM 4350 O O . VAL B 1 259 ? -11.883 -26.672 1.379 1 98.62 259 VAL B O 1
ATOM 4353 N N . ALA B 1 260 ? -12.469 -25.406 3.168 1 98.44 260 ALA B N 1
ATOM 4354 C CA . ALA B 1 260 ? -13.852 -25.281 2.725 1 98.44 260 ALA B CA 1
ATOM 4355 C C . ALA B 1 260 ? -13.93 -24.578 1.372 1 98.44 260 ALA B C 1
ATOM 4357 O O . ALA B 1 260 ? -14.773 -24.922 0.537 1 98.44 260 ALA B O 1
ATOM 4358 N N . ASN B 1 261 ? -13.117 -23.641 1.189 1 98.75 261 ASN B N 1
ATOM 4359 C CA . ASN B 1 261 ? -13.047 -22.906 -0.076 1 98.75 261 ASN B CA 1
ATOM 4360 C C . ASN B 1 261 ? -12.664 -23.828 -1.23 1 98.75 261 ASN B C 1
ATOM 4362 O O . ASN B 1 261 ? -13.297 -23.797 -2.289 1 98.75 261 ASN B O 1
ATOM 4366 N N . MET B 1 262 ? -11.656 -24.656 -1.021 1 98.69 262 MET B N 1
ATOM 4367 C CA . MET B 1 262 ? -11.227 -25.641 -2.02 1 98.69 262 MET B CA 1
ATOM 4368 C C . MET B 1 262 ? -12.367 -26.578 -2.379 1 98.69 262 MET B C 1
ATOM 4370 O O . MET B 1 262 ? -12.648 -26.797 -3.559 1 98.69 262 MET B O 1
ATOM 4374 N N . GLU B 1 263 ? -13.031 -27.031 -1.4 1 98.31 263 GLU B N 1
ATOM 4375 C CA . GLU B 1 263 ? -14.133 -27.969 -1.614 1 98.31 263 GLU B CA 1
ATOM 4376 C C . GLU B 1 263 ? -15.242 -27.328 -2.441 1 98.31 263 GLU B C 1
ATOM 4378 O O . GLU B 1 263 ? -15.742 -27.938 -3.395 1 98.31 263 GLU B O 1
ATOM 4383 N N . LEU B 1 264 ? -15.586 -26.156 -2.062 1 98.19 264 LEU B N 1
ATOM 4384 C CA . LEU B 1 264 ? -16.656 -25.469 -2.775 1 98.19 264 LEU B CA 1
ATOM 4385 C C . LEU B 1 264 ? -16.281 -25.25 -4.238 1 98.19 264 LEU B C 1
ATOM 4387 O O . LEU B 1 264 ? -17.062 -25.547 -5.133 1 98.19 264 LEU B O 1
ATOM 4391 N N . VAL B 1 265 ? -15.086 -24.75 -4.473 1 98.25 265 VAL B N 1
ATOM 4392 C CA . VAL B 1 265 ? -14.672 -24.406 -5.832 1 98.25 265 VAL B CA 1
ATOM 4393 C C . VAL B 1 265 ? -14.594 -25.672 -6.684 1 98.25 265 VAL B C 1
ATOM 4395 O O . VAL B 1 265 ? -15.062 -25.688 -7.824 1 98.25 265 VAL B O 1
ATOM 4398 N N . MET B 1 266 ? -14.07 -26.75 -6.113 1 97.75 266 MET B N 1
ATOM 4399 C CA . MET B 1 266 ? -13.977 -28 -6.875 1 97.75 266 MET B CA 1
ATOM 4400 C C . MET B 1 266 ? -15.359 -28.531 -7.219 1 97.75 266 MET B C 1
ATOM 4402 O O . MET B 1 266 ? -15.578 -29.047 -8.312 1 97.75 266 MET B O 1
ATOM 4406 N N . ALA B 1 267 ? -16.219 -28.344 -6.316 1 97.38 267 ALA B N 1
ATOM 4407 C CA . ALA B 1 267 ? -17.578 -28.812 -6.559 1 97.38 267 ALA B CA 1
ATOM 4408 C C . ALA B 1 267 ? -18.25 -28 -7.672 1 97.38 267 ALA B C 1
ATOM 4410 O O . ALA B 1 267 ? -19.031 -28.547 -8.453 1 97.38 267 ALA B O 1
ATOM 4411 N N . ARG B 1 268 ? -17.953 -26.75 -7.746 1 95.25 268 ARG B N 1
ATOM 4412 C CA . ARG B 1 268 ? -18.562 -25.859 -8.727 1 95.25 268 ARG B CA 1
ATOM 4413 C C . ARG B 1 268 ? -17.938 -26.062 -10.109 1 95.25 268 ARG B C 1
ATOM 4415 O O . ARG B 1 268 ? -18.578 -25.781 -11.125 1 95.25 268 ARG B O 1
ATOM 4422 N N . LEU B 1 269 ? -16.703 -26.453 -10.109 1 94.81 269 LEU B N 1
ATOM 4423 C CA . LEU B 1 269 ? -15.992 -26.625 -11.375 1 94.81 269 LEU B CA 1
ATOM 4424 C C . LEU B 1 269 ? -16.25 -28 -11.969 1 94.81 269 LEU B C 1
ATOM 4426 O O . LEU B 1 269 ? -15.938 -28.266 -13.133 1 94.81 269 LEU B O 1
ATOM 4430 N N . ALA B 1 270 ? -16.719 -29.031 -11.328 1 86.38 270 ALA B N 1
ATOM 4431 C CA . ALA B 1 270 ? -17.047 -30.375 -11.797 1 86.38 270 ALA B CA 1
ATOM 4432 C C . ALA B 1 270 ? -18.281 -30.344 -12.695 1 86.38 270 ALA B C 1
ATOM 4434 O O . ALA B 1 270 ? -19.156 -29.5 -12.523 1 86.38 270 ALA B O 1
#

InterPro domains:
  IPR036237 Xylose isomerase-like superfamily [SSF51658] (83-214)

Radius of gyration: 24.37 Å; Cα contacts (8 Å, |Δi|>4): 1001; chains: 2; bounding box: 47×73×58 Å

Foldseek 3Di:
DAQEAAEDQQADCVLCVVRLVCCLVVQHEYEYEPDDHDPVSLVVLQVCQVPRPDHHAYAYEYDQVQDALLCCVVRVVSLVVRLVSCVSSPHQAYEHENHPDDDDPDPVCVVVSLVSSLVSVVVVLVSCVVSVHAYAYEDAQAEPVVVVVSVVSVVVSVRDRYAHEYELLRNLARYQAAPVVVVVVVVVRVVVVGAYAYEDADDQSHDRPLHQPVVCVVVVRQQDDSRHHHGGRLRSVLVCCVSRVVYHYYRPHGSNCRVVSVVVSVVSND/DAQEAAEDQQADQVLCVVRLVCCLVVQHEYEYEPDDHDPVSLVVLQVCQVPRPDHHAYAYEYDQVQDALLCCVVRVVSLVVRLVSCVSSPHQAYEHENHPDDDDPDPVCVVVSLVSSLVSLVVVLVSCVVSVHAYAYEDAQAEPVVVVVSVVSVVVVVRDRYAHEYELLRNLARYQAAPVVVVVVVVVRVVVVGAYAYEDADDQSHDRPLHQPVVCVVVVRQQDDSRHHHGGRLRSVLVCCVSRVVYHYYRPHGSNCRVVSVVVSVVSND